Protein AF-A0A957EIU3-F1 (afdb_monomer)

Structure (mmCIF, N/CA/C/O backbone):
data_AF-A0A957EIU3-F1
#
_entry.id   AF-A0A957EIU3-F1
#
loop_
_atom_site.group_PDB
_atom_site.id
_atom_site.type_symbol
_atom_site.label_atom_id
_atom_site.label_alt_id
_atom_site.label_comp_id
_atom_site.label_asym_id
_atom_site.label_entity_id
_atom_site.label_seq_id
_atom_site.pdbx_PDB_ins_code
_atom_site.Cartn_x
_atom_site.Cartn_y
_atom_site.Cartn_z
_atom_site.occupancy
_atom_site.B_iso_or_equiv
_atom_site.auth_seq_id
_atom_site.auth_comp_id
_atom_site.auth_asym_id
_atom_site.auth_atom_id
_atom_site.pdbx_PDB_model_num
ATOM 1 N N . ASP A 1 1 ? -15.541 -17.975 -11.646 1.00 79.38 1 ASP A N 1
ATOM 2 C CA . ASP A 1 1 ? -15.479 -16.585 -12.132 1.00 79.38 1 ASP A CA 1
ATOM 3 C C . ASP A 1 1 ? -15.394 -15.603 -10.959 1.00 79.38 1 ASP A C 1
ATOM 5 O O . ASP A 1 1 ? -16.255 -14.753 -10.748 1.00 79.38 1 ASP A O 1
ATOM 9 N N . ILE A 1 2 ? -14.368 -15.767 -10.124 1.00 90.38 2 ILE A N 1
ATOM 10 C CA . ILE A 1 2 ? -14.040 -14.815 -9.062 1.00 90.38 2 ILE A CA 1
ATOM 11 C C . ILE A 1 2 ? -12.658 -14.316 -9.435 1.00 90.38 2 ILE A C 1
ATOM 13 O O . ILE A 1 2 ? -11.750 -15.129 -9.558 1.00 90.38 2 ILE A O 1
ATOM 17 N N . TRP A 1 3 ? -12.540 -13.023 -9.712 1.00 93.19 3 TRP A N 1
ATOM 18 C CA . TRP A 1 3 ? -11.249 -12.411 -10.003 1.00 93.19 3 TRP A CA 1
ATOM 19 C C . TRP A 1 3 ? -10.505 -12.222 -8.686 1.00 93.19 3 TRP A C 1
ATOM 21 O O . TRP A 1 3 ? -11.141 -12.053 -7.644 1.00 93.19 3 TRP A O 1
ATOM 31 N N . TRP A 1 4 ? -9.181 -12.267 -8.721 1.00 92.69 4 TRP A N 1
ATOM 32 C CA . TRP A 1 4 ? -8.367 -11.971 -7.554 1.00 92.69 4 TRP A CA 1
ATOM 33 C C . TRP A 1 4 ? -7.098 -11.246 -7.968 1.00 92.69 4 TRP A C 1
ATOM 35 O O . TRP A 1 4 ? -6.700 -11.282 -9.132 1.00 92.69 4 TRP A O 1
ATOM 45 N N . ASN A 1 5 ? -6.475 -10.583 -7.005 1.00 90.00 5 ASN A N 1
ATOM 46 C CA . ASN A 1 5 ? -5.127 -10.067 -7.153 1.00 90.00 5 ASN A CA 1
ATOM 47 C C . ASN A 1 5 ? -4.370 -10.179 -5.825 1.00 90.00 5 ASN A C 1
ATOM 49 O O . ASN A 1 5 ? -4.979 -10.333 -4.768 1.00 90.00 5 ASN A O 1
ATOM 53 N N . VAL A 1 6 ? -3.047 -10.083 -5.884 1.00 90.25 6 VAL A N 1
ATOM 54 C CA . VAL A 1 6 ? -2.173 -9.994 -4.711 1.00 90.25 6 VAL A CA 1
ATOM 55 C C . VAL A 1 6 ? -1.719 -8.552 -4.555 1.00 90.25 6 VAL A C 1
ATOM 57 O O . VAL A 1 6 ? -1.472 -7.867 -5.547 1.00 90.25 6 VAL A O 1
ATOM 60 N N . ARG A 1 7 ? -1.573 -8.099 -3.311 1.00 87.00 7 ARG A N 1
ATOM 61 C CA . ARG A 1 7 ? -0.967 -6.801 -2.996 1.00 87.00 7 ARG A CA 1
ATOM 62 C C . ARG A 1 7 ? 0.302 -6.951 -2.165 1.00 87.00 7 ARG A C 1
ATOM 64 O O . ARG A 1 7 ? 0.525 -7.957 -1.493 1.00 87.00 7 ARG A O 1
ATOM 71 N N . GLY A 1 8 ? 1.113 -5.899 -2.185 1.00 87.88 8 GLY A N 1
ATOM 72 C CA . GLY A 1 8 ? 2.369 -5.850 -1.456 1.00 87.88 8 GLY A CA 1
ATOM 73 C C . GLY A 1 8 ? 3.418 -6.776 -2.065 1.00 87.88 8 GLY A C 1
ATOM 74 O O . GLY A 1 8 ? 3.360 -7.162 -3.228 1.00 87.88 8 GLY A O 1
ATOM 75 N N . SER A 1 9 ? 4.400 -7.172 -1.258 1.00 88.25 9 SER A N 1
ATOM 76 C CA . SER A 1 9 ? 5.586 -7.862 -1.771 1.00 88.25 9 SER A CA 1
ATOM 77 C C . SER A 1 9 ? 5.317 -9.233 -2.402 1.00 88.25 9 SER A C 1
ATOM 79 O O . SER A 1 9 ? 6.179 -9.715 -3.127 1.00 88.25 9 SER A O 1
ATOM 81 N N . GLY A 1 10 ? 4.147 -9.851 -2.191 1.00 89.44 10 GLY A N 1
ATOM 82 C CA . GLY A 1 10 ? 3.807 -11.157 -2.771 1.00 89.44 10 GLY A CA 1
ATOM 83 C C . GLY A 1 10 ? 3.917 -11.217 -4.300 1.00 89.44 10 GLY A C 1
ATOM 84 O O . GLY A 1 10 ? 4.273 -12.265 -4.841 1.00 89.44 10 GLY A O 1
ATOM 85 N N . ALA A 1 11 ? 3.713 -10.090 -4.993 1.00 92.19 11 ALA A N 1
ATOM 86 C CA . ALA A 1 11 ? 3.869 -10.005 -6.446 1.00 92.19 11 ALA A CA 1
ATOM 87 C C . ALA A 1 11 ? 5.323 -10.192 -6.925 1.00 92.19 11 ALA A C 1
ATOM 89 O O . ALA A 1 11 ? 5.541 -10.550 -8.076 1.00 92.19 11 ALA A O 1
ATOM 90 N N . GLY A 1 12 ? 6.322 -10.024 -6.049 1.00 92.38 12 GLY A N 1
ATOM 91 C CA . GLY A 1 12 ? 7.737 -10.227 -6.379 1.00 92.38 12 GLY A CA 1
ATOM 92 C C . GLY A 1 12 ? 8.176 -11.692 -6.480 1.00 92.38 12 GLY A C 1
ATOM 93 O O . GLY A 1 12 ? 9.338 -11.963 -6.772 1.00 92.38 12 GLY A O 1
ATOM 94 N N . SER A 1 13 ? 7.285 -12.655 -6.224 1.00 93.62 13 SER A N 1
ATOM 95 C CA . SER A 1 13 ? 7.625 -14.078 -6.225 1.00 93.62 13 SER A CA 1
ATOM 96 C C . SER A 1 13 ? 7.313 -14.761 -7.551 1.00 93.62 13 SER A C 1
ATOM 98 O O . SER A 1 13 ? 6.153 -14.944 -7.915 1.00 93.62 13 SER A O 1
ATOM 100 N N . VAL A 1 14 ? 8.357 -15.254 -8.228 1.00 94.94 14 VAL A N 1
ATOM 101 C CA . VAL A 1 14 ? 8.202 -16.083 -9.437 1.00 94.94 14 VAL A CA 1
ATOM 102 C C . VAL A 1 14 ? 7.436 -17.375 -9.148 1.00 94.94 14 VAL A C 1
ATOM 104 O O . VAL A 1 14 ? 6.685 -17.849 -9.991 1.00 94.94 14 VAL A O 1
ATOM 107 N N . VAL A 1 15 ? 7.564 -17.922 -7.935 1.00 95.12 15 VAL A N 1
ATOM 108 C CA . VAL A 1 15 ? 6.787 -19.093 -7.504 1.00 95.12 15 VAL A CA 1
ATOM 109 C C . VAL A 1 15 ? 5.312 -18.726 -7.350 1.00 95.12 15 VAL A C 1
ATOM 111 O O . VAL A 1 15 ? 4.447 -19.479 -7.781 1.00 95.12 15 VAL A O 1
ATOM 114 N N . ALA A 1 16 ? 5.005 -17.557 -6.782 1.00 94.12 16 ALA A N 1
ATOM 115 C CA . ALA A 1 16 ? 3.622 -17.094 -6.689 1.00 94.12 16 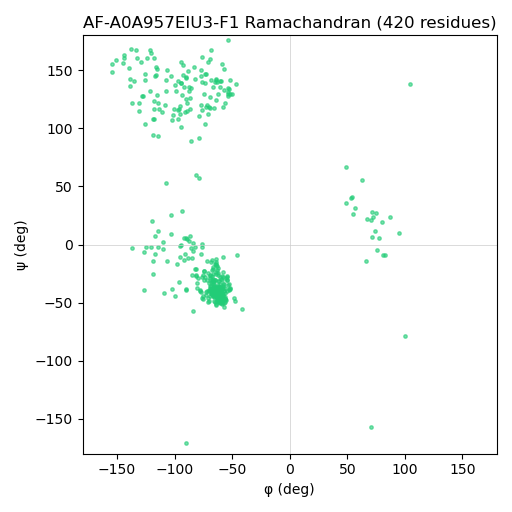ALA A CA 1
ATOM 116 C C . ALA A 1 16 ? 3.019 -16.866 -8.083 1.00 94.12 16 ALA A C 1
ATOM 118 O O . ALA A 1 16 ? 1.868 -17.227 -8.310 1.00 94.12 16 ALA A O 1
ATOM 119 N N . TYR A 1 17 ? 3.799 -16.330 -9.023 1.00 93.44 17 TYR A N 1
ATOM 120 C CA . TYR A 1 17 ? 3.370 -16.136 -10.407 1.00 93.44 17 TYR A CA 1
ATOM 121 C C . TYR A 1 17 ? 3.104 -17.468 -11.124 1.00 93.44 17 TYR A C 1
ATOM 123 O O . TYR A 1 17 ? 2.023 -17.671 -11.671 1.00 93.44 17 TYR A O 1
ATOM 131 N N . THR A 1 18 ? 4.029 -18.433 -11.057 1.00 94.69 18 THR A N 1
ATOM 132 C CA . THR A 1 18 ? 3.856 -19.735 -11.733 1.00 94.69 18 THR A CA 1
ATOM 133 C C . THR A 1 18 ? 2.745 -20.595 -11.135 1.00 94.69 18 THR A C 1
ATOM 135 O O . THR A 1 18 ? 2.141 -21.392 -11.850 1.00 94.69 18 THR A O 1
ATOM 138 N N . LEU A 1 19 ? 2.443 -20.427 -9.845 1.00 94.56 19 LEU A N 1
ATOM 139 C CA . LEU A 1 19 ? 1.311 -21.079 -9.184 1.00 94.56 19 LEU A CA 1
ATOM 140 C C . LEU A 1 19 ? -0.028 -20.356 -9.412 1.00 94.56 19 LEU A C 1
ATOM 142 O O . LEU A 1 19 ? -1.053 -20.827 -8.920 1.00 94.56 19 LEU A O 1
ATOM 146 N N . GLY A 1 20 ? -0.039 -19.226 -10.128 1.00 90.94 20 GLY A N 1
ATOM 147 C CA . GLY A 1 20 ? -1.244 -18.428 -10.370 1.00 90.94 20 GLY A CA 1
ATOM 148 C C . GLY A 1 20 ? -1.763 -17.701 -9.127 1.00 90.94 20 GLY A C 1
ATOM 149 O O . GLY A 1 20 ? -2.937 -17.354 -9.055 1.00 90.94 20 GLY A O 1
ATOM 150 N N . ILE A 1 21 ? -0.915 -17.480 -8.120 1.00 92.31 21 ILE A N 1
ATOM 151 C CA . ILE A 1 21 ? -1.267 -16.676 -6.944 1.00 92.31 21 ILE A CA 1
ATOM 152 C C . ILE A 1 21 ? -1.313 -15.193 -7.342 1.00 92.31 21 ILE A C 1
ATOM 154 O O . ILE A 1 21 ? -2.270 -14.511 -6.994 1.00 92.31 21 ILE A O 1
ATOM 158 N N . THR A 1 22 ? -0.336 -14.720 -8.125 1.00 91.25 22 THR A N 1
ATOM 159 C CA . THR A 1 22 ? -0.315 -13.381 -8.750 1.00 91.25 22 THR A CA 1
ATOM 160 C C . THR A 1 22 ? -0.350 -13.504 -10.274 1.00 91.25 22 THR A C 1
ATOM 162 O O . THR A 1 22 ? 0.244 -14.431 -10.820 1.00 91.25 22 THR A O 1
ATOM 165 N N . SER A 1 23 ? -0.998 -12.556 -10.958 1.00 87.81 23 SER A N 1
ATOM 166 C CA . SER A 1 23 ? -1.007 -12.461 -12.430 1.00 87.81 23 SER A CA 1
ATOM 167 C C . SER A 1 23 ? 0.063 -11.505 -12.983 1.00 87.81 23 SER A C 1
ATOM 169 O O . SER A 1 23 ? 0.177 -11.352 -14.196 1.00 87.81 23 SER A O 1
ATOM 171 N N . ILE A 1 24 ? 0.851 -10.846 -12.124 1.00 88.88 24 ILE A N 1
ATOM 172 C CA . ILE A 1 24 ? 1.941 -9.951 -12.543 1.00 88.88 24 ILE A CA 1
ATOM 173 C C . ILE A 1 24 ? 3.240 -10.742 -12.685 1.00 88.88 24 ILE A C 1
ATOM 175 O O . ILE A 1 24 ? 3.687 -11.363 -11.722 1.00 88.88 24 ILE A O 1
ATOM 179 N N . ASP A 1 25 ? 3.866 -10.666 -13.863 1.00 90.69 25 ASP A N 1
ATOM 180 C CA . ASP A 1 25 ? 5.183 -11.254 -14.118 1.00 90.69 25 ASP A CA 1
ATOM 181 C C . ASP A 1 25 ? 6.276 -10.459 -13.370 1.00 90.69 25 ASP A C 1
ATOM 183 O O . ASP A 1 25 ? 6.541 -9.297 -13.717 1.00 90.69 25 ASP A O 1
ATOM 187 N N . PRO A 1 26 ? 6.937 -11.045 -12.353 1.00 92.12 26 PRO A N 1
ATOM 188 C CA . PRO A 1 26 ? 7.935 -10.330 -11.569 1.00 92.12 26 PRO A CA 1
ATOM 189 C C . PRO A 1 26 ? 9.210 -10.023 -12.360 1.00 92.12 26 PRO A C 1
ATOM 191 O O . PRO A 1 26 ? 9.879 -9.041 -12.053 1.00 92.12 26 PRO A O 1
ATOM 194 N N . LEU A 1 27 ? 9.552 -10.810 -13.383 1.00 91.12 27 LEU A N 1
ATOM 195 C CA . LEU A 1 27 ? 10.776 -10.616 -14.162 1.00 91.12 27 LEU A CA 1
ATOM 196 C C . LEU A 1 27 ? 10.620 -9.447 -15.131 1.00 91.12 27 LEU A C 1
ATOM 198 O O . LEU A 1 27 ? 11.482 -8.570 -15.175 1.00 91.12 27 LEU A O 1
ATOM 202 N N . VAL A 1 28 ? 9.493 -9.390 -15.848 1.00 87.38 28 VAL A N 1
ATOM 203 C CA . VAL A 1 28 ? 9.173 -8.270 -16.753 1.00 87.38 28 VAL A CA 1
ATOM 204 C C . VAL A 1 28 ? 9.127 -6.952 -15.981 1.00 87.38 28 VAL A C 1
ATOM 206 O O . VAL A 1 28 ? 9.659 -5.944 -16.437 1.00 87.38 28 VAL A O 1
ATOM 209 N N . ASN A 1 29 ? 8.560 -6.969 -14.773 1.00 88.12 29 ASN A N 1
ATOM 210 C CA . ASN A 1 29 ? 8.415 -5.775 -13.943 1.00 88.12 29 ASN A CA 1
ATOM 211 C C . ASN A 1 29 ? 9.642 -5.487 -13.052 1.00 88.12 29 ASN A C 1
ATOM 213 O O . ASN A 1 29 ? 9.629 -4.511 -12.295 1.00 88.12 29 ASN A O 1
ATOM 217 N N . SER A 1 30 ? 10.718 -6.279 -13.155 1.00 88.00 30 SER A N 1
ATOM 218 C CA . SER A 1 30 ? 11.941 -6.149 -12.341 1.00 88.00 30 SER A CA 1
ATOM 219 C C . SER A 1 30 ? 11.674 -6.130 -10.825 1.00 88.00 30 SER A C 1
ATOM 221 O O . SER A 1 30 ? 12.271 -5.344 -10.085 1.00 88.00 30 SER A O 1
ATOM 223 N N . LEU A 1 31 ? 10.742 -6.968 -10.370 1.00 91.12 31 LEU A N 1
ATOM 224 C CA . LEU A 1 31 ? 10.421 -7.180 -8.960 1.00 91.12 31 LEU A CA 1
ATOM 225 C C . LEU A 1 31 ? 11.396 -8.188 -8.338 1.00 91.12 31 LEU A C 1
ATOM 227 O O . LEU A 1 31 ? 11.934 -9.057 -9.023 1.00 91.12 31 LEU A O 1
ATOM 231 N N . ILE A 1 32 ? 11.622 -8.078 -7.028 1.00 88.25 32 ILE A N 1
ATOM 232 C CA . ILE A 1 32 ? 12.661 -8.841 -6.322 1.00 88.25 32 ILE A CA 1
ATOM 233 C C . ILE A 1 32 ? 12.020 -9.792 -5.311 1.00 88.25 32 ILE A C 1
ATOM 235 O O . ILE A 1 32 ? 11.237 -9.364 -4.458 1.00 88.25 32 ILE A O 1
ATOM 239 N N . PHE A 1 33 ? 12.389 -11.074 -5.363 1.00 89.50 33 PHE A N 1
ATOM 240 C CA . PHE A 1 33 ? 11.853 -12.105 -4.471 1.00 89.50 33 PHE A CA 1
ATOM 241 C C . PHE A 1 33 ? 12.232 -11.862 -3.008 1.00 89.50 33 PHE A C 1
ATOM 243 O O . PHE A 1 33 ? 11.415 -12.038 -2.107 1.00 89.50 33 PHE A O 1
ATOM 250 N N . GLU A 1 34 ? 13.448 -11.396 -2.751 1.00 85.19 34 GLU A N 1
ATOM 251 C CA . GLU A 1 34 ? 13.986 -11.194 -1.406 1.00 85.19 34 GLU A CA 1
ATOM 252 C C . GLU A 1 34 ? 13.290 -10.057 -0.654 1.00 85.19 34 GLU A C 1
ATOM 254 O O . GLU A 1 34 ? 13.364 -9.979 0.577 1.00 85.19 34 GLU A O 1
ATOM 259 N N . ARG A 1 35 ? 12.533 -9.217 -1.376 1.00 84.88 35 ARG A N 1
ATOM 260 C CA . ARG A 1 35 ? 11.618 -8.245 -0.776 1.00 84.88 35 ARG A CA 1
ATOM 261 C C . ARG A 1 35 ? 10.362 -8.903 -0.196 1.00 84.88 35 ARG A C 1
ATOM 263 O O . ARG A 1 35 ? 9.793 -8.354 0.752 1.00 84.88 35 ARG A O 1
ATOM 270 N N . PHE A 1 36 ? 9.941 -10.042 -0.743 1.00 87.94 36 PHE A N 1
ATOM 271 C CA . PHE A 1 36 ? 8.842 -10.866 -0.241 1.00 87.94 36 PHE A CA 1
ATOM 272 C C . PHE A 1 36 ? 9.299 -11.802 0.871 1.00 87.94 36 PHE A C 1
ATOM 274 O O . PHE A 1 36 ? 8.776 -11.742 1.984 1.00 87.94 36 PHE A O 1
ATOM 281 N N . LEU A 1 37 ? 10.292 -12.641 0.579 1.00 86.12 37 LEU A N 1
ATOM 282 C CA . LEU A 1 37 ? 10.801 -13.634 1.509 1.00 86.12 37 LEU A CA 1
ATOM 283 C C . LEU A 1 37 ? 12.320 -13.545 1.569 1.00 86.12 37 LEU A C 1
ATOM 285 O O . LEU A 1 37 ? 13.022 -13.821 0.604 1.00 86.12 37 LEU A O 1
ATOM 289 N N . ASN A 1 38 ? 12.818 -13.160 2.735 1.00 78.75 38 ASN A N 1
ATOM 290 C CA . ASN A 1 38 ? 14.232 -12.920 2.957 1.00 78.75 38 ASN A CA 1
ATOM 291 C C . ASN A 1 38 ? 14.882 -14.166 3.591 1.00 78.75 38 ASN A C 1
ATOM 293 O O . ASN A 1 38 ? 14.553 -14.475 4.738 1.00 78.75 38 ASN A O 1
ATOM 297 N N . PRO A 1 39 ? 15.827 -14.850 2.916 1.00 71.19 39 PRO A N 1
ATOM 298 C CA . PRO A 1 39 ? 16.482 -16.046 3.457 1.00 71.19 39 PRO A CA 1
ATOM 299 C C . PRO A 1 39 ? 17.238 -15.801 4.770 1.00 71.19 39 PRO A C 1
ATOM 301 O O . PRO A 1 39 ? 17.330 -16.691 5.611 1.00 71.19 39 PRO A O 1
ATOM 304 N N . GLY A 1 40 ? 17.743 -14.581 4.976 1.00 67.75 40 GLY A N 1
ATOM 305 C CA . GLY A 1 40 ? 18.426 -14.166 6.203 1.00 67.75 40 GLY A CA 1
ATOM 306 C C . GLY A 1 40 ? 17.486 -13.896 7.382 1.00 67.75 40 GLY A C 1
ATOM 307 O O . GLY A 1 40 ? 17.949 -13.518 8.459 1.00 67.75 40 GLY A O 1
ATOM 308 N N . ARG A 1 41 ? 16.166 -14.059 7.210 1.00 68.38 41 ARG A N 1
ATOM 309 C CA . ARG A 1 41 ? 15.164 -13.812 8.251 1.00 68.38 41 ARG A CA 1
ATOM 310 C C . ARG A 1 41 ? 14.097 -14.901 8.276 1.00 68.38 41 ARG A C 1
ATOM 312 O O . ARG A 1 41 ? 13.303 -15.042 7.354 1.00 68.38 41 ARG A O 1
ATOM 319 N N . VAL A 1 42 ? 13.961 -15.554 9.426 1.00 70.62 42 VAL A N 1
ATOM 320 C CA . VAL A 1 42 ? 12.813 -16.423 9.705 1.00 70.62 42 VAL A CA 1
ATOM 321 C C . VAL A 1 42 ? 11.615 -15.549 10.083 1.00 70.62 42 VAL A C 1
ATOM 323 O O . VAL A 1 42 ? 11.441 -15.159 11.236 1.00 70.62 42 VAL A O 1
ATOM 326 N N . SER A 1 43 ? 10.811 -15.177 9.091 1.00 77.06 43 SER A N 1
ATOM 327 C CA . SER A 1 43 ? 9.484 -14.590 9.290 1.00 77.06 43 SER A CA 1
ATOM 328 C C . SER A 1 43 ? 8.493 -15.237 8.341 1.00 77.06 43 SER A C 1
ATOM 330 O O . SER A 1 43 ? 8.831 -15.486 7.186 1.00 77.06 43 SER A O 1
ATOM 332 N N . MET A 1 44 ? 7.280 -15.479 8.827 1.00 83.38 44 MET A N 1
ATOM 333 C CA . MET A 1 44 ? 6.201 -15.999 8.000 1.00 83.38 44 MET A CA 1
ATOM 334 C C . MET A 1 44 ? 5.874 -14.993 6.881 1.00 83.38 44 MET A C 1
ATOM 336 O O . MET A 1 44 ? 5.738 -13.803 7.182 1.00 83.38 44 MET A O 1
ATOM 340 N N . PRO A 1 45 ? 5.809 -15.419 5.606 1.00 85.62 45 PRO A N 1
ATOM 341 C CA . PRO A 1 45 ? 5.348 -14.550 4.531 1.00 85.62 45 PRO A CA 1
ATOM 342 C C . PRO A 1 45 ? 3.855 -14.255 4.693 1.00 85.62 45 PRO A C 1
ATOM 344 O O . PRO A 1 45 ? 3.089 -15.155 5.031 1.00 85.62 45 PRO A O 1
ATOM 347 N N . ASP A 1 46 ? 3.458 -13.017 4.403 1.00 85.69 46 ASP A N 1
ATOM 348 C CA . ASP A 1 46 ? 2.055 -12.594 4.365 1.00 85.69 46 ASP A CA 1
ATOM 349 C C . ASP A 1 46 ? 1.631 -12.379 2.906 1.00 85.69 46 ASP A C 1
ATOM 351 O O . ASP A 1 46 ? 2.366 -11.756 2.129 1.00 85.69 46 ASP A O 1
ATOM 355 N N . ILE A 1 47 ? 0.484 -12.939 2.521 1.00 89.94 47 ILE A N 1
ATOM 356 C CA . ILE A 1 47 ? -0.094 -12.798 1.180 1.00 89.94 47 ILE A CA 1
ATOM 357 C C . ILE A 1 47 ? -1.514 -12.273 1.341 1.00 89.94 47 ILE A C 1
ATOM 359 O O . ILE A 1 47 ? -2.447 -13.016 1.651 1.00 89.94 47 ILE A O 1
ATOM 363 N N . ASP A 1 48 ? -1.657 -10.988 1.058 1.00 90.56 48 ASP A N 1
ATOM 364 C CA . ASP A 1 48 ? -2.929 -10.288 1.064 1.00 90.56 48 ASP A CA 1
ATOM 365 C C . ASP A 1 48 ? -3.612 -10.443 -0.298 1.00 90.56 48 ASP A C 1
ATOM 367 O O . ASP A 1 48 ? -3.029 -10.118 -1.341 1.00 90.56 48 ASP A O 1
ATOM 371 N N . LEU A 1 49 ? -4.856 -10.921 -0.289 1.00 92.00 49 LEU A N 1
ATOM 372 C CA . LEU A 1 49 ? -5.603 -11.242 -1.499 1.00 92.00 49 LEU A CA 1
ATOM 373 C C . LEU A 1 49 ? -6.805 -10.314 -1.664 1.00 92.00 49 LEU A C 1
ATOM 375 O O . LEU A 1 49 ? -7.713 -10.278 -0.832 1.00 92.00 49 LEU A O 1
ATOM 379 N N . ASP A 1 50 ? -6.835 -9.603 -2.782 1.00 92.88 50 ASP A N 1
ATOM 380 C CA . ASP A 1 50 ? -7.947 -8.766 -3.206 1.00 92.88 50 ASP A CA 1
ATOM 381 C C . ASP A 1 50 ? -8.967 -9.569 -3.999 1.00 92.88 50 ASP A C 1
ATOM 383 O O . ASP A 1 50 ? -8.616 -10.257 -4.952 1.00 92.88 50 ASP A O 1
ATOM 387 N N . TYR A 1 51 ? -10.240 -9.417 -3.651 1.00 94.06 51 TYR A N 1
ATOM 388 C CA . TYR A 1 51 ? -11.376 -9.997 -4.361 1.00 94.06 51 TYR A CA 1
ATOM 389 C C . TYR A 1 51 ? -12.423 -8.917 -4.655 1.00 94.06 51 TYR A C 1
ATOM 391 O O . TYR A 1 51 ? -12.492 -7.924 -3.926 1.00 94.06 51 TYR A O 1
ATOM 399 N N . PRO A 1 52 ? -13.288 -9.099 -5.671 1.00 94.31 52 PRO A N 1
ATOM 400 C CA . PRO A 1 52 ? -14.474 -8.273 -5.826 1.00 94.31 52 PRO A CA 1
ATOM 401 C C . PRO A 1 52 ? -15.285 -8.281 -4.526 1.00 94.31 52 PRO A C 1
ATOM 403 O O . PRO A 1 52 ? -15.578 -9.341 -3.959 1.00 94.31 52 PRO A O 1
ATOM 406 N N . ASP A 1 53 ? -15.605 -7.090 -4.030 1.00 91.69 53 ASP A N 1
ATOM 407 C CA . ASP A 1 53 ? -16.273 -6.898 -2.741 1.00 91.69 53 ASP A CA 1
ATOM 408 C C . ASP A 1 53 ? -17.621 -7.635 -2.651 1.00 91.69 53 ASP A C 1
ATOM 410 O O . ASP A 1 53 ? -17.947 -8.198 -1.603 1.00 91.69 53 ASP A O 1
ATOM 414 N N . ASP A 1 54 ? -18.343 -7.724 -3.768 1.00 91.44 54 ASP A N 1
ATOM 415 C CA . ASP A 1 54 ? -19.640 -8.384 -3.900 1.00 91.44 54 ASP A CA 1
ATOM 416 C C . ASP A 1 54 ? -19.588 -9.915 -3.743 1.00 91.44 54 ASP A C 1
ATOM 418 O O . ASP A 1 54 ? -20.594 -10.527 -3.384 1.00 91.44 54 ASP A O 1
ATOM 422 N N . VAL A 1 55 ? -18.427 -10.552 -3.943 1.00 91.94 55 VAL A N 1
ATOM 423 C CA . VAL A 1 55 ? -18.259 -12.017 -3.838 1.00 91.94 55 VAL A CA 1
ATOM 424 C C . VAL A 1 55 ?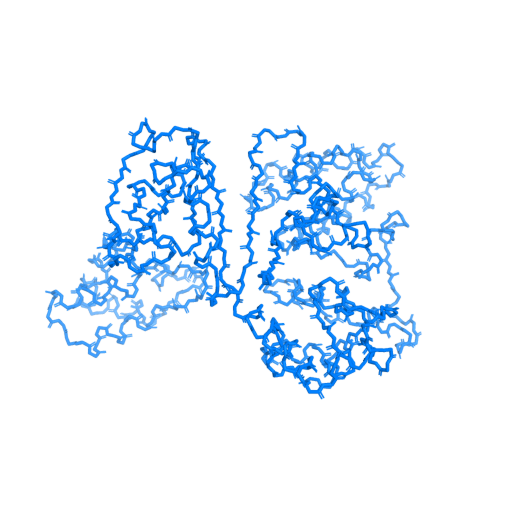 -17.167 -12.467 -2.874 1.00 91.94 55 VAL A C 1
ATOM 426 O O . VAL A 1 55 ? -17.023 -13.666 -2.643 1.00 91.94 55 VAL A O 1
ATOM 429 N N . ARG A 1 56 ? -16.429 -11.548 -2.247 1.00 90.25 56 ARG A N 1
ATOM 430 C CA . ARG A 1 56 ? -15.373 -11.865 -1.269 1.00 90.25 56 ARG A CA 1
ATOM 431 C C . ARG A 1 56 ? -15.836 -12.810 -0.156 1.00 90.25 56 ARG A C 1
ATOM 433 O O . ARG A 1 56 ? -15.100 -13.697 0.268 1.00 90.25 56 ARG A O 1
ATOM 440 N N . HIS A 1 57 ? -17.076 -12.652 0.300 1.00 87.56 57 HIS A N 1
ATOM 441 C CA . HIS A 1 57 ? -17.682 -13.490 1.335 1.00 87.56 57 HIS A CA 1
ATOM 442 C C . HIS A 1 57 ? -17.702 -14.990 0.960 1.00 87.56 57 HIS A C 1
ATOM 444 O O . HIS A 1 57 ? -17.618 -15.844 1.842 1.00 87.56 57 HIS A O 1
ATOM 450 N N . LEU A 1 58 ? -17.739 -15.324 -0.338 1.00 91.62 58 LEU A N 1
ATOM 451 C CA . LEU A 1 58 ? -17.663 -16.704 -0.827 1.00 91.62 58 LEU A CA 1
ATOM 452 C C . LEU A 1 58 ? -16.295 -17.339 -0.562 1.00 91.62 58 LEU A C 1
ATOM 454 O O . LEU A 1 58 ? -16.234 -18.546 -0.323 1.00 91.62 58 LEU A O 1
ATOM 458 N N . MET A 1 59 ? -15.218 -16.547 -0.568 1.00 91.38 59 MET A N 1
ATOM 459 C CA . MET A 1 59 ? -13.865 -17.033 -0.284 1.00 91.38 59 MET A CA 1
ATOM 460 C C . MET A 1 59 ? -13.681 -17.373 1.187 1.00 91.38 59 MET A C 1
ATOM 462 O O . MET A 1 59 ? -13.118 -18.414 1.518 1.00 91.38 59 MET A O 1
ATOM 466 N N . VAL A 1 60 ? -14.244 -16.554 2.073 1.00 89.19 60 VAL A N 1
ATOM 467 C CA . VAL A 1 60 ? -14.280 -16.854 3.506 1.00 89.19 60 VAL A CA 1
ATOM 468 C C . VAL A 1 60 ? -15.097 -18.127 3.764 1.00 89.19 60 VAL A C 1
ATOM 470 O O . VAL A 1 60 ? -14.625 -19.044 4.439 1.00 89.19 60 VAL A O 1
ATOM 473 N N . ALA A 1 61 ? -16.277 -18.243 3.147 1.00 89.94 61 ALA A N 1
ATOM 474 C CA . ALA A 1 61 ? -17.114 -19.435 3.259 1.00 89.94 61 ALA A CA 1
ATOM 475 C C . ALA A 1 61 ? -16.427 -20.694 2.690 1.00 89.94 61 ALA A C 1
ATOM 477 O O . ALA A 1 61 ? -16.572 -21.786 3.242 1.00 89.94 61 ALA A O 1
ATOM 478 N N . TYR A 1 62 ? -15.668 -20.562 1.598 1.00 92.88 62 TYR A N 1
ATOM 479 C CA . TYR A 1 62 ? -14.847 -21.643 1.052 1.00 92.88 62 TYR A CA 1
ATOM 480 C C . TYR A 1 62 ? -13.772 -22.086 2.047 1.00 92.88 62 TYR A C 1
ATOM 482 O O . TYR A 1 62 ? -13.669 -23.280 2.317 1.00 92.88 62 TYR A O 1
ATOM 490 N N . THR A 1 63 ? -13.033 -21.147 2.640 1.00 92.75 63 THR A N 1
ATOM 491 C CA . THR A 1 63 ? -12.007 -21.426 3.656 1.00 92.75 63 THR A CA 1
ATOM 492 C C . THR A 1 63 ? -12.604 -22.175 4.847 1.00 92.75 63 THR A C 1
ATOM 494 O O . THR A 1 63 ? -12.090 -23.227 5.226 1.00 92.75 63 THR A O 1
ATOM 497 N N . LYS A 1 64 ? -13.754 -21.718 5.361 1.00 91.69 64 LYS A N 1
ATOM 498 C CA . LYS A 1 64 ? -14.509 -22.392 6.430 1.00 91.69 64 LYS A CA 1
ATOM 499 C C . LYS A 1 64 ? -14.870 -23.836 6.063 1.00 91.69 64 LYS A C 1
ATOM 501 O O . LYS A 1 64 ? -14.586 -24.752 6.828 1.00 91.69 64 LYS A O 1
ATOM 506 N N . ARG A 1 65 ? -15.432 -24.068 4.869 1.00 92.94 65 ARG A N 1
ATOM 507 C CA . ARG A 1 65 ? -15.765 -25.427 4.394 1.00 92.94 65 ARG A CA 1
ATOM 508 C C . ARG A 1 65 ? -14.533 -26.303 4.166 1.00 92.94 65 ARG A C 1
ATOM 510 O O . ARG A 1 65 ? -14.606 -27.511 4.359 1.00 92.94 65 ARG A O 1
ATOM 517 N N . ARG A 1 66 ? -13.427 -25.717 3.703 1.00 95.44 66 ARG A N 1
ATOM 518 C CA . ARG A 1 66 ? -12.211 -26.443 3.321 1.00 95.44 66 ARG A CA 1
ATOM 519 C C . ARG A 1 66 ? -11.396 -26.891 4.530 1.00 95.44 66 ARG A C 1
ATOM 521 O O . ARG A 1 66 ? -10.866 -27.998 4.495 1.00 95.44 66 ARG A O 1
ATOM 528 N N . TYR A 1 67 ? -11.283 -26.041 5.548 1.00 95.12 67 TYR A N 1
ATOM 529 C CA . TYR A 1 67 ? -10.404 -26.270 6.699 1.00 95.12 67 TYR A CA 1
ATOM 530 C C . TYR A 1 67 ? -11.146 -26.651 7.987 1.00 95.12 67 TYR A C 1
ATOM 532 O O . TYR A 1 67 ? -10.513 -27.179 8.897 1.00 95.12 67 TYR A O 1
ATOM 540 N N . GLY A 1 68 ? -12.466 -26.465 8.048 1.00 93.62 68 GLY A N 1
ATOM 541 C CA . GLY A 1 68 ? -13.286 -26.759 9.224 1.00 93.62 68 GLY A CA 1
ATOM 542 C C . GLY A 1 68 ? -13.697 -25.487 9.964 1.00 93.62 68 GLY A C 1
ATOM 543 O O . GLY A 1 68 ? -12.912 -24.558 10.142 1.00 93.62 68 GLY A O 1
ATOM 544 N N . GLU A 1 69 ? -14.950 -25.439 10.406 1.00 91.50 69 GLU A N 1
ATOM 545 C CA . GLU A 1 69 ? -15.552 -24.286 11.089 1.00 91.50 69 GLU A CA 1
ATOM 546 C C . GLU A 1 69 ? -14.897 -23.992 12.446 1.00 91.50 69 GLU A C 1
ATOM 548 O O . GLU A 1 69 ? -14.796 -22.849 12.882 1.00 91.50 69 GLU A O 1
ATOM 553 N N . GLU A 1 70 ? -14.394 -25.019 13.117 1.00 93.94 70 GLU A N 1
ATOM 554 C CA . GLU A 1 70 ? -13.596 -24.954 14.343 1.00 93.94 70 GLU A CA 1
ATOM 555 C C . GLU A 1 70 ? -12.184 -24.437 14.164 1.00 93.94 70 GLU A C 1
ATOM 557 O O . GLU A 1 70 ? -11.580 -24.035 15.157 1.00 93.94 70 GLU A O 1
ATOM 562 N N . LYS A 1 71 ? -11.691 -24.364 12.930 1.00 95.06 71 LYS A N 1
ATOM 563 C CA . LYS A 1 71 ? -10.319 -23.950 12.622 1.00 95.06 71 LYS A CA 1
ATOM 564 C C . LYS A 1 71 ? -10.230 -22.587 11.949 1.00 95.06 71 LYS A C 1
ATOM 566 O O . LYS A 1 71 ? -9.142 -22.164 11.570 1.00 95.06 71 LYS A O 1
ATOM 571 N N . VAL A 1 72 ? -11.368 -21.917 11.768 1.00 94.00 72 VAL A N 1
ATOM 572 C CA . VAL A 1 72 ? -11.460 -20.641 11.058 1.00 94.00 72 VAL A CA 1
ATOM 573 C C . VAL A 1 72 ? -12.198 -19.618 11.914 1.00 94.00 72 VAL A C 1
ATOM 575 O O . VAL A 1 72 ? -13.304 -19.876 12.383 1.00 94.00 72 VAL A O 1
ATOM 578 N N . ALA A 1 73 ? -11.598 -18.444 12.105 1.00 92.44 73 ALA A N 1
ATOM 579 C CA . ALA A 1 73 ? -12.217 -17.322 12.811 1.00 92.44 73 ALA A CA 1
ATOM 580 C C . ALA A 1 73 ? -11.797 -15.987 12.199 1.00 92.44 73 ALA A C 1
ATOM 582 O O . ALA A 1 73 ? -10.736 -15.874 11.587 1.00 92.44 73 ALA A O 1
ATOM 583 N N . GLN A 1 74 ? -12.614 -14.959 12.395 1.00 91.25 74 GLN A N 1
ATOM 584 C CA . GLN A 1 74 ? -12.197 -13.578 12.161 1.00 91.25 74 GLN A CA 1
ATOM 585 C C . GLN A 1 74 ? -11.310 -13.085 13.302 1.00 91.25 74 GLN A C 1
ATOM 587 O O . GLN A 1 74 ? -11.336 -13.623 14.408 1.00 91.25 74 GLN A O 1
ATOM 592 N N . ILE A 1 75 ? -10.560 -12.020 13.048 1.00 90.19 75 ILE A N 1
ATOM 593 C CA . ILE A 1 75 ? -9.740 -11.364 14.069 1.00 90.19 75 ILE A CA 1
ATOM 594 C C . ILE A 1 75 ? -10.550 -10.248 14.734 1.00 90.19 75 ILE A C 1
ATOM 596 O O . ILE A 1 75 ? -11.205 -9.468 14.041 1.00 90.19 75 ILE A O 1
ATOM 600 N N . ILE A 1 76 ? -10.509 -10.137 16.062 1.00 90.94 76 ILE A N 1
ATOM 601 C CA . ILE A 1 76 ? -11.115 -8.995 16.762 1.00 90.94 76 ILE A CA 1
ATOM 602 C C . ILE A 1 76 ? -10.299 -7.728 16.557 1.00 90.94 76 ILE A C 1
ATOM 604 O O . ILE A 1 76 ? -9.071 -7.727 16.503 1.00 90.94 76 ILE A O 1
ATOM 608 N N . THR A 1 77 ? -11.010 -6.618 16.509 1.00 89.25 77 THR A N 1
ATOM 609 C CA . THR A 1 77 ? -10.455 -5.275 16.559 1.00 89.25 77 THR A CA 1
ATOM 610 C C . THR A 1 77 ? -11.133 -4.510 17.679 1.00 89.25 77 THR A C 1
ATOM 612 O O . THR A 1 77 ? -12.317 -4.705 17.966 1.00 89.25 77 THR A O 1
ATOM 615 N N . PHE A 1 78 ? -10.379 -3.625 18.318 1.00 88.94 78 PHE A N 1
ATOM 616 C CA . PHE A 1 78 ? -10.905 -2.748 19.350 1.00 88.94 78 PHE A CA 1
ATOM 617 C C . PHE A 1 78 ? -10.902 -1.321 18.826 1.00 88.94 78 PHE A C 1
ATOM 619 O O . PHE A 1 78 ? -9.849 -0.741 18.567 1.00 88.94 78 PHE A O 1
ATOM 626 N N . GLY A 1 79 ? -12.094 -0.749 18.658 1.00 87.50 79 GLY A N 1
ATOM 627 C CA . GLY A 1 79 ? -12.220 0.667 18.348 1.00 87.50 79 GLY A CA 1
ATOM 628 C C . GLY A 1 79 ? -11.821 1.478 19.574 1.00 87.50 79 GLY A C 1
ATOM 629 O O . GLY A 1 79 ? -12.465 1.359 20.617 1.00 87.50 79 GLY A O 1
ATOM 630 N N . THR A 1 80 ? -10.774 2.293 19.470 1.00 89.44 80 THR A N 1
ATOM 631 C CA . THR A 1 80 ? -10.326 3.178 20.555 1.00 89.44 80 THR A CA 1
ATOM 632 C C . THR A 1 80 ? -10.927 4.575 20.423 1.00 89.44 80 THR A C 1
ATOM 634 O O . THR A 1 80 ? -11.356 5.004 19.346 1.00 89.44 80 THR A O 1
ATOM 637 N N . LEU A 1 81 ? -10.990 5.310 21.533 1.00 90.69 81 LEU A N 1
ATOM 638 C CA . LEU A 1 81 ? -11.384 6.717 21.519 1.00 90.69 81 LEU A CA 1
ATOM 639 C C . LEU A 1 81 ? -10.256 7.581 20.946 1.00 90.69 81 LEU A C 1
ATOM 641 O O . LEU A 1 81 ? -9.279 7.875 21.627 1.00 90.69 81 LEU A O 1
ATOM 645 N N . GLY A 1 82 ? -10.403 8.027 19.699 1.00 92.00 82 GLY A N 1
ATOM 646 C CA . GLY A 1 82 ? -9.571 9.110 19.167 1.00 92.00 82 GLY A CA 1
ATOM 647 C C . GLY A 1 82 ? -9.893 10.454 19.834 1.00 92.00 82 GLY A C 1
ATOM 648 O O . GLY A 1 82 ? -11.004 10.638 20.336 1.00 92.00 82 GLY A O 1
ATOM 649 N N . ALA A 1 83 ? -8.966 11.414 19.768 1.00 94.38 83 ALA A N 1
ATOM 650 C CA . ALA A 1 83 ? -9.066 12.741 20.391 1.00 94.38 83 ALA A CA 1
ATOM 651 C C . ALA A 1 83 ? -10.457 13.392 20.272 1.00 94.38 83 ALA A C 1
ATOM 653 O O . ALA A 1 83 ? -11.103 13.711 21.267 1.00 94.38 83 ALA A O 1
ATOM 654 N N . ARG A 1 84 ? -10.974 13.525 19.040 1.00 95.06 84 ARG A N 1
ATOM 655 C CA . ARG A 1 84 ? -12.294 14.130 18.785 1.00 95.06 84 ARG A CA 1
ATOM 656 C C . ARG A 1 84 ? -13.445 13.365 19.443 1.00 95.06 84 ARG A C 1
ATOM 658 O O . ARG A 1 84 ? -14.423 13.977 19.857 1.00 95.06 84 ARG A O 1
ATOM 665 N N . ALA A 1 85 ? -13.369 12.035 19.485 1.00 94.38 85 ALA A N 1
ATOM 666 C CA . ALA A 1 85 ? -14.400 11.207 20.104 1.00 94.38 85 ALA A CA 1
ATOM 667 C C . ALA A 1 85 ? -14.343 11.312 21.633 1.00 94.38 85 ALA A C 1
ATOM 669 O O . ALA A 1 85 ? -15.390 11.463 22.254 1.00 94.38 85 ALA A O 1
ATOM 670 N N . ALA A 1 86 ? -13.138 11.318 22.213 1.00 95.69 86 ALA A N 1
ATOM 671 C CA . ALA A 1 86 ? -12.936 11.529 23.643 1.00 95.69 86 ALA A CA 1
ATOM 672 C C . ALA A 1 86 ? -13.500 12.888 24.093 1.00 95.69 86 ALA A C 1
ATOM 674 O O . ALA A 1 86 ? -14.290 12.933 25.031 1.00 95.69 86 ALA A O 1
ATOM 675 N N . ILE A 1 87 ? -13.195 13.975 23.368 1.00 96.81 87 ILE A N 1
ATOM 676 C CA . ILE A 1 87 ? -13.738 15.319 23.648 1.00 96.81 87 ILE A CA 1
ATOM 677 C C . ILE A 1 87 ? -15.272 15.308 23.617 1.00 96.81 87 ILE A C 1
ATOM 679 O O . ILE A 1 87 ? -15.917 15.809 24.534 1.00 96.81 87 ILE A O 1
ATOM 683 N N . ARG A 1 88 ? -15.877 14.703 22.586 1.00 96.62 88 ARG A N 1
ATOM 684 C CA . ARG A 1 88 ? -17.342 14.647 22.458 1.00 96.62 88 ARG A CA 1
ATOM 685 C C . ARG A 1 88 ? -18.026 13.806 23.529 1.00 96.62 88 ARG A C 1
ATOM 687 O O . ARG A 1 88 ? -19.158 14.114 23.898 1.00 96.62 88 ARG A O 1
ATOM 694 N N . ASP A 1 89 ? -17.395 12.730 23.980 1.00 95.56 89 ASP A N 1
ATOM 695 C CA . ASP A 1 89 ? -17.970 11.851 24.997 1.00 95.56 89 ASP A CA 1
ATOM 696 C C . ASP A 1 89 ? -17.840 12.473 26.398 1.00 95.56 89 ASP A C 1
ATOM 698 O O . ASP A 1 89 ? -18.813 12.457 27.149 1.00 95.56 89 ASP A O 1
ATOM 702 N N . VAL A 1 90 ? -16.712 13.123 26.716 1.00 96.69 90 VAL A N 1
ATOM 703 C CA . VAL A 1 90 ? -16.554 13.881 27.974 1.00 96.69 90 VAL A CA 1
ATOM 704 C C . VAL A 1 90 ? -17.475 15.093 28.017 1.00 96.69 90 VAL A C 1
ATOM 706 O O . VAL A 1 90 ? -18.160 15.288 29.014 1.00 96.69 90 VAL A O 1
ATOM 709 N N . GLY A 1 91 ? -17.557 15.875 26.937 1.00 97.00 91 GLY A N 1
ATOM 710 C CA . GLY A 1 91 ? -18.433 17.050 26.893 1.00 97.00 91 GLY A CA 1
ATOM 711 C C . GLY A 1 91 ? -19.902 16.687 27.115 1.00 97.00 91 GLY A C 1
ATOM 712 O O . GLY A 1 91 ? -20.610 17.391 27.825 1.00 97.00 91 GLY A O 1
ATOM 713 N N . ARG A 1 92 ? -20.337 15.529 26.596 1.00 96.19 92 ARG A N 1
ATOM 714 C CA . ARG A 1 92 ? -21.661 14.962 26.893 1.00 96.19 92 ARG A CA 1
ATOM 715 C C . ARG A 1 92 ? -21.832 14.583 28.362 1.00 96.19 92 ARG A C 1
ATOM 717 O O . ARG A 1 92 ? -22.897 14.820 28.915 1.00 96.19 92 ARG A O 1
ATOM 724 N N . ALA A 1 93 ? -20.813 13.999 28.990 1.00 96.12 93 ALA A N 1
ATOM 725 C CA . ALA A 1 93 ? -20.860 13.637 30.406 1.00 96.12 93 ALA A CA 1
ATOM 726 C C . ALA A 1 93 ? -20.866 14.862 31.339 1.00 96.12 93 ALA A C 1
ATOM 728 O O . ALA A 1 93 ? -21.429 14.793 32.427 1.00 96.12 93 ALA A O 1
ATOM 729 N N . PH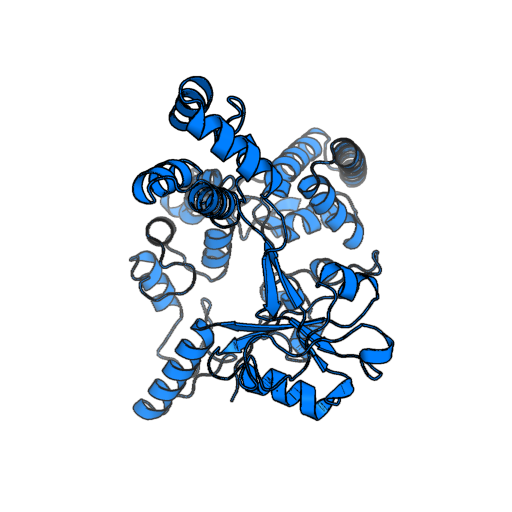E A 1 94 ? -20.263 15.973 30.910 1.00 96.19 94 PHE A N 1
ATOM 730 C CA . PHE A 1 94 ? -20.261 17.254 31.625 1.00 96.19 94 PHE A CA 1
ATOM 731 C C . PHE A 1 94 ? -21.508 18.108 31.358 1.00 96.19 94 PHE A C 1
ATOM 733 O O . PHE A 1 94 ? -21.597 19.212 31.884 1.00 96.19 94 PHE A O 1
ATOM 740 N N . ASP A 1 95 ? -22.456 17.613 30.554 1.00 95.75 95 ASP A N 1
ATOM 741 C CA . ASP A 1 95 ? -23.659 18.347 30.137 1.00 95.75 95 ASP A CA 1
ATOM 742 C C . ASP A 1 95 ? -23.346 19.687 29.437 1.00 95.75 95 ASP A C 1
ATOM 744 O O . ASP A 1 95 ? -24.095 20.659 29.506 1.00 95.75 95 ASP A O 1
ATOM 748 N N . MET A 1 96 ? -22.208 19.747 28.733 1.00 96.06 96 MET A N 1
ATOM 749 C CA . MET A 1 96 ? -21.837 20.913 27.934 1.00 96.06 96 MET A CA 1
ATOM 750 C C . MET A 1 96 ? -22.685 20.983 26.653 1.00 96.06 96 MET A C 1
ATOM 752 O O . MET A 1 96 ? -22.973 19.944 26.041 1.00 96.06 96 MET A O 1
ATOM 756 N N . PRO A 1 97 ? -23.024 22.187 26.155 1.00 96.31 97 PRO A N 1
ATOM 757 C CA . PRO A 1 97 ? -23.756 22.334 24.902 1.00 96.31 97 PRO A CA 1
ATOM 758 C C . PRO A 1 97 ? -23.047 21.641 23.725 1.00 96.31 97 PRO A C 1
ATOM 760 O O . PRO A 1 97 ? -21.920 21.977 23.363 1.00 96.31 97 PRO A O 1
ATOM 763 N N . LEU A 1 98 ? -23.728 20.697 23.062 1.00 94.06 98 LEU A N 1
ATOM 764 C CA . LEU A 1 98 ? -23.155 19.920 21.948 1.00 94.06 98 LEU A CA 1
ATOM 765 C C . LEU A 1 98 ? -22.527 20.765 20.820 1.00 94.06 98 LEU A C 1
ATOM 767 O O . LEU A 1 98 ? -21.485 20.348 20.309 1.00 94.06 98 LEU A O 1
ATOM 771 N N . PRO A 1 99 ? -23.096 21.922 20.412 1.00 96.88 99 PRO A N 1
ATOM 772 C CA . PRO A 1 99 ? -22.469 22.770 19.397 1.00 96.88 99 PRO A CA 1
ATOM 773 C C . PRO A 1 99 ? -21.091 23.288 19.819 1.00 96.88 99 PRO A C 1
ATOM 775 O O . PRO A 1 99 ? -20.184 23.363 18.993 1.00 96.88 99 PRO A O 1
ATOM 778 N N . GLU A 1 100 ? -20.920 23.605 21.101 1.00 95.19 100 GLU A N 1
ATOM 779 C CA . GLU A 1 100 ? -19.647 24.068 21.645 1.00 95.19 100 GLU A CA 1
ATOM 780 C C . GLU A 1 100 ? -18.624 22.931 21.699 1.00 95.19 100 GLU A C 1
ATOM 782 O O . GLU A 1 100 ? -17.495 23.083 21.229 1.00 95.19 100 GLU A O 1
ATOM 787 N N . VAL A 1 101 ? -19.037 21.760 22.187 1.00 96.69 101 VAL A N 1
ATOM 788 C CA . VAL A 1 101 ? -18.184 20.566 22.233 1.00 96.69 101 VAL A CA 1
ATOM 789 C C . VAL A 1 101 ? -17.728 20.160 20.827 1.00 96.69 101 VAL A C 1
ATOM 791 O O . VAL A 1 101 ? -16.564 19.804 20.629 1.00 96.69 101 VAL A O 1
ATOM 794 N N . ASP A 1 102 ? -18.611 20.233 19.826 1.00 95.75 102 ASP A N 1
ATOM 795 C CA . ASP A 1 102 ? -18.245 19.933 18.440 1.00 95.75 102 ASP A CA 1
ATOM 796 C C . ASP A 1 102 ? -17.307 20.991 17.844 1.00 95.75 102 ASP A C 1
ATOM 798 O O . ASP A 1 102 ? -16.388 20.629 17.107 1.00 95.75 102 ASP A O 1
ATOM 802 N N . ALA A 1 103 ? -17.474 22.270 18.196 1.00 95.19 103 ALA A N 1
ATOM 803 C CA . ALA A 1 103 ? -16.545 23.327 17.800 1.00 95.19 103 ALA A CA 1
ATOM 804 C C . ALA A 1 103 ? -15.133 23.063 18.348 1.00 95.19 103 ALA A C 1
ATOM 806 O O . ALA A 1 103 ? -14.173 23.070 17.578 1.00 95.19 103 ALA A O 1
ATOM 807 N N . ILE A 1 104 ? -15.013 22.724 19.637 1.00 95.88 104 ILE A N 1
ATOM 808 C CA . ILE A 1 104 ? -13.741 22.347 20.279 1.00 95.88 104 ILE A CA 1
ATOM 809 C C . ILE A 1 104 ? -13.144 21.105 19.602 1.00 95.88 104 ILE A C 1
ATOM 811 O O . ILE A 1 104 ? -11.974 21.092 19.224 1.00 95.88 104 ILE A O 1
ATOM 815 N N . ALA A 1 105 ? -13.946 20.059 19.377 1.00 96.00 105 ALA A N 1
ATOM 816 C CA . ALA A 1 105 ? -13.474 18.831 18.739 1.00 96.00 105 ALA A CA 1
ATOM 817 C C . ALA A 1 105 ? -12.986 19.064 17.295 1.00 96.00 105 ALA A C 1
ATOM 819 O O . ALA A 1 105 ? -12.033 18.419 16.854 1.00 96.00 105 ALA A O 1
ATOM 820 N N . ARG A 1 106 ? -13.600 19.979 16.535 1.00 94.62 106 ARG A N 1
ATOM 821 C CA . ARG A 1 106 ? -13.173 20.297 15.159 1.00 94.62 106 ARG A CA 1
ATOM 822 C C . ARG A 1 106 ? -11.803 20.971 15.089 1.00 94.62 106 ARG A C 1
ATOM 824 O O . ARG A 1 106 ? -11.136 20.791 14.071 1.00 94.62 106 ARG A O 1
ATOM 831 N N . MET A 1 107 ? -11.369 21.657 16.148 1.00 93.69 107 MET A N 1
ATOM 832 C CA . MET A 1 107 ? -10.040 22.282 16.226 1.00 93.69 107 MET A CA 1
ATOM 833 C C . MET A 1 107 ? -8.900 21.257 16.258 1.00 93.69 107 MET A C 1
ATOM 835 O O . MET A 1 107 ? -7.780 21.578 15.882 1.00 93.69 107 MET A O 1
ATOM 839 N N . VAL A 1 108 ? -9.175 20.006 16.645 1.00 93.94 108 VAL A N 1
ATOM 840 C CA . VAL A 1 108 ? -8.216 18.900 16.514 1.00 93.94 108 VAL A CA 1
ATOM 841 C C . VAL A 1 108 ? -8.184 18.444 15.054 1.00 93.94 108 VAL A C 1
ATOM 843 O O . VAL A 1 108 ? -9.227 18.004 14.575 1.00 93.94 108 VAL A O 1
ATOM 846 N N . PRO A 1 109 ? -7.059 18.480 14.321 1.00 90.38 109 PRO A N 1
ATOM 847 C CA . PRO A 1 109 ? -7.012 18.011 12.935 1.00 90.38 109 PRO A CA 1
ATOM 848 C C . PRO A 1 109 ? -7.404 16.530 12.786 1.00 90.38 109 PRO A C 1
ATOM 850 O O . PRO A 1 109 ? -7.030 15.687 13.597 1.00 90.38 109 PRO A O 1
ATOM 853 N N . ALA A 1 110 ? -8.150 16.197 11.728 1.00 86.12 110 ALA A N 1
ATOM 854 C CA . ALA A 1 110 ? -8.480 14.815 11.368 1.00 86.12 110 ALA A CA 1
ATOM 855 C C . ALA A 1 110 ? -7.827 14.472 10.030 1.00 86.12 110 ALA A C 1
ATOM 857 O O . ALA A 1 110 ? -8.379 14.756 8.968 1.00 86.12 110 ALA A O 1
ATOM 858 N N . ILE A 1 111 ? -6.631 13.893 10.101 1.00 83.25 111 ILE A N 1
ATOM 859 C CA . ILE A 1 111 ? -5.818 13.564 8.932 1.00 83.25 111 ILE A CA 1
ATOM 860 C C . ILE A 1 111 ? -5.820 12.039 8.766 1.00 83.25 111 ILE A C 1
ATOM 862 O O . ILE A 1 111 ? -5.383 11.330 9.678 1.00 83.25 111 ILE A O 1
ATOM 866 N N . PRO A 1 112 ? -6.304 11.502 7.631 1.00 74.31 112 PRO A N 1
ATOM 867 C CA . PRO A 1 112 ? -6.257 10.069 7.363 1.00 74.31 112 PRO A CA 1
ATOM 868 C C . PRO A 1 112 ? -4.841 9.503 7.539 1.00 74.31 112 PRO A C 1
ATOM 870 O O . PRO A 1 112 ? -3.874 10.055 7.019 1.00 74.31 112 PRO A O 1
ATOM 873 N N . GLY A 1 113 ? -4.712 8.416 8.302 1.00 74.75 113 GLY A N 1
ATOM 874 C CA . GLY A 1 113 ? -3.429 7.750 8.558 1.00 74.75 113 GLY A CA 1
ATOM 875 C C . GLY A 1 113 ? -2.496 8.451 9.556 1.00 74.75 113 GLY A C 1
ATOM 876 O O . GLY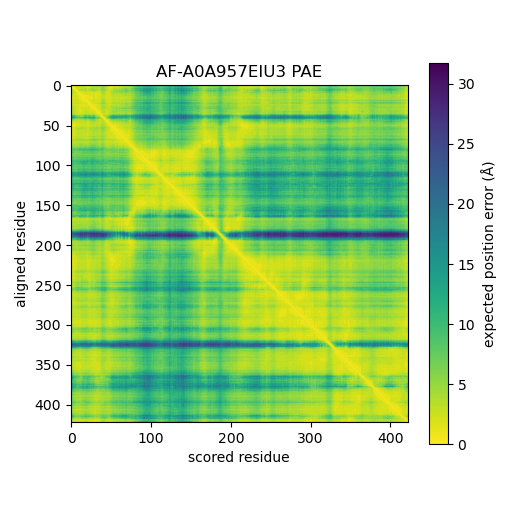 A 1 113 ? -1.473 7.873 9.915 1.00 74.75 113 GLY A O 1
ATOM 877 N N . LYS A 1 114 ? -2.838 9.648 10.052 1.00 81.00 114 LYS A N 1
ATOM 878 C CA . LYS A 1 114 ? -2.086 10.341 11.107 1.00 81.00 114 LYS A CA 1
ATOM 879 C C . LYS A 1 114 ? -2.979 10.551 12.340 1.00 81.00 114 LYS A C 1
ATOM 881 O O . LYS A 1 114 ? -3.724 11.531 12.386 1.00 81.00 114 LYS A O 1
ATOM 886 N N . PRO A 1 115 ? -2.942 9.650 13.339 1.00 83.81 115 PRO A N 1
ATOM 887 C CA . PRO A 1 115 ? -3.713 9.835 14.562 1.00 83.81 115 PRO A CA 1
ATOM 888 C C . PRO A 1 115 ? -3.182 11.050 15.331 1.00 83.81 115 PRO A C 1
ATOM 890 O O . PRO A 1 115 ? -2.029 11.074 15.762 1.00 83.81 115 PRO A O 1
ATOM 893 N N . VAL A 1 116 ? -4.029 12.066 15.494 1.00 90.75 116 VAL A N 1
ATOM 894 C CA . VAL A 1 116 ? -3.709 13.274 16.260 1.00 90.75 116 VAL A CA 1
ATOM 895 C C . VAL A 1 116 ? -4.196 13.096 17.690 1.00 90.75 116 VAL A C 1
ATOM 897 O O . VAL A 1 116 ? -5.360 12.753 17.903 1.00 90.75 116 VAL A O 1
ATOM 900 N N . LYS A 1 117 ? -3.302 13.334 18.653 1.00 93.69 117 LYS A N 1
ATOM 901 C CA . LYS A 1 117 ? -3.624 13.329 20.082 1.00 93.69 117 LYS A CA 1
ATOM 902 C C . LYS A 1 117 ? -3.974 14.721 20.581 1.00 93.69 117 LYS A C 1
ATOM 904 O O . LYS A 1 117 ? -3.454 15.702 20.052 1.00 93.69 117 LYS A O 1
ATOM 909 N N . ILE A 1 118 ? -4.766 14.817 21.646 1.00 94.31 118 ILE A N 1
ATOM 910 C CA . ILE A 1 118 ? -5.097 16.109 22.276 1.00 94.31 118 ILE A CA 1
ATOM 911 C C . ILE A 1 118 ? -3.824 16.858 22.711 1.00 94.31 118 ILE A C 1
ATOM 913 O O . ILE A 1 118 ? -3.724 18.064 22.505 1.00 94.31 118 ILE A O 1
ATOM 917 N N . SER A 1 119 ? -2.822 16.154 23.252 1.00 93.75 119 SER A N 1
ATOM 918 C CA . SER A 1 119 ? -1.531 16.752 23.636 1.00 93.75 119 SER A CA 1
ATOM 919 C C . SER A 1 119 ? -0.814 17.424 22.466 1.00 93.75 119 SER A C 1
ATOM 921 O O . SER A 1 119 ? -0.257 18.500 22.635 1.00 93.75 119 SER A O 1
ATOM 923 N N . ASN A 1 120 ? -0.880 16.827 21.274 1.00 93.12 120 ASN A N 1
ATOM 924 C CA . ASN A 1 120 ? -0.199 17.330 20.080 1.00 93.12 120 ASN A CA 1
ATOM 925 C C . ASN A 1 120 ? -0.784 18.667 19.618 1.00 93.12 120 ASN A C 1
ATOM 927 O O . ASN A 1 120 ? -0.089 19.474 19.022 1.00 93.12 120 ASN A O 1
ATOM 931 N N . VAL A 1 121 ? -2.075 18.894 19.862 1.00 93.50 121 VAL A N 1
ATOM 932 C CA . VAL A 1 121 ? -2.758 20.122 19.437 1.00 93.50 121 VAL A CA 1
ATOM 933 C C . VAL A 1 121 ? -2.497 21.278 20.406 1.00 93.50 121 VAL A C 1
ATOM 935 O O . VAL A 1 121 ? -2.620 22.437 20.023 1.00 93.50 121 VAL A O 1
ATOM 938 N N . LEU A 1 122 ? -2.108 20.975 21.647 1.00 92.69 122 LEU A N 1
ATOM 939 C CA . LEU A 1 122 ? -1.784 21.963 22.680 1.00 92.69 122 LEU A CA 1
ATOM 940 C C . LEU A 1 122 ? -0.281 22.275 22.775 1.00 92.69 122 LEU A C 1
ATOM 942 O O . LEU A 1 122 ? 0.095 23.216 23.469 1.00 92.69 122 LEU A O 1
ATOM 946 N N . ASP A 1 123 ? 0.564 21.491 22.107 1.00 93.50 123 ASP A N 1
ATOM 947 C CA . ASP A 1 123 ? 2.016 21.658 22.086 1.00 93.50 123 ASP A CA 1
ATOM 948 C C . ASP A 1 123 ? 2.439 22.587 20.941 1.00 93.50 123 ASP A C 1
ATOM 950 O O . ASP A 1 123 ? 2.274 22.244 19.772 1.00 93.50 123 ASP A O 1
ATOM 954 N N . ALA A 1 124 ? 2.994 23.753 21.284 1.00 91.25 124 ALA A N 1
ATOM 955 C CA . ALA A 1 124 ? 3.406 24.785 20.333 1.00 91.25 124 ALA A CA 1
ATOM 956 C C . ALA A 1 124 ? 4.508 24.332 19.358 1.00 91.25 124 ALA A C 1
ATOM 958 O O . ALA A 1 124 ? 4.668 24.940 18.300 1.00 91.25 124 ALA A O 1
ATOM 959 N N . GLU A 1 125 ? 5.257 23.279 19.691 1.00 90.69 125 GLU A N 1
ATOM 960 C CA . GLU A 1 125 ? 6.333 22.742 18.852 1.00 90.69 125 GLU A CA 1
ATOM 961 C C . GLU A 1 125 ? 5.846 21.644 17.888 1.00 90.69 125 GLU A C 1
ATOM 963 O O . GLU A 1 125 ? 6.591 21.206 17.006 1.00 90.69 125 GLU A O 1
ATOM 968 N N . HIS A 1 126 ? 4.596 21.189 18.016 1.00 90.81 126 HIS A N 1
ATOM 969 C CA . HIS A 1 126 ? 4.067 20.081 17.226 1.00 90.81 126 HIS A CA 1
ATOM 970 C C . HIS A 1 126 ? 3.415 20.551 15.914 1.00 90.81 126 HIS A C 1
ATOM 972 O O . HIS A 1 126 ? 2.672 21.528 15.873 1.00 90.81 126 HIS A O 1
ATOM 978 N N . GLU A 1 127 ? 3.556 19.765 14.836 1.00 86.38 127 GLU A N 1
ATOM 979 C CA . GLU A 1 127 ? 2.949 20.041 13.513 1.00 86.38 127 GLU A CA 1
ATOM 980 C C . GLU A 1 127 ? 1.406 20.167 13.506 1.00 86.38 127 GLU A C 1
ATOM 982 O O . GLU A 1 127 ? 0.828 20.566 12.499 1.00 86.38 127 GLU A O 1
ATOM 987 N N . PHE A 1 128 ? 0.727 19.810 14.604 1.00 90.56 128 PHE A N 1
ATOM 988 C CA . PHE A 1 128 ? -0.739 19.829 14.722 1.00 90.56 128 PHE A CA 1
ATOM 989 C C . PHE A 1 128 ? -1.234 20.857 15.737 1.00 90.56 128 PHE A C 1
ATOM 991 O O . PHE A 1 128 ? -2.412 20.822 16.098 1.00 90.56 128 PHE A O 1
ATOM 998 N N . TYR A 1 129 ? -0.348 21.742 16.196 1.00 92.00 129 TYR A N 1
ATOM 999 C CA . TYR A 1 129 ? -0.671 22.798 17.137 1.00 92.00 129 TYR A CA 1
ATOM 1000 C C . TYR A 1 129 ? -1.842 23.658 16.650 1.00 92.00 129 TYR A C 1
ATOM 1002 O O . TYR A 1 129 ? -1.880 24.094 15.497 1.00 92.00 129 TYR A O 1
ATOM 1010 N N . SER A 1 130 ? -2.781 23.941 17.550 1.00 92.56 130 SER A N 1
ATOM 1011 C CA . SER A 1 130 ? -3.842 24.922 17.343 1.00 92.56 130 SER A CA 1
ATOM 1012 C C . SER A 1 130 ? -3.704 26.020 18.388 1.00 92.56 130 SER A C 1
ATOM 1014 O O . SER A 1 130 ? -4.015 25.815 19.563 1.00 92.56 130 SER A O 1
ATOM 1016 N N . SER A 1 131 ? -3.271 27.205 17.951 1.00 93.12 131 SER A N 1
ATOM 1017 C CA . SER A 1 131 ? -3.174 28.380 18.823 1.00 93.12 131 SER A CA 1
ATOM 1018 C C . SER A 1 131 ? -4.522 28.747 19.438 1.00 93.12 131 SER A C 1
ATOM 1020 O O . SER A 1 131 ? -4.593 29.080 20.615 1.00 93.12 131 SER A O 1
ATOM 1022 N N . GLU A 1 132 ? -5.602 28.616 18.665 1.00 93.88 132 GLU A N 1
ATOM 1023 C CA . GLU A 1 132 ? -6.965 28.874 19.125 1.00 93.88 132 GLU A CA 1
ATOM 1024 C C . GLU A 1 132 ? -7.363 27.931 20.269 1.00 93.88 132 GLU A C 1
ATOM 1026 O O . GLU A 1 132 ? -7.798 28.389 21.327 1.00 93.88 132 GLU A O 1
ATOM 1031 N N . LEU A 1 133 ? -7.156 26.618 20.104 1.00 94.00 133 LEU A N 1
ATOM 1032 C CA . LEU A 1 133 ? -7.493 25.650 21.149 1.00 94.00 133 LEU A CA 1
ATOM 1033 C C . LEU A 1 133 ? -6.621 25.836 22.399 1.00 94.00 133 LEU A C 1
ATOM 1035 O O . LEU A 1 133 ? -7.121 25.708 23.517 1.00 94.00 133 LEU A O 1
ATOM 1039 N N . ALA A 1 134 ? -5.340 26.165 22.221 1.00 93.75 134 ALA A N 1
ATOM 1040 C CA . ALA A 1 134 ? -4.417 26.429 23.319 1.00 93.75 134 ALA A CA 1
ATOM 1041 C C . ALA A 1 134 ? -4.799 27.687 24.118 1.00 93.75 134 ALA A C 1
ATOM 1043 O O . ALA A 1 134 ? -4.772 27.661 25.349 1.00 93.75 134 ALA A O 1
ATOM 1044 N N . GLU A 1 135 ? -5.218 28.767 23.451 1.00 95.00 135 GLU A N 1
ATOM 1045 C CA . GLU A 1 135 ? -5.726 29.968 24.122 1.00 95.00 135 GLU A CA 1
ATOM 1046 C C . GLU A 1 135 ? -6.995 29.677 24.928 1.00 95.00 135 GLU A C 1
ATOM 1048 O O . GLU A 1 135 ? -7.083 30.070 26.097 1.00 95.00 135 GLU A O 1
ATOM 1053 N N . ARG A 1 136 ? -7.958 28.952 24.342 1.00 95.88 136 ARG A N 1
ATOM 1054 C CA . ARG A 1 136 ? -9.185 28.546 25.046 1.00 95.88 136 ARG A CA 1
ATOM 1055 C C . ARG A 1 136 ? -8.869 27.662 26.247 1.00 95.88 136 ARG A C 1
ATOM 1057 O O . ARG A 1 136 ? -9.375 27.914 27.334 1.00 95.88 136 ARG A O 1
ATOM 1064 N N . TYR A 1 137 ? -7.961 26.699 26.096 1.00 96.19 137 TYR A N 1
ATOM 1065 C CA . TYR A 1 137 ? -7.484 25.852 27.192 1.00 96.19 137 TYR A CA 1
ATOM 1066 C C . TYR A 1 137 ? -6.860 26.657 28.351 1.00 96.19 137 TYR A C 1
ATOM 1068 O O . TYR A 1 137 ? -6.992 26.276 29.512 1.00 96.19 137 TYR A O 1
ATOM 1076 N N . GLN A 1 138 ? -6.191 27.781 28.074 1.00 94.50 138 GLN A N 1
ATOM 1077 C CA . GLN A 1 138 ? -5.606 28.631 29.118 1.00 94.50 138 GLN A CA 1
ATOM 1078 C C . GLN A 1 138 ? -6.630 29.557 29.790 1.00 94.50 138 GLN A C 1
ATOM 1080 O O . GLN A 1 138 ? -6.537 29.796 30.997 1.00 94.50 138 GLN A O 1
ATOM 1085 N N . ARG A 1 139 ? -7.583 30.100 29.022 1.00 95.56 139 ARG A N 1
ATOM 1086 C CA . ARG A 1 139 ? -8.533 31.126 29.488 1.00 95.56 139 ARG A CA 1
ATOM 1087 C C . ARG A 1 139 ? -9.818 30.549 30.076 1.00 95.56 139 ARG A C 1
ATOM 1089 O O . ARG A 1 139 ? -10.337 31.088 31.050 1.00 95.56 139 ARG A O 1
ATOM 1096 N N . GLU A 1 140 ? -10.336 29.473 29.496 1.00 96.31 140 GLU A N 1
ATOM 1097 C CA . GLU A 1 140 ? -11.645 28.910 29.819 1.00 96.31 140 GLU A CA 1
ATOM 1098 C C . GLU A 1 140 ? -11.479 27.683 30.721 1.00 96.31 140 GLU A C 1
ATOM 1100 O O . GLU A 1 140 ? -10.980 26.632 30.309 1.00 96.31 140 GLU A O 1
ATOM 1105 N N . LYS A 1 141 ? -11.908 27.806 31.984 1.00 95.88 141 LYS A N 1
ATOM 1106 C CA . LYS A 1 141 ? -11.785 26.725 32.972 1.00 95.88 141 LYS A CA 1
ATOM 1107 C C . LYS A 1 141 ? -12.510 25.450 32.521 1.00 95.88 141 LYS A C 1
ATOM 1109 O O . LYS A 1 141 ? -11.942 24.372 32.663 1.00 95.88 141 LYS A O 1
ATOM 1114 N N . GLU A 1 142 ? -13.708 25.585 31.959 1.00 94.75 142 GLU A N 1
ATOM 1115 C CA . GLU A 1 142 ? -14.527 24.458 31.494 1.00 94.75 142 GLU A CA 1
ATOM 1116 C C . GLU A 1 142 ? -13.858 23.708 30.332 1.00 94.75 142 GLU A C 1
ATOM 1118 O O . GLU A 1 142 ? -13.791 22.481 30.345 1.00 94.75 142 GLU A O 1
ATOM 1123 N N . VAL A 1 143 ? -13.255 24.427 29.376 1.00 95.88 143 VAL A N 1
ATOM 1124 C CA . VAL A 1 143 ? -12.501 23.817 28.265 1.00 95.88 143 VAL A CA 1
ATOM 1125 C C . VAL A 1 143 ? -11.261 23.085 28.768 1.00 95.88 143 VAL A C 1
ATOM 1127 O O . VAL A 1 143 ? -10.949 21.996 28.285 1.00 95.88 143 VAL A O 1
ATOM 1130 N N . ARG A 1 144 ? -10.555 23.643 29.754 1.00 97.25 144 ARG A N 1
ATOM 1131 C CA . ARG A 1 144 ? -9.411 22.968 30.376 1.00 97.25 144 ARG A CA 1
ATOM 1132 C C . ARG A 1 144 ? -9.817 21.658 31.043 1.00 97.25 144 ARG A C 1
ATOM 1134 O O . ARG A 1 144 ? -9.203 20.632 30.768 1.00 97.25 144 ARG A O 1
ATOM 1141 N N . GLU A 1 145 ? -10.864 21.679 31.864 1.00 97.06 145 GLU A N 1
ATOM 1142 C CA . GLU A 1 145 ? -11.380 20.481 32.541 1.00 97.06 145 GLU A CA 1
ATOM 1143 C C . GLU A 1 145 ? -11.861 19.423 31.536 1.00 97.06 145 GLU A C 1
ATOM 1145 O O . GLU A 1 145 ? -11.545 18.238 31.689 1.00 97.06 145 GLU A O 1
ATOM 1150 N N . LEU A 1 146 ? -12.551 19.848 30.472 1.00 97.56 146 LEU A N 1
ATOM 1151 C CA . LEU A 1 146 ? -12.959 18.996 29.354 1.00 97.56 146 LEU A CA 1
ATOM 1152 C C . LEU A 1 146 ? -11.753 18.313 28.697 1.00 97.56 146 LEU A C 1
ATOM 1154 O O . LEU A 1 146 ? -11.743 17.091 28.543 1.00 97.56 146 LEU A O 1
ATOM 1158 N N . LEU A 1 147 ? -10.741 19.088 28.297 1.00 97.19 147 LEU A N 1
ATOM 1159 C CA . LEU A 1 147 ? -9.585 18.572 27.565 1.00 97.19 147 LEU A CA 1
ATOM 1160 C C . LEU A 1 147 ? -8.688 17.697 28.440 1.00 97.19 147 LEU A C 1
ATOM 1162 O O . LEU A 1 147 ? -8.224 16.665 27.963 1.00 97.19 147 LEU A O 1
ATOM 1166 N N . ASP A 1 148 ? -8.470 18.048 29.706 1.00 97.25 148 ASP A N 1
ATOM 1167 C CA . ASP A 1 148 ? -7.668 17.232 30.623 1.00 97.25 148 ASP A CA 1
ATOM 1168 C C . ASP A 1 148 ? -8.349 15.905 30.956 1.00 97.25 148 ASP A C 1
ATOM 1170 O O . ASP A 1 148 ? -7.700 14.857 30.974 1.00 97.25 148 ASP A O 1
ATOM 1174 N N . THR A 1 149 ? -9.672 15.911 31.115 1.00 96.88 149 THR A N 1
ATOM 1175 C CA . THR A 1 149 ? -10.439 14.673 31.291 1.00 96.88 149 THR A CA 1
ATOM 1176 C C . THR A 1 149 ? -10.436 13.836 30.010 1.00 96.88 149 THR A C 1
ATOM 1178 O O . THR A 1 149 ? -10.213 12.626 30.060 1.00 96.88 149 THR A O 1
ATOM 1181 N N . ALA A 1 150 ? -10.609 14.465 28.843 1.00 96.44 150 ALA A N 1
ATOM 1182 C CA . ALA A 1 150 ? -10.578 13.779 27.554 1.00 96.44 150 ALA A CA 1
ATOM 1183 C C . ALA A 1 150 ? -9.203 13.169 27.240 1.00 96.44 150 ALA A C 1
ATOM 1185 O O . ALA A 1 150 ? -9.157 12.062 26.707 1.00 96.44 150 ALA A O 1
ATOM 1186 N N . LYS A 1 151 ? -8.091 13.820 27.619 1.00 95.69 151 LYS A N 1
ATOM 1187 C CA . LYS A 1 151 ? -6.728 13.260 27.499 1.00 95.69 151 LYS A CA 1
ATOM 1188 C C . LYS A 1 151 ? -6.589 11.923 28.226 1.00 95.69 151 LYS A C 1
ATOM 1190 O O . LYS A 1 151 ? -5.926 11.030 27.713 1.00 95.69 151 LYS A O 1
ATOM 1195 N N . ASN A 1 152 ? -7.231 11.770 29.385 1.00 94.06 152 ASN A N 1
ATOM 1196 C CA . ASN A 1 152 ? -7.176 10.529 30.164 1.00 94.06 152 ASN A CA 1
ATOM 1197 C C . ASN A 1 152 ? -8.016 9.392 29.555 1.00 94.06 152 ASN A C 1
ATOM 1199 O O . ASN A 1 152 ? -7.760 8.226 29.845 1.00 94.06 152 ASN A O 1
ATOM 1203 N N . LEU A 1 153 ? -9.020 9.717 28.732 1.00 93.06 153 LEU A N 1
ATOM 1204 C CA . LEU A 1 153 ? -9.883 8.737 28.058 1.00 93.06 153 LEU A CA 1
ATOM 1205 C C . LEU A 1 153 ? -9.463 8.448 26.610 1.00 93.06 153 LEU A C 1
ATOM 1207 O O . LEU A 1 153 ? -9.894 7.453 26.026 1.00 93.06 153 LEU A O 1
ATOM 1211 N N . GLU A 1 154 ? -8.634 9.304 26.017 1.00 92.75 154 GLU A N 1
ATOM 1212 C CA . GLU A 1 154 ? -8.046 9.079 24.702 1.00 92.75 154 GLU A CA 1
ATOM 1213 C C . GLU A 1 154 ? -7.264 7.755 24.674 1.00 92.75 154 GLU A C 1
ATOM 1215 O O . GLU A 1 154 ? -6.470 7.446 25.559 1.00 92.75 154 GLU A O 1
ATOM 1220 N N . GLY A 1 155 ? -7.491 6.951 23.637 1.00 89.00 155 GLY A N 1
ATOM 1221 C CA . GLY A 1 155 ? -6.840 5.653 23.454 1.00 89.00 155 GLY A CA 1
ATOM 1222 C C . GLY A 1 155 ? -7.486 4.494 24.217 1.00 89.00 155 GLY A C 1
ATOM 1223 O O . GLY A 1 155 ? -7.164 3.341 23.928 1.00 89.00 155 GLY A O 1
ATOM 1224 N N . VAL A 1 156 ? -8.439 4.751 25.118 1.00 92.19 156 VAL A N 1
ATOM 1225 C CA . VAL A 1 156 ? -9.200 3.685 25.786 1.00 92.19 156 VAL A CA 1
ATOM 1226 C C . VAL A 1 156 ? -10.046 2.924 24.759 1.00 92.19 156 VAL A C 1
ATOM 1228 O O . VAL A 1 156 ? -10.629 3.510 23.841 1.00 92.19 156 VAL A O 1
ATOM 1231 N N . SER A 1 157 ? -10.107 1.598 24.907 1.00 88.75 157 SER A N 1
ATOM 1232 C CA . SER A 1 157 ? -10.939 0.730 24.067 1.00 88.75 157 SER A CA 1
ATOM 1233 C C . SER A 1 157 ? -12.423 0.960 24.356 1.00 88.75 157 SER A C 1
ATOM 1235 O O . SER A 1 157 ? -12.855 0.886 25.502 1.00 88.75 157 SER A O 1
ATOM 1237 N N . ARG A 1 158 ? -13.208 1.232 23.310 1.00 84.25 158 ARG A N 1
ATOM 1238 C CA . ARG A 1 158 ? -14.634 1.578 23.402 1.00 84.25 158 ARG A CA 1
ATOM 1239 C C . ARG A 1 158 ? -15.553 0.399 23.109 1.00 84.25 158 ARG A C 1
ATOM 1241 O O . ARG A 1 158 ? -16.569 0.235 23.773 1.00 84.25 158 ARG A O 1
ATOM 1248 N N . HIS A 1 159 ? -15.254 -0.367 22.067 1.00 84.12 159 HIS A N 1
ATOM 1249 C CA . HIS A 1 159 ? -16.086 -1.487 21.629 1.00 84.12 159 HIS A CA 1
ATOM 1250 C C . HIS A 1 159 ? -15.253 -2.525 20.878 1.00 84.12 159 HIS A C 1
ATOM 1252 O O . HIS A 1 159 ? -14.211 -2.205 20.302 1.00 84.12 159 HIS A O 1
ATOM 1258 N N . ALA A 1 160 ? -15.747 -3.761 20.882 1.00 86.44 160 ALA A N 1
ATOM 1259 C CA . ALA A 1 160 ? -15.238 -4.847 20.061 1.00 86.44 160 ALA A CA 1
ATOM 1260 C C . ALA A 1 160 ? -15.920 -4.844 18.685 1.00 86.44 160 ALA A C 1
ATOM 1262 O O . ALA A 1 160 ? -17.143 -4.713 18.583 1.00 86.44 160 ALA A O 1
ATOM 1263 N N . SER A 1 161 ? -15.128 -5.027 17.637 1.00 83.38 161 SER A N 1
ATOM 1264 C CA . SER A 1 161 ? -15.570 -5.196 16.253 1.00 83.38 161 SER A CA 1
ATOM 1265 C C . SER A 1 161 ? -14.755 -6.304 15.583 1.00 83.38 161 SER A C 1
ATOM 1267 O O . SER A 1 161 ? -13.734 -6.736 16.114 1.00 83.38 161 SER A O 1
ATOM 1269 N N . SER A 1 162 ? -15.166 -6.758 14.405 1.00 81.69 162 SER A N 1
ATOM 1270 C CA . SER A 1 162 ? -14.376 -7.686 13.589 1.00 81.69 162 SER A CA 1
ATOM 1271 C C . SER A 1 162 ? -13.446 -6.937 12.634 1.00 81.69 162 SER A C 1
ATOM 1273 O O . SER A 1 162 ? -13.819 -5.902 12.077 1.00 81.69 162 SER A O 1
ATOM 1275 N N . HIS A 1 163 ? -12.245 -7.475 12.411 1.00 77.69 163 HIS A N 1
ATOM 1276 C CA . HIS A 1 163 ? -11.341 -7.013 11.360 1.00 77.69 163 HIS A CA 1
ATOM 1277 C C . HIS A 1 163 ? -12.015 -7.186 9.995 1.00 77.69 163 HIS A C 1
ATOM 1279 O O . HIS A 1 163 ? -12.608 -8.225 9.709 1.00 77.69 163 HIS A O 1
ATOM 1285 N N . ALA A 1 164 ? -11.913 -6.176 9.131 1.00 69.50 164 ALA A N 1
ATOM 1286 C CA . ALA A 1 164 ? -12.634 -6.172 7.858 1.00 69.50 164 ALA A CA 1
ATOM 1287 C C . ALA A 1 164 ? -12.149 -7.261 6.877 1.00 69.50 164 ALA A C 1
ATOM 1289 O O . ALA A 1 164 ? -12.935 -7.754 6.065 1.00 69.50 164 ALA A O 1
ATOM 1290 N N . ALA A 1 165 ? -10.868 -7.639 6.958 1.00 74.31 165 ALA A N 1
ATOM 1291 C CA . ALA A 1 165 ? -10.225 -8.534 5.993 1.00 74.31 165 ALA A CA 1
ATOM 1292 C C . ALA A 1 165 ? -9.689 -9.847 6.588 1.00 74.31 165 ALA A C 1
ATOM 1294 O O . ALA A 1 165 ? -9.590 -10.841 5.873 1.00 74.31 165 ALA A O 1
ATOM 1295 N N . GLY A 1 166 ? -9.374 -9.853 7.884 1.00 84.06 166 GLY A N 1
ATOM 1296 C CA . GLY A 1 166 ? -8.461 -10.831 8.472 1.00 84.06 166 GLY A CA 1
ATOM 1297 C C . GLY A 1 166 ? -9.167 -12.084 8.942 1.00 84.06 166 GLY A C 1
ATOM 1298 O O . GLY A 1 166 ? -10.055 -12.020 9.797 1.00 84.06 166 GLY A O 1
ATOM 1299 N N . VAL A 1 167 ? -8.741 -13.216 8.393 1.00 89.94 167 VAL A N 1
ATOM 1300 C CA . VAL A 1 167 ? -9.218 -14.549 8.746 1.00 89.94 167 VAL A CA 1
ATOM 1301 C C . VAL A 1 167 ? -8.037 -15.379 9.226 1.00 89.94 167 VAL A C 1
ATOM 1303 O O . VAL A 1 167 ? -6.990 -15.427 8.587 1.00 89.94 167 VAL A O 1
ATOM 1306 N N . ILE A 1 168 ? -8.217 -16.047 10.357 1.00 93.25 168 ILE A N 1
ATOM 1307 C CA . ILE A 1 168 ? -7.257 -17.000 10.898 1.00 93.25 168 ILE A CA 1
ATOM 1308 C C . ILE A 1 168 ? -7.632 -18.396 10.438 1.00 93.25 168 ILE A C 1
ATOM 1310 O O . ILE A 1 168 ? -8.811 -18.753 10.449 1.00 93.25 168 ILE A O 1
ATOM 1314 N N . VAL A 1 169 ? -6.624 -19.180 10.069 1.00 94.12 169 VAL A N 1
ATOM 1315 C CA . VAL A 1 169 ? -6.759 -20.597 9.734 1.00 94.12 169 VAL A CA 1
ATOM 1316 C C . VAL A 1 169 ? -5.760 -21.391 10.570 1.00 94.12 169 VAL A C 1
ATOM 1318 O O . VAL A 1 169 ? -4.574 -21.078 10.582 1.00 94.12 169 VAL A O 1
ATOM 1321 N N . SER A 1 170 ? -6.219 -22.424 11.269 1.00 94.94 170 SER A N 1
ATOM 1322 C CA . SER A 1 170 ? -5.370 -23.273 12.113 1.00 94.94 170 SER A CA 1
ATOM 1323 C C . SER A 1 170 ? -5.391 -24.744 11.688 1.00 94.94 170 SER A C 1
ATOM 1325 O O . SER A 1 170 ? -6.247 -25.203 10.932 1.00 94.94 170 SER A O 1
ATOM 1327 N N . ASP A 1 171 ? -4.427 -25.515 12.186 1.00 94.94 171 ASP A N 1
ATOM 1328 C CA . ASP A 1 171 ? -4.340 -26.968 11.998 1.00 94.94 171 ASP A CA 1
ATOM 1329 C C . ASP A 1 171 ? -5.281 -27.745 12.945 1.00 94.94 171 ASP A C 1
ATOM 1331 O O . ASP A 1 171 ? -5.801 -28.813 12.591 1.00 94.94 171 ASP A O 1
ATOM 1335 N N . ARG A 1 172 ? -5.564 -27.171 14.121 1.00 95.81 172 ARG A N 1
ATOM 1336 C CA . ARG A 1 172 ? -6.445 -27.687 15.187 1.00 95.81 172 ARG A CA 1
ATOM 1337 C C . ARG A 1 172 ? -7.595 -26.729 15.505 1.00 95.81 172 ARG A C 1
ATOM 1339 O O . ARG A 1 172 ? -7.544 -25.582 15.063 1.00 95.81 172 ARG A O 1
ATOM 1346 N N . PRO A 1 173 ? -8.625 -27.157 16.258 1.00 96.31 173 PRO A N 1
ATOM 1347 C CA . PRO A 1 173 ? -9.659 -26.253 16.747 1.00 96.31 173 PRO A CA 1
ATOM 1348 C C . PRO A 1 173 ? -9.077 -25.011 17.441 1.00 96.31 173 PRO A C 1
ATOM 1350 O O . PRO A 1 173 ? -8.253 -25.118 18.344 1.00 96.31 173 PRO A O 1
ATOM 1353 N N . LEU A 1 174 ? -9.529 -23.818 17.047 1.00 95.50 174 LEU A N 1
ATOM 1354 C CA . LEU A 1 174 ? -8.947 -22.544 17.485 1.00 95.50 174 LEU A CA 1
ATOM 1355 C C . LEU A 1 174 ? -9.008 -22.319 18.995 1.00 95.50 174 LEU A C 1
ATOM 1357 O O . LEU A 1 174 ? -8.136 -21.648 19.533 1.00 95.50 174 LEU A O 1
ATOM 1361 N N . HIS A 1 175 ? -9.994 -22.899 19.682 1.00 94.62 175 HIS A N 1
ATOM 1362 C CA . HIS A 1 175 ? -10.119 -22.790 21.137 1.00 94.62 175 HIS A CA 1
ATOM 1363 C C . HIS A 1 175 ? -8.956 -23.449 21.901 1.00 94.62 175 HIS A C 1
ATOM 1365 O O . HIS A 1 175 ? -8.777 -23.158 23.080 1.00 94.62 175 HIS A O 1
ATOM 1371 N N . GLU A 1 176 ? -8.164 -24.311 21.250 1.00 96.12 176 GLU A N 1
ATOM 1372 C CA . GLU A 1 176 ? -6.925 -24.854 21.820 1.00 96.12 176 GLU A CA 1
ATOM 1373 C C . GLU A 1 176 ? -5.785 -23.820 21.840 1.00 96.12 176 GLU A C 1
ATOM 1375 O O . GLU A 1 176 ? -4.861 -23.947 22.640 1.00 96.12 176 GLU A O 1
ATOM 1380 N N . TYR A 1 177 ? -5.847 -22.792 20.983 1.00 95.38 177 TYR A N 1
ATOM 1381 C CA . TYR A 1 177 ? -4.803 -21.770 20.841 1.00 95.38 177 TYR A CA 1
ATOM 1382 C C . TYR A 1 177 ? -5.217 -20.400 21.379 1.00 95.38 177 TYR A C 1
ATOM 1384 O O . TYR A 1 177 ? -4.406 -19.710 21.997 1.00 95.38 177 TYR A O 1
ATOM 1392 N N . VAL A 1 178 ? -6.458 -19.979 21.115 1.00 95.44 178 VAL A N 1
ATOM 1393 C CA . VAL A 1 178 ? -6.945 -18.626 21.405 1.00 95.44 178 VAL A CA 1
ATOM 1394 C C . VAL A 1 178 ? -8.371 -18.640 21.960 1.00 95.44 178 VAL A C 1
ATOM 1396 O O . VAL A 1 178 ? -9.217 -19.403 21.487 1.00 95.44 178 VAL A O 1
ATOM 1399 N N . PRO A 1 179 ? -8.693 -17.762 22.925 1.00 95.50 179 PRO A N 1
ATOM 1400 C CA . PRO A 1 179 ? -10.073 -17.550 23.337 1.00 95.50 179 PRO A CA 1
ATOM 1401 C C . PRO A 1 179 ? -10.898 -16.962 22.184 1.00 95.50 179 PRO A C 1
ATOM 1403 O O . PRO A 1 179 ? -10.416 -16.118 21.425 1.00 95.50 179 PRO A O 1
ATOM 1406 N N . LEU A 1 180 ? -12.156 -17.396 22.069 1.00 93.38 180 LEU A N 1
ATOM 1407 C CA . LEU A 1 180 ? -13.079 -16.996 21.005 1.00 93.38 180 LEU A CA 1
ATOM 1408 C C . LEU A 1 180 ? -14.271 -16.211 21.562 1.00 93.38 180 LEU A C 1
AT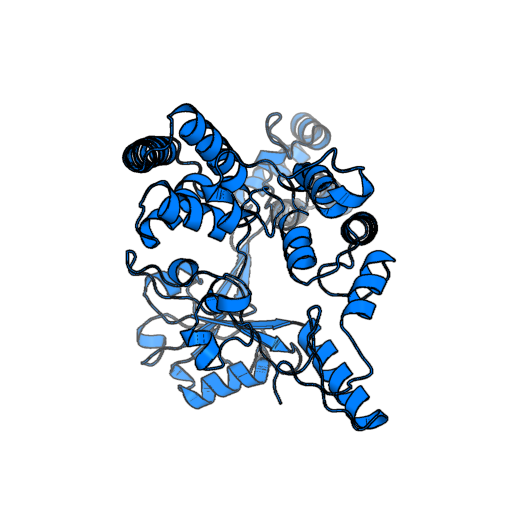OM 1410 O O . LEU A 1 180 ? -14.694 -16.403 22.703 1.00 93.38 180 LEU A O 1
ATOM 1414 N N . ASN A 1 181 ? -14.821 -15.328 20.742 1.00 89.62 181 ASN A N 1
ATOM 1415 C CA . ASN A 1 181 ? -16.052 -14.590 20.971 1.00 89.62 181 ASN A CA 1
ATOM 1416 C C . ASN A 1 181 ? -17.022 -14.830 19.807 1.00 89.62 181 ASN A C 1
ATOM 1418 O O . ASN A 1 181 ? -16.609 -15.202 18.705 1.00 89.62 181 ASN A O 1
ATOM 1422 N N . ARG A 1 182 ? -18.311 -14.577 20.036 1.00 86.31 182 ARG A N 1
ATOM 1423 C CA . ARG A 1 182 ? -19.271 -14.456 18.936 1.00 86.31 182 ARG A CA 1
ATOM 1424 C C . ARG A 1 182 ? -19.111 -13.083 18.264 1.00 86.31 182 ARG A C 1
ATOM 1426 O O . ARG A 1 182 ? -18.821 -12.111 18.967 1.00 86.31 182 ARG A O 1
ATOM 1433 N N . PRO A 1 183 ? -19.297 -12.985 16.938 1.00 79.00 183 PRO A N 1
ATOM 1434 C CA . PRO A 1 183 ? -19.342 -11.714 16.229 1.00 79.00 183 PRO A CA 1
ATOM 1435 C C . PRO A 1 183 ? -20.335 -10.732 16.863 1.00 79.00 183 PRO A C 1
ATOM 1437 O O . PRO A 1 183 ? -21.407 -11.124 17.323 1.00 79.00 183 PRO A O 1
ATOM 1440 N N . THR A 1 184 ? -19.971 -9.448 16.898 1.00 71.25 184 THR A N 1
ATOM 1441 C CA . THR A 1 184 ? -20.826 -8.378 17.444 1.00 71.25 184 THR A CA 1
ATOM 1442 C C . THR A 1 184 ? -21.876 -7.887 16.446 1.00 71.25 184 THR A C 1
ATOM 1444 O O . THR A 1 184 ? -22.951 -7.450 16.852 1.00 71.25 184 THR A O 1
ATOM 1447 N N . SER A 1 185 ? -21.606 -7.992 15.145 1.00 63.69 185 SER A N 1
ATOM 1448 C CA . SER A 1 185 ? -22.611 -7.940 14.079 1.00 63.69 185 SER A CA 1
ATOM 1449 C C . SER A 1 185 ? -23.188 -9.344 13.878 1.00 63.69 185 SER A C 1
ATOM 1451 O O . SER A 1 185 ? -22.409 -10.290 13.844 1.00 63.69 185 SER A O 1
ATOM 1453 N N . GLY A 1 186 ? -24.515 -9.487 13.765 1.00 55.44 186 GLY A N 1
ATOM 1454 C CA . GLY A 1 186 ? -25.205 -10.786 13.650 1.00 55.44 186 GLY A CA 1
ATOM 1455 C C . GLY A 1 186 ? -24.704 -11.701 12.516 1.00 55.44 186 GLY A C 1
ATOM 1456 O O . GLY A 1 186 ? -23.863 -11.294 11.716 1.00 55.44 186 GLY A O 1
ATOM 1457 N N . ASP A 1 187 ? -25.259 -12.920 12.443 1.00 49.19 187 ASP A N 1
ATOM 1458 C CA . ASP A 1 187 ? -24.853 -14.082 11.609 1.00 49.19 187 ASP A CA 1
ATOM 1459 C C . ASP A 1 187 ? -24.529 -13.824 10.113 1.00 49.19 187 ASP A C 1
ATOM 1461 O O . ASP A 1 187 ? -23.990 -14.695 9.432 1.00 49.19 187 ASP A O 1
ATOM 1465 N N . GLU A 1 188 ? -24.799 -12.633 9.578 1.00 50.84 188 GLU A N 1
ATOM 1466 C CA . GLU A 1 188 ? -24.555 -12.251 8.180 1.00 50.84 188 GLU A CA 1
ATOM 1467 C C . GLU A 1 188 ? -23.204 -11.531 7.938 1.00 50.84 188 GLU A C 1
ATOM 1469 O O . GLU A 1 188 ? -22.859 -11.193 6.803 1.00 50.84 188 GLU A O 1
ATOM 1474 N N . GLY A 1 189 ? -22.392 -11.300 8.975 1.00 48.25 189 GLY A N 1
ATOM 1475 C CA . GLY A 1 189 ? -21.146 -10.530 8.876 1.00 48.25 189 GLY A CA 1
ATOM 1476 C C . GLY A 1 189 ? -19.941 -11.287 8.293 1.00 48.25 189 GLY A C 1
ATOM 1477 O O . GLY A 1 189 ? -19.340 -12.127 8.956 1.00 48.25 189 GLY A O 1
ATOM 1478 N N . LEU A 1 190 ? -19.515 -10.900 7.080 1.00 55.47 190 LEU A N 1
ATOM 1479 C CA . LEU A 1 190 ? -18.237 -11.266 6.429 1.00 55.47 190 LEU A CA 1
ATOM 1480 C C . LEU A 1 190 ? -18.070 -12.782 6.149 1.00 55.47 190 LEU A C 1
ATOM 1482 O O . LEU A 1 190 ? -17.075 -13.398 6.527 1.00 55.47 190 LEU A O 1
ATOM 1486 N N . GLY A 1 191 ? -19.023 -13.383 5.429 1.00 59.53 191 GLY A N 1
ATOM 1487 C CA . GLY A 1 191 ? -18.862 -14.737 4.869 1.00 59.53 191 GLY A CA 1
ATOM 1488 C C . GLY A 1 191 ? -19.241 -15.895 5.789 1.00 59.53 191 GLY A C 1
ATOM 1489 O O . GLY A 1 191 ? -18.772 -17.011 5.572 1.00 59.53 191 GLY A O 1
ATOM 1490 N N . GLY A 1 192 ? -20.104 -15.642 6.780 1.00 67.12 192 GLY A N 1
ATOM 1491 C CA . GLY A 1 192 ? -20.720 -16.686 7.609 1.00 67.12 192 GLY A CA 1
ATOM 1492 C C . GLY A 1 192 ? -19.781 -17.295 8.650 1.00 67.12 192 GLY A C 1
ATOM 1493 O O . GLY A 1 192 ? -19.930 -18.467 9.008 1.00 67.12 192 GLY A O 1
ATOM 1494 N N . VAL A 1 193 ? -18.780 -16.532 9.100 1.00 73.81 193 VAL A N 1
ATOM 1495 C CA . VAL A 1 193 ? -17.919 -16.928 10.220 1.00 73.81 193 VAL A CA 1
ATOM 1496 C C . VAL A 1 193 ? -18.584 -16.482 11.517 1.00 73.81 193 VAL A C 1
ATOM 1498 O O . VAL A 1 193 ? -18.745 -15.295 11.772 1.00 73.81 193 VAL A O 1
ATOM 1501 N N . ASP A 1 194 ? -18.942 -17.456 12.341 1.00 81.81 194 ASP A N 1
ATOM 1502 C CA . ASP A 1 194 ? -19.657 -17.338 13.616 1.00 81.81 194 ASP A CA 1
ATOM 1503 C C . ASP A 1 194 ? -18.715 -17.092 14.809 1.00 81.81 194 ASP A C 1
ATOM 1505 O O . ASP A 1 194 ? -19.130 -17.146 15.969 1.00 81.81 194 ASP A O 1
ATOM 1509 N N . ARG A 1 195 ? -17.423 -16.865 14.539 1.00 87.31 195 ARG A N 1
ATOM 1510 C CA . ARG A 1 195 ? -16.343 -16.823 15.534 1.00 87.31 195 ARG A CA 1
ATOM 1511 C C . ARG A 1 195 ? -15.374 -15.693 15.251 1.00 87.31 195 ARG A C 1
ATOM 1513 O O . ARG A 1 195 ? -14.914 -15.505 14.126 1.00 87.31 195 ARG A O 1
ATOM 1520 N N . VAL A 1 196 ? -15.007 -14.995 16.312 1.00 91.19 196 VAL A N 1
ATOM 1521 C CA . VAL A 1 196 ? -13.969 -13.969 16.313 1.00 91.19 196 VAL A CA 1
ATOM 1522 C C . VAL A 1 196 ? -12.964 -14.325 17.405 1.00 91.19 196 VAL A C 1
ATOM 1524 O O . VAL A 1 196 ? -13.362 -14.806 18.464 1.00 91.19 196 VAL A O 1
ATOM 1527 N N . THR A 1 197 ? -11.667 -14.124 17.187 1.00 93.88 197 THR A N 1
ATOM 1528 C CA . THR A 1 197 ? -10.672 -14.226 18.267 1.00 93.88 197 THR A CA 1
ATOM 1529 C C . THR A 1 197 ? -10.996 -13.224 19.383 1.00 93.88 197 THR A C 1
ATOM 1531 O O . THR A 1 197 ? -11.653 -12.225 19.143 1.00 93.88 197 THR A O 1
ATOM 1534 N N . GLN A 1 198 ? -10.570 -13.445 20.625 1.00 93.44 198 GLN A N 1
ATOM 1535 C CA . GLN A 1 198 ? -10.614 -12.392 21.660 1.00 93.44 198 GLN A CA 1
ATOM 1536 C C . GLN A 1 198 ? -9.317 -11.582 21.724 1.00 93.44 198 GLN A C 1
ATOM 1538 O O . GLN A 1 198 ? -9.277 -10.519 22.342 1.00 93.44 198 GLN A O 1
ATOM 1543 N N . TRP A 1 199 ? -8.262 -12.068 21.074 1.00 94.12 199 TRP A N 1
ATOM 1544 C CA . TRP A 1 199 ? -6.986 -11.377 20.981 1.00 94.12 199 TRP A CA 1
ATOM 1545 C C . TRP A 1 199 ? -6.840 -10.650 19.644 1.00 94.12 199 TRP A C 1
ATOM 1547 O O . TRP A 1 199 ? -7.194 -11.227 18.609 1.00 94.12 199 TRP A O 1
ATOM 1557 N N . PRO A 1 200 ? -6.323 -9.406 19.660 1.00 91.31 200 PRO A N 1
ATOM 1558 C CA . PRO A 1 200 ? -6.089 -8.635 18.451 1.00 91.31 200 PRO A CA 1
ATOM 1559 C C . PRO A 1 200 ? -4.962 -9.250 17.615 1.00 91.31 200 PRO A C 1
ATOM 1561 O O . PRO A 1 200 ? -4.213 -10.120 18.074 1.00 91.31 200 PRO A O 1
ATOM 1564 N N . MET A 1 201 ? -4.858 -8.766 16.380 1.00 88.31 201 MET A N 1
ATOM 1565 C CA . MET A 1 201 ? -3.961 -9.266 15.339 1.00 88.31 201 MET A CA 1
ATOM 1566 C C . MET A 1 201 ? -2.522 -9.462 15.821 1.00 88.31 201 MET A C 1
ATOM 1568 O O . MET A 1 201 ? -1.956 -10.529 15.609 1.00 88.31 201 MET A O 1
ATOM 1572 N N . GLU A 1 202 ? -1.956 -8.492 16.537 1.00 88.31 202 GLU A N 1
ATOM 1573 C CA . GLU A 1 202 ? -0.555 -8.522 16.966 1.00 88.31 202 GLU A CA 1
ATOM 1574 C C . GLU A 1 202 ? -0.258 -9.705 17.895 1.00 88.31 202 GLU A C 1
ATOM 1576 O O . GLU A 1 202 ? 0.813 -10.308 17.827 1.00 88.31 202 GLU A O 1
ATOM 1581 N N . ILE A 1 203 ? -1.214 -10.064 18.757 1.00 92.31 203 ILE A N 1
ATOM 1582 C CA . ILE A 1 203 ? -1.067 -11.199 19.673 1.00 92.31 203 ILE A CA 1
ATOM 1583 C C . ILE A 1 203 ? -1.228 -12.510 18.902 1.00 92.31 203 ILE A C 1
ATOM 1585 O O . ILE A 1 203 ? -0.428 -13.426 19.084 1.00 92.31 203 ILE A O 1
ATOM 1589 N N . VAL A 1 204 ? -2.223 -12.590 18.017 1.00 91.56 204 VAL A N 1
ATOM 1590 C CA . VAL A 1 204 ? -2.499 -13.782 17.202 1.00 91.56 204 VAL A CA 1
ATOM 1591 C C . VAL A 1 204 ? -1.325 -14.120 16.275 1.00 91.56 204 VAL A C 1
ATOM 1593 O O . VAL A 1 204 ? -0.933 -15.282 16.177 1.00 91.56 204 VAL A O 1
ATOM 1596 N N . GLU A 1 205 ? -0.709 -13.117 15.652 1.00 87.31 205 GLU A N 1
ATOM 1597 C CA . GLU A 1 205 ? 0.500 -13.305 14.843 1.00 87.31 205 GLU A CA 1
ATOM 1598 C C . GLU A 1 205 ? 1.703 -13.726 15.695 1.00 87.31 205 GLU A C 1
ATOM 1600 O O . GLU A 1 205 ? 2.491 -14.576 15.278 1.00 87.31 205 GLU A O 1
ATOM 1605 N N . SER A 1 206 ? 1.844 -13.180 16.910 1.00 89.94 206 SER A N 1
ATOM 1606 C CA . SER A 1 206 ? 2.979 -13.493 17.792 1.00 89.94 206 SER A CA 1
ATOM 1607 C C . SER A 1 206 ? 3.027 -14.955 18.246 1.00 89.94 206 SER A C 1
ATOM 1609 O O . SER A 1 206 ? 4.108 -15.469 18.534 1.00 89.94 206 SER A O 1
ATOM 1611 N N . ILE A 1 207 ? 1.877 -15.635 18.271 1.00 91.50 207 ILE A N 1
ATOM 1612 C CA . ILE A 1 207 ? 1.770 -17.065 18.592 1.00 91.50 207 ILE A CA 1
ATOM 1613 C C . ILE A 1 207 ? 1.838 -17.964 17.346 1.00 91.50 207 ILE A C 1
ATOM 1615 O O . ILE A 1 207 ? 1.685 -19.177 17.458 1.00 91.50 207 ILE A O 1
ATOM 1619 N N . GLY A 1 208 ? 2.089 -17.385 16.165 1.00 89.50 208 GLY A N 1
ATOM 1620 C CA . GLY A 1 208 ? 2.366 -18.121 14.931 1.00 89.50 208 GLY A CA 1
ATOM 1621 C C . GLY A 1 208 ? 1.137 -18.675 14.210 1.00 89.50 208 GLY A C 1
ATOM 1622 O O . GLY A 1 208 ? 1.280 -19.597 13.408 1.00 89.50 208 GLY A O 1
ATOM 1623 N N . LEU A 1 209 ? -0.064 -18.150 14.478 1.00 92.25 209 LEU A N 1
ATOM 1624 C CA . LEU A 1 209 ? -1.255 -18.547 13.727 1.00 92.25 209 LEU A CA 1
ATOM 1625 C C . LEU A 1 209 ? -1.241 -17.946 12.317 1.00 92.25 209 LEU A C 1
ATOM 1627 O O . LEU A 1 209 ? -0.899 -16.779 12.129 1.00 92.25 209 LEU A O 1
ATOM 1631 N N . LEU A 1 210 ? -1.644 -18.749 11.325 1.00 92.00 210 LEU A N 1
ATOM 1632 C CA . LEU A 1 210 ? -1.741 -18.307 9.937 1.00 92.00 210 LEU A CA 1
ATOM 1633 C C . LEU A 1 210 ? -2.884 -17.301 9.801 1.00 92.00 210 LEU A C 1
ATOM 1635 O O . LEU A 1 210 ? -4.058 -17.634 9.988 1.00 92.00 210 LEU A O 1
ATOM 1639 N N . LYS A 1 211 ? -2.514 -16.087 9.410 1.00 90.12 211 LYS A N 1
ATOM 1640 C CA . LYS A 1 211 ? -3.419 -15.041 8.957 1.00 90.12 211 LYS A CA 1
ATOM 1641 C C . LYS A 1 211 ? -3.530 -15.080 7.435 1.00 90.12 211 LYS A C 1
ATOM 1643 O O . LYS A 1 211 ? -2.536 -15.249 6.738 1.00 90.12 211 LYS A O 1
ATOM 1648 N N . VAL A 1 212 ? -4.747 -14.893 6.938 1.00 89.81 212 VAL A N 1
ATOM 1649 C CA . VAL A 1 212 ? -5.036 -14.636 5.527 1.00 89.81 212 VAL A CA 1
ATOM 1650 C C . VAL A 1 212 ? -5.968 -13.434 5.446 1.00 89.81 212 VAL A C 1
ATOM 1652 O O . VAL A 1 212 ? -7.067 -13.462 6.008 1.00 89.81 212 VAL A O 1
ATOM 1655 N N . ASP A 1 213 ? -5.551 -12.387 4.736 1.00 89.31 213 ASP A N 1
ATOM 1656 C CA . ASP A 1 213 ? -6.416 -11.244 4.461 1.00 89.31 213 ASP A CA 1
ATOM 1657 C C . ASP A 1 213 ? -7.176 -11.454 3.149 1.00 89.31 213 ASP A C 1
ATOM 1659 O O . ASP A 1 213 ? -6.611 -11.461 2.055 1.00 89.31 213 ASP A O 1
ATOM 1663 N N . PHE A 1 214 ? -8.496 -11.591 3.270 1.00 90.06 214 PHE A N 1
ATOM 1664 C CA . PHE A 1 214 ? -9.423 -11.501 2.149 1.00 90.06 214 PHE A CA 1
ATOM 1665 C C . PHE A 1 214 ? -9.928 -10.063 2.083 1.00 90.06 214 PHE A C 1
ATOM 1667 O O . PHE A 1 214 ? -10.814 -9.685 2.853 1.00 90.06 214 PHE A O 1
ATOM 1674 N N . LEU A 1 215 ? -9.397 -9.253 1.176 1.00 90.25 215 LEU A N 1
ATOM 1675 C CA . LEU A 1 215 ? -9.798 -7.862 0.993 1.00 90.25 215 LEU A CA 1
ATOM 1676 C C . LEU A 1 215 ? -10.892 -7.729 -0.068 1.00 90.25 215 LEU A C 1
ATOM 1678 O O . LEU A 1 215 ? -10.965 -8.496 -1.025 1.00 90.25 215 LEU A O 1
ATOM 1682 N N . GLY A 1 216 ? -11.794 -6.771 0.146 1.00 91.19 216 GLY A N 1
ATOM 1683 C CA . GLY A 1 216 ? -12.841 -6.420 -0.810 1.00 91.19 216 GLY A CA 1
ATOM 1684 C C . GLY A 1 216 ? -12.430 -5.178 -1.576 1.00 91.19 216 GLY A C 1
ATOM 1685 O O . GLY A 1 216 ? -12.283 -4.117 -0.970 1.00 91.19 216 GLY A O 1
ATOM 1686 N N . LEU A 1 217 ? -12.253 -5.307 -2.887 1.00 93.12 217 LEU A N 1
ATOM 1687 C CA . LEU A 1 217 ? -11.854 -4.216 -3.762 1.00 93.12 217 LEU A CA 1
ATOM 1688 C C . LEU A 1 217 ? -12.949 -3.952 -4.796 1.00 93.12 217 LEU A C 1
ATOM 1690 O O . LEU A 1 217 ? -13.136 -4.718 -5.742 1.00 93.12 217 LEU A O 1
ATOM 1694 N N . SER A 1 218 ? -13.651 -2.831 -4.634 1.00 93.81 218 SER A N 1
ATOM 1695 C CA . SER A 1 218 ? -14.751 -2.420 -5.517 1.00 93.81 218 SER A CA 1
ATOM 1696 C C . SER A 1 218 ? -14.317 -2.265 -6.977 1.00 93.81 218 SER A C 1
ATOM 1698 O O . SER A 1 218 ? -15.092 -2.556 -7.887 1.00 93.81 218 SER A O 1
ATOM 1700 N N . THR A 1 219 ? -13.058 -1.888 -7.226 1.00 94.94 219 THR A N 1
ATOM 1701 C CA . THR A 1 219 ? -12.476 -1.826 -8.574 1.00 94.94 219 THR A CA 1
ATOM 1702 C C . THR A 1 219 ? -12.588 -3.168 -9.300 1.00 94.94 219 THR A C 1
ATOM 1704 O O . THR A 1 219 ? -12.985 -3.191 -10.463 1.00 94.94 219 THR A O 1
ATOM 1707 N N . LEU A 1 220 ? -12.334 -4.296 -8.622 1.00 94.94 220 LEU A N 1
ATOM 1708 C CA . LEU A 1 220 ? -12.465 -5.627 -9.228 1.00 94.94 220 LEU A CA 1
ATOM 1709 C C . LEU A 1 220 ? -13.924 -5.948 -9.570 1.00 94.94 220 LEU A C 1
ATOM 1711 O O . LEU A 1 220 ? -14.199 -6.524 -10.622 1.00 94.94 220 LEU A O 1
ATOM 1715 N N . THR A 1 221 ? -14.869 -5.525 -8.730 1.00 95.44 221 THR A N 1
ATOM 1716 C CA . THR A 1 221 ? -16.310 -5.662 -8.991 1.00 95.44 221 THR A CA 1
ATOM 1717 C C . THR A 1 221 ? -16.726 -4.890 -10.238 1.00 95.44 221 THR A C 1
ATOM 1719 O O . THR A 1 221 ? -17.410 -5.432 -11.114 1.00 95.44 221 THR A O 1
ATOM 1722 N N . VAL A 1 222 ? -16.278 -3.637 -10.354 1.00 95.75 222 VAL A N 1
ATOM 1723 C CA . VAL A 1 222 ? -16.547 -2.783 -11.518 1.00 95.75 222 VAL A CA 1
ATOM 1724 C C . VAL A 1 222 ? -15.930 -3.382 -12.780 1.00 95.75 222 VAL A C 1
ATOM 1726 O O . VAL A 1 222 ? -16.626 -3.502 -13.789 1.00 95.75 222 VAL A O 1
ATOM 1729 N N . MET A 1 223 ? -14.667 -3.815 -12.728 1.00 95.44 223 MET A N 1
ATOM 1730 C CA . MET A 1 223 ? -13.986 -4.416 -13.877 1.00 95.44 223 MET A CA 1
ATOM 1731 C C . MET A 1 223 ? -14.650 -5.722 -14.325 1.00 95.44 223 MET A C 1
ATOM 1733 O O . MET A 1 223 ? -14.917 -5.884 -15.517 1.00 95.44 223 MET A O 1
ATOM 1737 N N . ARG A 1 224 ? -15.006 -6.618 -13.392 1.00 95.12 224 ARG A N 1
ATOM 1738 C CA . ARG A 1 224 ? -15.721 -7.864 -13.712 1.00 95.12 224 ARG A CA 1
ATOM 1739 C C . ARG A 1 224 ? -17.057 -7.577 -14.390 1.00 95.12 224 ARG A C 1
ATOM 1741 O O . ARG A 1 224 ? -17.405 -8.204 -15.390 1.00 95.12 224 ARG A O 1
ATOM 1748 N N . ARG A 1 225 ? -17.813 -6.605 -13.870 1.00 96.12 225 ARG A N 1
ATOM 1749 C CA . ARG A 1 225 ? -19.088 -6.189 -14.469 1.00 96.12 225 ARG A CA 1
ATOM 1750 C C . ARG A 1 225 ? -18.888 -5.592 -15.862 1.00 96.12 225 ARG A C 1
ATOM 1752 O O . ARG A 1 225 ? -19.667 -5.907 -16.757 1.00 96.12 225 ARG A O 1
ATOM 1759 N N . ALA A 1 226 ? -17.863 -4.763 -16.053 1.00 96.19 226 ALA A N 1
ATOM 1760 C CA . ALA A 1 226 ? -17.535 -4.188 -17.353 1.00 96.19 226 ALA A CA 1
ATOM 1761 C C . ALA A 1 226 ? -17.189 -5.278 -18.379 1.00 96.19 226 ALA A C 1
ATOM 1763 O O . ALA A 1 226 ? -17.759 -5.277 -19.468 1.00 96.19 226 ALA A O 1
ATOM 1764 N N . ALA A 1 227 ? -16.342 -6.245 -18.015 1.00 96.31 227 ALA A N 1
ATOM 1765 C CA . ALA A 1 227 ? -15.986 -7.369 -18.878 1.00 96.31 227 ALA A CA 1
ATOM 1766 C C . ALA A 1 227 ? -17.213 -8.193 -19.296 1.00 96.31 227 ALA A C 1
ATOM 1768 O O . ALA A 1 227 ? -17.378 -8.474 -20.482 1.00 96.31 227 ALA A O 1
ATOM 1769 N N . ARG A 1 228 ? -18.123 -8.491 -18.356 1.00 96.56 228 ARG A N 1
ATOM 1770 C CA . ARG A 1 228 ? -19.372 -9.209 -18.659 1.00 96.56 228 ARG A CA 1
ATOM 1771 C C . ARG A 1 228 ? -20.253 -8.451 -19.654 1.00 96.56 228 ARG A C 1
ATOM 1773 O O . ARG A 1 228 ? -20.740 -9.033 -20.613 1.00 96.56 228 ARG A O 1
ATOM 1780 N N . LEU A 1 229 ? -20.431 -7.144 -19.457 1.00 97.94 229 LEU A N 1
ATOM 1781 C CA . LEU A 1 229 ? -21.234 -6.309 -20.359 1.00 97.94 229 LEU A CA 1
ATOM 1782 C C . LEU A 1 229 ? -20.605 -6.184 -21.757 1.00 97.94 229 LEU A C 1
ATOM 1784 O O . LEU A 1 229 ? -21.324 -6.088 -22.752 1.00 97.94 229 LEU A O 1
ATOM 1788 N N . ILE A 1 230 ? -19.271 -6.175 -21.842 1.00 96.69 230 ILE A N 1
ATOM 1789 C CA . ILE A 1 230 ? -18.545 -6.184 -23.118 1.00 96.69 230 ILE A CA 1
ATOM 1790 C C . ILE A 1 230 ? -18.763 -7.516 -23.841 1.00 96.69 230 ILE A C 1
ATOM 1792 O O . ILE A 1 230 ? -19.064 -7.502 -25.034 1.00 96.69 230 ILE A O 1
ATOM 1796 N N . GLU A 1 231 ? -18.678 -8.642 -23.132 1.00 97.12 231 GLU A N 1
ATOM 1797 C CA . GLU A 1 231 ? -18.935 -9.972 -23.691 1.00 97.12 231 GLU A CA 1
ATOM 1798 C C . GLU A 1 231 ? -20.385 -10.105 -24.182 1.00 97.12 231 GLU A C 1
ATOM 1800 O O . GLU A 1 231 ? -20.606 -10.490 -25.328 1.00 97.12 231 GLU A O 1
ATOM 1805 N N . GLU A 1 232 ? -21.368 -9.687 -23.377 1.00 97.94 232 GLU A N 1
ATOM 1806 C CA . GLU A 1 232 ? -22.796 -9.698 -23.737 1.00 97.94 232 GLU A CA 1
ATOM 1807 C C . GLU A 1 232 ? -23.094 -8.872 -25.004 1.00 97.94 232 GLU A C 1
ATOM 1809 O O . GLU A 1 232 ? -23.946 -9.246 -25.810 1.00 97.94 232 GLU A O 1
ATOM 1814 N N . ARG A 1 233 ? -22.408 -7.736 -25.188 1.00 97.44 233 ARG A N 1
ATOM 1815 C CA . ARG A 1 233 ? -22.678 -6.797 -26.289 1.00 97.44 233 ARG A CA 1
ATOM 1816 C C . ARG A 1 233 ? -21.873 -7.074 -27.555 1.00 97.44 233 ARG A C 1
ATOM 1818 O O . ARG A 1 233 ? -22.388 -6.860 -28.650 1.00 97.44 233 ARG A O 1
ATOM 1825 N N . TYR A 1 234 ? -20.608 -7.455 -27.412 1.00 95.81 234 TYR A N 1
ATOM 1826 C CA . TYR A 1 234 ? -19.652 -7.539 -28.518 1.00 95.81 234 TYR A CA 1
ATOM 1827 C C . TYR A 1 234 ? -19.138 -8.961 -28.767 1.00 95.81 234 TYR A C 1
ATOM 1829 O O . TYR A 1 234 ? -18.439 -9.176 -29.752 1.00 95.81 234 TYR A O 1
ATOM 1837 N N . GLY A 1 235 ? -19.456 -9.928 -27.899 1.00 96.38 235 GLY A N 1
ATOM 1838 C CA . GLY A 1 235 ? -18.937 -11.297 -27.986 1.00 96.38 235 GLY A CA 1
ATOM 1839 C C . GLY A 1 235 ? -17.452 -11.429 -27.629 1.00 96.38 235 GLY A C 1
ATOM 1840 O O . GLY A 1 235 ? -16.882 -12.506 -27.775 1.00 96.38 235 GLY A O 1
ATOM 1841 N N . THR A 1 236 ? -16.816 -10.351 -27.162 1.00 96.38 236 THR A N 1
ATOM 1842 C CA . THR A 1 236 ? -15.398 -10.331 -26.784 1.00 96.38 236 THR A CA 1
ATOM 1843 C C . THR A 1 236 ? -15.249 -10.565 -25.288 1.00 96.38 236 THR A C 1
ATOM 1845 O O . THR A 1 236 ? -15.713 -9.762 -24.478 1.00 96.38 236 THR A O 1
ATOM 1848 N N . ARG A 1 237 ? -14.553 -11.638 -24.912 1.00 95.88 237 ARG A N 1
ATOM 1849 C CA . ARG A 1 237 ? -14.373 -12.029 -23.512 1.00 95.88 237 ARG A CA 1
ATOM 1850 C C . ARG A 1 237 ? -13.061 -11.506 -22.929 1.00 95.88 237 ARG A C 1
ATOM 1852 O O . ARG A 1 237 ? -11.984 -11.996 -23.272 1.00 95.88 237 ARG A O 1
ATOM 1859 N N . TYR A 1 238 ? -13.169 -10.575 -21.987 1.00 95.25 238 TYR A N 1
ATOM 1860 C CA . TYR A 1 238 ? -12.041 -10.101 -21.185 1.00 95.25 238 TYR A CA 1
ATOM 1861 C C . TYR A 1 238 ? -11.977 -10.806 -19.823 1.00 95.25 238 TYR A C 1
ATOM 1863 O O . TYR A 1 238 ? -13.000 -11.042 -19.181 1.00 95.25 238 TYR A O 1
ATOM 1871 N N . THR A 1 239 ? -10.768 -11.122 -19.376 1.00 92.88 239 THR A N 1
ATOM 1872 C CA . THR A 1 239 ? -10.437 -11.700 -18.067 1.00 92.88 239 THR A CA 1
ATOM 1873 C C . THR A 1 239 ? -9.264 -10.937 -17.456 1.00 92.88 239 THR A C 1
ATOM 1875 O O . THR A 1 239 ? -8.585 -10.186 -18.152 1.00 92.88 239 THR A O 1
ATOM 1878 N N . MET A 1 240 ? -8.995 -11.149 -16.165 1.00 89.44 240 MET A N 1
ATOM 1879 C CA . MET A 1 240 ? -7.844 -10.538 -15.484 1.00 89.44 240 MET A CA 1
ATOM 1880 C C . MET A 1 240 ? -6.522 -10.770 -16.240 1.00 89.44 240 MET A C 1
ATOM 1882 O O . MET A 1 240 ? -5.709 -9.860 -16.341 1.00 89.44 240 MET A O 1
ATOM 1886 N N . ASP A 1 241 ? -6.350 -11.959 -16.822 1.00 88.62 241 ASP A N 1
ATOM 1887 C CA . ASP A 1 241 ? -5.092 -12.386 -17.446 1.00 88.62 241 ASP A CA 1
ATOM 1888 C C . ASP A 1 241 ? -4.922 -11.932 -18.903 1.00 88.62 241 ASP A C 1
ATOM 1890 O O . ASP A 1 241 ? -3.846 -12.091 -19.472 1.00 88.62 241 ASP A O 1
ATOM 1894 N N . ASN A 1 242 ? -5.977 -11.418 -19.546 1.00 91.94 242 ASN A N 1
ATOM 1895 C CA . ASN A 1 242 ? -5.937 -11.075 -20.973 1.00 91.94 242 ASN A CA 1
ATOM 1896 C C . ASN A 1 242 ? -6.225 -9.596 -21.275 1.00 91.94 242 ASN A C 1
ATOM 1898 O O . ASN A 1 242 ? -6.190 -9.193 -22.440 1.00 91.94 242 ASN A O 1
ATOM 1902 N N . ILE A 1 243 ? -6.517 -8.784 -20.255 1.00 92.69 243 ILE A N 1
ATOM 1903 C CA . ILE A 1 243 ? -6.666 -7.338 -20.420 1.00 92.69 243 ILE A CA 1
ATOM 1904 C C . ILE A 1 243 ? -5.270 -6.738 -20.647 1.00 92.69 243 ILE A C 1
ATOM 1906 O O . ILE A 1 243 ? -4.424 -6.828 -19.758 1.00 92.69 243 ILE A O 1
ATOM 1910 N N . PRO A 1 244 ? -5.011 -6.105 -21.807 1.00 92.12 244 PRO A N 1
ATOM 1911 C CA . PRO A 1 244 ? -3.717 -5.498 -22.074 1.00 92.12 244 PRO A CA 1
ATOM 1912 C C . PRO A 1 244 ? -3.591 -4.206 -21.257 1.00 92.12 244 PRO A C 1
ATOM 1914 O O . PRO A 1 244 ? -4.483 -3.353 -21.297 1.00 92.12 244 PRO A O 1
ATOM 1917 N N . TYR A 1 245 ? -2.492 -4.059 -20.521 1.00 90.44 245 TYR A N 1
ATOM 1918 C CA . TYR A 1 245 ? -2.265 -2.932 -19.609 1.00 90.44 245 TYR A CA 1
ATOM 1919 C C . TYR A 1 245 ? -1.037 -2.087 -19.969 1.00 90.44 245 TYR A C 1
ATOM 1921 O O . TYR A 1 245 ? -0.902 -0.975 -19.458 1.00 90.44 245 TYR A O 1
ATOM 1929 N N . ASP A 1 246 ? -0.160 -2.581 -20.847 1.00 92.12 246 ASP A N 1
ATOM 1930 C CA . ASP A 1 246 ? 1.070 -1.883 -21.230 1.00 92.12 246 ASP A CA 1
ATOM 1931 C C . ASP A 1 246 ? 1.304 -1.839 -22.745 1.00 92.12 246 ASP A C 1
ATOM 1933 O O . ASP A 1 246 ? 0.735 -2.617 -23.515 1.00 92.12 246 ASP A O 1
ATOM 1937 N N . ALA A 1 247 ? 2.151 -0.909 -23.178 1.00 86.25 247 ALA A N 1
ATOM 1938 C CA . ALA A 1 247 ? 2.485 -0.694 -24.577 1.00 86.25 247 ALA A CA 1
ATOM 1939 C C . ALA A 1 247 ? 2.951 -1.997 -25.254 1.00 86.25 247 ALA A C 1
ATOM 1941 O O . ALA A 1 247 ? 3.755 -2.758 -24.719 1.00 86.25 247 ALA A O 1
ATOM 1942 N N . GLY A 1 248 ? 2.428 -2.262 -26.452 1.00 86.56 248 GLY A N 1
ATOM 1943 C CA . GLY A 1 248 ? 2.740 -3.468 -27.225 1.00 86.56 248 GLY A CA 1
ATOM 1944 C C . GLY A 1 248 ? 1.981 -4.736 -26.812 1.00 86.56 248 GLY A C 1
ATOM 1945 O O . GLY A 1 248 ? 2.031 -5.719 -27.551 1.00 86.56 248 GLY A O 1
ATOM 1946 N N . GLN A 1 249 ? 1.239 -4.735 -25.700 1.00 89.69 249 GLN A N 1
ATOM 1947 C CA . GLN A 1 249 ? 0.359 -5.852 -25.353 1.00 89.69 249 GLN A CA 1
ATOM 1948 C C . GLN A 1 249 ? -0.914 -5.838 -26.208 1.00 89.69 249 GLN A C 1
ATOM 1950 O O . GLN A 1 249 ? -1.512 -4.788 -26.456 1.00 89.69 249 GLN A O 1
ATOM 1955 N N . ILE A 1 250 ? -1.352 -7.025 -26.629 1.00 90.12 250 ILE A N 1
ATOM 1956 C CA . ILE A 1 250 ? -2.553 -7.219 -27.446 1.00 90.12 250 ILE A CA 1
ATOM 1957 C C . ILE A 1 250 ? -3.539 -8.069 -26.650 1.00 90.12 250 ILE A C 1
ATOM 1959 O O . ILE A 1 250 ? -3.213 -9.172 -26.217 1.00 90.12 250 ILE A O 1
ATOM 1963 N N . GLY A 1 251 ? -4.743 -7.536 -26.456 1.00 92.44 251 GLY A N 1
ATOM 1964 C CA . GLY A 1 251 ? -5.840 -8.251 -25.811 1.00 92.44 251 GLY A CA 1
ATOM 1965 C C . GLY A 1 251 ? -6.711 -9.036 -26.798 1.00 92.44 251 GLY A C 1
ATOM 1966 O O . GLY A 1 251 ? -6.415 -9.101 -27.990 1.00 92.44 251 GLY A O 1
ATOM 1967 N N . PRO A 1 252 ? -7.849 -9.571 -26.325 1.00 94.31 252 PRO A N 1
ATOM 1968 C CA . PRO A 1 252 ? -8.840 -10.260 -27.154 1.00 94.31 252 PRO A CA 1
ATOM 1969 C C . PRO A 1 252 ? -9.373 -9.470 -28.362 1.00 94.31 252 PRO A C 1
ATOM 1971 O O . PRO A 1 252 ? -9.728 -10.078 -29.368 1.00 94.31 252 PRO A O 1
ATOM 1974 N N . ASP A 1 253 ? -9.443 -8.134 -28.280 1.00 92.31 253 ASP A N 1
ATOM 1975 C CA . ASP A 1 253 ? -9.776 -7.266 -29.420 1.00 92.31 253 ASP A CA 1
ATOM 1976 C C . ASP A 1 253 ? -8.496 -6.617 -29.975 1.00 92.31 253 ASP A C 1
ATOM 1978 O O . ASP A 1 253 ? -7.971 -5.688 -29.352 1.00 92.31 253 ASP A O 1
ATOM 1982 N N . PRO A 1 254 ? -8.001 -7.041 -31.153 1.00 87.38 254 PRO A N 1
ATOM 1983 C CA . PRO A 1 254 ? -6.772 -6.504 -31.735 1.00 87.38 254 PRO A CA 1
ATOM 1984 C C . PRO A 1 254 ? -6.896 -5.037 -32.179 1.00 87.38 254 PRO A C 1
ATOM 1986 O O . PRO A 1 254 ? -5.886 -4.387 -32.436 1.00 87.38 254 PRO A O 1
ATOM 1989 N N . ASN A 1 255 ? -8.111 -4.480 -32.256 1.00 88.44 255 ASN A N 1
ATOM 1990 C CA . ASN A 1 255 ? -8.336 -3.073 -32.614 1.00 88.44 255 ASN A CA 1
ATOM 1991 C C . ASN A 1 255 ? -8.247 -2.124 -31.404 1.00 88.44 255 ASN A C 1
ATOM 1993 O O . ASN A 1 255 ? -8.395 -0.897 -31.538 1.00 88.44 255 ASN A O 1
ATOM 1997 N N . ARG A 1 256 ? -8.054 -2.677 -30.202 1.00 86.56 256 ARG A N 1
ATOM 1998 C CA 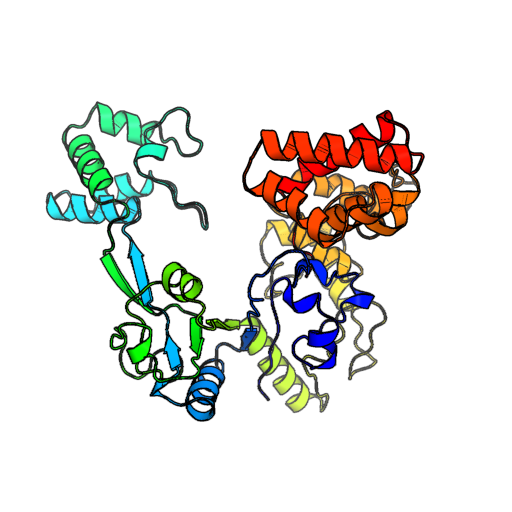. ARG A 1 256 ? -7.940 -1.943 -28.941 1.00 86.56 256 ARG A CA 1
ATOM 1999 C C . ARG A 1 256 ? -6.526 -2.109 -28.404 1.00 86.56 256 ARG A C 1
ATOM 2001 O O . ARG A 1 256 ? -6.109 -3.210 -28.072 1.00 86.56 256 ARG A O 1
ATOM 2008 N N . ASN A 1 257 ? -5.809 -0.994 -28.308 1.00 85.00 257 ASN A N 1
ATOM 2009 C CA . ASN A 1 257 ? -4.448 -0.944 -27.794 1.00 85.00 257 ASN A CA 1
ATOM 2010 C C . ASN A 1 257 ? -4.366 -0.106 -26.502 1.00 85.00 257 ASN A C 1
ATOM 2012 O O . ASN A 1 257 ? -5.164 0.823 -26.317 1.00 85.00 257 ASN A O 1
ATOM 2016 N N . PRO A 1 258 ? -3.386 -0.392 -25.628 1.00 90.81 258 PRO A N 1
ATOM 2017 C CA . PRO A 1 258 ? -3.112 0.423 -24.442 1.00 90.81 258 PRO A CA 1
ATOM 2018 C C . PRO A 1 258 ? -2.669 1.864 -24.744 1.00 90.81 258 PRO A C 1
ATOM 2020 O O . PRO A 1 258 ? -2.830 2.736 -23.897 1.00 90.81 258 PRO A O 1
ATOM 2023 N N . ASP A 1 259 ? -2.210 2.179 -25.958 1.00 91.12 259 ASP A N 1
ATOM 2024 C CA . ASP A 1 259 ? -1.829 3.557 -26.324 1.00 91.12 259 ASP A CA 1
ATOM 2025 C C . ASP A 1 259 ? -2.982 4.553 -26.125 1.00 91.12 259 ASP A C 1
ATOM 2027 O O . ASP A 1 259 ? -2.795 5.645 -25.589 1.00 91.12 259 ASP A O 1
ATOM 2031 N N . LYS A 1 260 ? -4.215 4.147 -26.462 1.00 91.31 260 LYS A N 1
ATOM 2032 C CA . LYS A 1 260 ? -5.413 4.974 -26.241 1.00 91.31 260 LYS A CA 1
ATOM 2033 C C . LYS A 1 260 ? -5.696 5.224 -24.757 1.00 91.31 260 LYS A C 1
ATOM 2035 O O . LYS A 1 260 ? -6.246 6.275 -24.428 1.00 91.31 260 LYS A O 1
ATOM 2040 N N . LEU A 1 261 ? -5.338 4.282 -23.877 1.00 92.69 261 LEU A N 1
ATOM 2041 C CA . LEU A 1 261 ? -5.412 4.461 -22.424 1.00 92.69 261 LEU A CA 1
ATOM 2042 C C . LEU A 1 261 ? -4.413 5.538 -21.985 1.00 92.69 261 LEU A C 1
ATOM 2044 O O . LEU A 1 261 ? -4.795 6.476 -21.291 1.00 92.69 261 LEU A O 1
ATOM 2048 N N . PHE A 1 262 ? -3.163 5.453 -22.430 1.00 95.38 262 PHE A N 1
ATOM 2049 C CA . PHE A 1 262 ? -2.133 6.441 -22.106 1.00 95.38 262 PHE A CA 1
ATOM 2050 C C . PHE A 1 262 ? -2.481 7.849 -22.612 1.00 95.38 262 PHE A C 1
ATOM 2052 O O . PHE A 1 262 ? -2.374 8.821 -21.861 1.00 95.38 262 PHE A O 1
ATOM 2059 N N . ASP A 1 263 ? -3.009 7.961 -23.833 1.00 95.19 263 ASP A N 1
ATOM 2060 C CA . ASP A 1 263 ? -3.493 9.232 -24.379 1.00 95.19 263 ASP A CA 1
ATOM 2061 C C . ASP A 1 263 ? -4.657 9.809 -23.555 1.00 95.19 263 ASP A C 1
ATOM 2063 O O . ASP A 1 263 ? -4.715 11.016 -23.315 1.00 95.19 263 ASP A O 1
ATOM 2067 N N . MET A 1 264 ? -5.590 8.959 -23.109 1.00 96.00 264 MET A N 1
ATOM 2068 C CA . MET A 1 264 ? -6.700 9.345 -22.227 1.00 96.00 264 MET A CA 1
ATOM 2069 C C . MET A 1 264 ? -6.188 9.898 -20.889 1.00 96.00 264 MET A C 1
ATOM 2071 O O . MET A 1 264 ? -6.623 10.971 -20.457 1.00 96.00 264 MET A O 1
ATOM 2075 N N . LEU A 1 265 ? -5.210 9.227 -20.271 1.00 96.81 265 LEU A N 1
ATOM 2076 C CA . LEU A 1 265 ? -4.556 9.705 -19.049 1.00 96.81 265 LEU A CA 1
ATOM 2077 C C . LEU A 1 265 ? -3.864 11.057 -19.278 1.00 96.81 265 LEU A C 1
ATOM 2079 O O . LEU A 1 265 ? -4.055 11.983 -18.490 1.00 96.81 265 LEU A O 1
ATOM 2083 N N . GLY A 1 266 ? -3.138 11.214 -20.389 1.00 96.62 266 GLY A N 1
ATOM 2084 C CA . GLY A 1 266 ? -2.466 12.464 -20.762 1.00 96.62 266 GL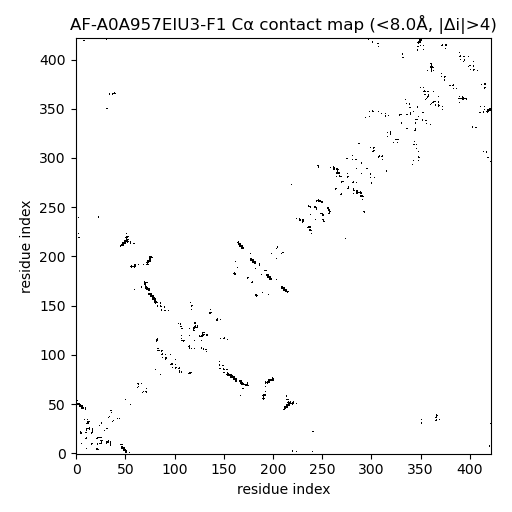Y A CA 1
ATOM 2085 C C . GLY A 1 266 ? -3.413 13.641 -21.039 1.00 96.62 266 GLY A C 1
ATOM 2086 O O . GLY A 1 266 ? -3.017 14.796 -20.893 1.00 96.62 266 GLY A O 1
ATOM 2087 N N . ARG A 1 267 ? -4.680 13.382 -21.390 1.00 97.50 267 ARG A N 1
ATOM 2088 C CA . ARG A 1 267 ? -5.742 14.409 -21.475 1.00 97.50 267 ARG A CA 1
ATOM 2089 C C . ARG A 1 267 ? -6.410 14.701 -20.126 1.00 97.50 267 ARG A C 1
ATOM 2091 O O . ARG A 1 267 ? -7.232 15.612 -20.026 1.00 97.50 267 ARG A O 1
ATOM 2098 N N . GLY A 1 268 ? -6.069 13.947 -19.082 1.00 96.56 268 GLY A N 1
ATOM 2099 C CA . GLY A 1 268 ? -6.672 14.062 -17.759 1.00 96.56 268 GLY A CA 1
ATOM 2100 C C . GLY A 1 268 ? -8.101 13.522 -17.701 1.00 96.56 268 GLY A C 1
ATOM 2101 O O . GLY A 1 268 ? -8.874 13.950 -16.844 1.00 96.56 268 GLY A O 1
ATOM 2102 N N . GLU A 1 269 ? -8.480 12.612 -18.597 1.00 97.19 269 GLU A N 1
ATOM 2103 C CA . GLU A 1 269 ? -9.785 11.936 -18.619 1.00 97.19 269 GLU A CA 1
ATOM 2104 C C . GLU A 1 269 ? -9.794 10.768 -17.611 1.00 97.19 269 GLU A C 1
ATOM 2106 O O . GLU A 1 269 ? -9.950 9.607 -17.966 1.00 97.19 269 GLU A O 1
ATOM 2111 N N . VAL A 1 270 ? -9.571 11.081 -16.330 1.00 95.62 270 VAL A N 1
ATOM 2112 C CA . VAL A 1 270 ? -9.300 10.097 -15.257 1.00 95.62 270 VAL A CA 1
ATOM 2113 C C . VAL A 1 270 ? -10.492 9.816 -14.336 1.00 95.62 270 VAL A C 1
ATOM 2115 O O . VAL A 1 270 ? -10.333 9.180 -13.300 1.00 95.62 270 VAL A O 1
ATOM 2118 N N . ALA A 1 271 ? -11.688 10.311 -14.659 1.00 94.88 271 ALA A N 1
ATOM 2119 C CA . ALA A 1 271 ? -12.872 10.067 -13.835 1.00 94.88 271 ALA A CA 1
ATOM 2120 C C . ALA A 1 271 ? -13.214 8.566 -13.817 1.00 94.88 271 ALA A C 1
ATOM 2122 O O . ALA A 1 271 ? -13.390 7.969 -14.879 1.00 94.88 271 ALA A O 1
ATOM 2123 N N . GLY A 1 272 ? -13.309 7.962 -12.628 1.00 92.44 272 GLY A N 1
ATOM 2124 C CA . GLY A 1 272 ? -13.526 6.519 -12.474 1.00 92.44 272 GLY A CA 1
ATOM 2125 C C . GLY A 1 272 ? -12.302 5.643 -12.776 1.00 92.44 272 GLY A C 1
ATOM 2126 O O . GLY A 1 272 ? -12.453 4.428 -12.908 1.00 92.44 272 GLY A O 1
ATOM 2127 N N . VAL A 1 273 ? -11.103 6.225 -12.915 1.00 94.94 273 VAL A N 1
ATOM 2128 C CA . VAL A 1 273 ? -9.851 5.477 -13.102 1.00 94.94 273 VAL A CA 1
ATOM 2129 C C . VAL A 1 273 ? -9.136 5.332 -11.762 1.00 94.94 273 VAL A C 1
ATOM 2131 O O . VAL A 1 273 ? -8.561 6.286 -11.233 1.00 94.94 273 VAL A O 1
ATOM 2134 N N . PHE A 1 274 ? -9.153 4.110 -11.228 1.00 94.81 274 PHE A N 1
ATOM 2135 C CA . PHE A 1 274 ? -8.604 3.773 -9.916 1.00 94.81 274 PHE A CA 1
ATOM 2136 C C . PHE A 1 274 ? -7.196 4.356 -9.678 1.00 94.81 274 PHE A C 1
ATOM 2138 O O . PHE A 1 274 ? -6.346 4.345 -10.563 1.00 94.81 274 PHE A O 1
ATOM 2145 N N . GLN A 1 275 ? -6.968 4.871 -8.463 1.00 93.56 275 GLN A N 1
ATOM 2146 C CA . GLN A 1 275 ? -5.740 5.537 -7.984 1.00 93.56 275 GLN A CA 1
ATOM 2147 C C . GLN A 1 275 ? -5.360 6.878 -8.634 1.00 93.56 275 GLN A C 1
ATOM 2149 O O . GLN A 1 275 ? -4.569 7.607 -8.033 1.00 93.56 275 GLN A O 1
ATOM 2154 N N . VAL A 1 276 ? -5.945 7.265 -9.774 1.00 94.12 276 VAL A N 1
ATOM 2155 C CA . VAL A 1 276 ? -5.573 8.509 -10.480 1.00 94.12 276 VAL A CA 1
ATOM 2156 C C . VAL A 1 276 ? -6.676 9.564 -10.599 1.00 94.12 276 VAL A C 1
ATOM 2158 O O . VAL A 1 276 ? -6.463 10.608 -11.210 1.00 94.12 276 VAL A O 1
ATOM 2161 N N . GLU A 1 277 ? -7.820 9.363 -9.942 1.00 93.00 277 GLU A N 1
ATOM 2162 C CA . GLU A 1 277 ? -8.975 10.278 -10.015 1.00 93.00 277 GLU A CA 1
ATOM 2163 C C . GLU A 1 277 ? -8.758 11.638 -9.330 1.00 93.00 277 GLU A C 1
ATOM 2165 O O . GLU A 1 277 ? -9.394 12.635 -9.680 1.00 93.00 277 GLU A O 1
ATOM 2170 N N . GLY A 1 278 ? -7.887 11.688 -8.317 1.00 92.69 278 GLY A N 1
ATOM 2171 C CA . GLY A 1 278 ? -7.692 12.876 -7.485 1.00 92.69 278 GLY A CA 1
ATOM 2172 C C . GLY A 1 278 ? -7.221 14.084 -8.297 1.00 92.69 278 GLY A C 1
ATOM 2173 O O . GLY A 1 278 ? -6.365 13.957 -9.165 1.00 92.69 278 GLY A O 1
ATOM 2174 N N . ALA A 1 279 ? -7.722 15.285 -7.982 1.00 93.88 279 ALA A N 1
ATOM 2175 C CA . ALA A 1 279 ? -7.480 16.492 -8.784 1.00 93.88 279 ALA A CA 1
ATOM 2176 C C . ALA A 1 279 ? -5.994 16.785 -9.061 1.00 93.88 279 ALA A C 1
ATOM 2178 O O . ALA A 1 279 ? -5.648 17.227 -10.154 1.00 93.88 279 ALA A O 1
ATOM 2179 N N . GLY A 1 280 ? -5.112 16.544 -8.090 1.00 93.88 280 GLY A N 1
ATOM 2180 C CA . GLY A 1 280 ? -3.681 16.744 -8.295 1.00 93.88 280 GLY A CA 1
ATOM 2181 C C . GLY A 1 280 ? -2.993 15.593 -9.039 1.00 93.88 280 GLY A C 1
ATOM 2182 O O . GLY A 1 280 ? -2.140 15.857 -9.879 1.00 93.88 280 GLY A O 1
ATOM 2183 N N . MET A 1 281 ? -3.441 14.346 -8.855 1.00 95.19 281 MET A N 1
ATOM 2184 C CA . MET A 1 281 ? -2.971 13.215 -9.664 1.00 95.19 281 MET A CA 1
ATOM 2185 C C . MET A 1 281 ? -3.409 13.356 -11.130 1.00 95.19 281 MET A C 1
ATOM 2187 O O . MET A 1 281 ? -2.627 13.110 -12.040 1.00 95.19 281 MET A O 1
ATOM 2191 N N . ARG A 1 282 ? -4.620 13.868 -11.377 1.00 96.50 282 ARG A N 1
ATOM 2192 C CA . ARG A 1 282 ? -5.092 14.252 -12.713 1.00 96.50 282 ARG A CA 1
ATOM 2193 C C . ARG A 1 282 ? -4.152 15.252 -13.388 1.00 96.50 282 ARG A C 1
ATOM 2195 O O . ARG A 1 282 ? -3.806 15.064 -14.549 1.00 96.50 282 ARG A O 1
ATOM 2202 N N . ARG A 1 283 ? -3.745 16.311 -12.675 1.00 96.44 283 ARG A N 1
ATOM 2203 C CA . ARG A 1 283 ? -2.776 17.296 -13.192 1.00 96.44 283 ARG A CA 1
ATOM 2204 C C . ARG A 1 283 ? -1.435 16.636 -13.492 1.00 96.44 283 ARG A C 1
ATOM 2206 O O . ARG A 1 283 ? -0.911 16.832 -14.581 1.00 96.44 283 ARG A O 1
ATOM 2213 N N . LEU A 1 284 ? -0.956 15.781 -12.586 1.00 96.62 284 LEU A N 1
ATOM 2214 C CA . LEU A 1 284 ? 0.261 15.006 -12.806 1.00 96.62 284 LEU A CA 1
ATOM 2215 C C . LEU A 1 284 ? 0.175 14.153 -14.079 1.00 96.62 284 LEU A C 1
ATOM 2217 O O . LEU A 1 284 ? 1.100 14.184 -14.878 1.00 96.62 284 LEU A O 1
ATOM 2221 N N . MET A 1 285 ? -0.927 13.438 -14.321 1.00 97.31 285 MET A N 1
ATOM 2222 C CA . MET A 1 285 ? -1.096 12.652 -15.552 1.00 97.31 285 MET A CA 1
ATOM 2223 C C . MET A 1 285 ? -1.027 13.526 -16.814 1.00 97.31 285 MET A C 1
ATOM 2225 O O . MET A 1 285 ? -0.405 13.129 -17.800 1.00 97.31 285 MET A O 1
ATOM 2229 N N . MET A 1 286 ? -1.611 14.729 -16.775 1.00 96.94 286 MET A N 1
ATOM 2230 C CA . MET A 1 286 ? -1.586 15.679 -17.895 1.00 96.94 286 MET A CA 1
ATOM 2231 C C . MET A 1 286 ? -0.193 16.261 -18.167 1.00 96.94 286 MET A C 1
ATOM 2233 O O . MET A 1 286 ? 0.172 16.462 -19.326 1.00 96.94 286 MET A O 1
ATOM 2237 N N . GLU A 1 287 ? 0.574 16.540 -17.115 1.00 95.06 287 GLU A N 1
ATOM 2238 C CA . GLU A 1 287 ? 1.945 17.051 -17.213 1.00 95.06 287 GLU A CA 1
ATOM 2239 C C . GLU A 1 287 ? 2.923 15.944 -17.628 1.00 95.06 287 GLU A C 1
ATOM 2241 O O . GLU A 1 287 ? 3.712 16.123 -18.553 1.00 95.06 287 GLU A O 1
ATOM 2246 N N . MET A 1 288 ? 2.831 14.776 -16.988 1.00 95.69 288 MET A N 1
ATOM 2247 C CA . MET A 1 288 ? 3.702 13.628 -17.234 1.00 95.69 288 MET A CA 1
ATOM 2248 C C . MET A 1 288 ? 3.459 13.002 -18.609 1.00 95.69 288 MET A C 1
ATOM 2250 O O . MET A 1 288 ? 4.423 12.580 -19.241 1.00 95.69 288 MET A O 1
ATOM 2254 N N . LYS A 1 289 ? 2.207 12.936 -19.087 1.00 96.06 289 LYS A N 1
ATOM 2255 C CA . LYS A 1 289 ? 1.816 12.244 -20.332 1.00 96.06 289 LYS A CA 1
ATOM 2256 C C . LYS A 1 289 ? 2.394 10.817 -20.394 1.00 96.06 289 LYS A C 1
ATOM 2258 O O . LYS A 1 289 ? 3.285 10.552 -21.209 1.00 96.06 289 LYS A O 1
ATOM 2263 N N . PRO A 1 290 ? 1.942 9.907 -19.506 1.00 95.50 290 PRO A N 1
ATOM 2264 C CA . PRO A 1 290 ? 2.478 8.548 -19.427 1.00 95.50 290 PRO A CA 1
ATOM 2265 C C . PRO A 1 290 ? 2.343 7.821 -20.774 1.00 95.50 290 PRO A C 1
ATOM 2267 O O . PRO A 1 290 ? 1.434 8.124 -21.536 1.00 95.50 290 PRO A O 1
ATOM 2270 N N . ARG A 1 291 ? 3.247 6.876 -21.071 1.00 93.62 291 ARG A N 1
ATOM 2271 C CA . ARG A 1 291 ? 3.265 6.089 -22.328 1.00 93.62 291 ARG A CA 1
ATOM 2272 C C . ARG A 1 291 ? 3.545 4.594 -22.131 1.00 93.62 291 ARG A C 1
ATOM 2274 O O . ARG A 1 291 ? 3.582 3.847 -23.098 1.00 93.62 291 ARG A O 1
ATOM 2281 N N . ARG A 1 292 ? 3.792 4.192 -20.888 1.00 93.06 292 ARG A N 1
ATOM 2282 C CA . ARG A 1 292 ? 4.022 2.817 -20.443 1.00 93.06 292 ARG A CA 1
ATOM 2283 C C . ARG A 1 292 ? 3.554 2.687 -19.003 1.00 93.06 292 ARG A C 1
ATOM 2285 O O . ARG A 1 292 ? 3.465 3.695 -18.291 1.00 93.06 292 ARG A O 1
ATOM 2292 N N . PHE A 1 293 ? 3.277 1.467 -18.575 1.00 92.75 293 PHE A N 1
ATOM 2293 C CA . PHE A 1 293 ? 2.739 1.168 -17.254 1.00 92.75 293 PHE A CA 1
ATOM 2294 C C . PHE A 1 293 ? 3.673 1.632 -16.127 1.00 92.75 293 PHE A C 1
ATOM 2296 O O . PHE A 1 293 ? 3.206 2.231 -15.157 1.00 92.75 293 PHE A O 1
ATOM 2303 N N . ASP A 1 294 ? 4.993 1.506 -16.308 1.00 93.00 294 ASP A N 1
ATOM 2304 C CA . ASP A 1 294 ? 6.001 1.997 -15.355 1.00 93.00 294 ASP A CA 1
ATOM 2305 C C . ASP A 1 294 ? 5.846 3.489 -15.005 1.00 93.00 294 ASP A C 1
ATOM 2307 O O . ASP A 1 294 ? 6.146 3.889 -13.880 1.00 93.00 294 ASP A O 1
ATOM 2311 N N . HIS A 1 295 ? 5.342 4.328 -15.921 1.00 95.25 295 HIS A N 1
ATOM 2312 C CA . HIS A 1 295 ? 5.103 5.748 -15.625 1.00 95.25 295 HIS A CA 1
ATOM 2313 C C . HIS A 1 295 ? 3.958 5.933 -14.623 1.00 95.25 295 HIS A C 1
ATOM 2315 O O . HIS A 1 295 ? 4.017 6.818 -13.773 1.00 95.25 295 HIS A O 1
ATOM 2321 N N . ILE A 1 296 ? 2.927 5.085 -14.693 1.00 95.31 296 ILE A N 1
ATOM 2322 C CA . ILE A 1 296 ? 1.807 5.103 -13.746 1.00 95.31 296 ILE A CA 1
ATOM 2323 C C . ILE A 1 296 ? 2.300 4.639 -12.369 1.00 95.31 296 ILE A C 1
ATOM 2325 O O . ILE A 1 296 ? 2.014 5.300 -11.368 1.00 95.31 296 ILE A O 1
ATOM 2329 N N . ILE A 1 297 ? 3.108 3.571 -12.322 1.00 94.44 297 ILE A N 1
ATOM 2330 C CA . ILE A 1 297 ? 3.745 3.086 -11.085 1.00 94.44 297 ILE A CA 1
ATOM 2331 C C . ILE A 1 297 ? 4.589 4.203 -10.451 1.00 94.44 297 ILE A C 1
ATOM 2333 O O . ILE A 1 297 ? 4.446 4.494 -9.259 1.00 94.44 297 ILE A O 1
ATOM 2337 N N . ALA A 1 298 ? 5.427 4.878 -11.244 1.00 95.38 298 ALA A N 1
ATOM 2338 C CA . ALA A 1 298 ? 6.272 5.972 -10.775 1.00 95.38 298 ALA A CA 1
ATOM 2339 C C . ALA A 1 298 ? 5.445 7.163 -10.273 1.00 95.38 298 ALA A C 1
ATOM 2341 O O . ALA A 1 298 ? 5.741 7.703 -9.209 1.00 95.38 298 ALA A O 1
ATOM 2342 N N . ALA A 1 299 ? 4.380 7.546 -10.981 1.00 95.88 299 ALA A N 1
ATOM 2343 C CA . ALA A 1 299 ? 3.497 8.630 -10.565 1.00 95.88 299 ALA A CA 1
ATOM 2344 C C . ALA A 1 299 ? 2.832 8.347 -9.213 1.00 95.88 299 ALA A C 1
ATOM 2346 O O . ALA A 1 299 ? 2.888 9.189 -8.317 1.00 95.88 299 ALA A O 1
ATOM 2347 N N . ILE A 1 300 ? 2.267 7.151 -9.026 1.00 95.06 300 ILE A N 1
ATOM 2348 C CA . ILE A 1 300 ? 1.668 6.732 -7.747 1.00 95.06 300 ILE A CA 1
ATOM 2349 C C . ILE A 1 300 ? 2.723 6.730 -6.632 1.00 95.06 300 ILE A C 1
ATOM 2351 O O . ILE A 1 300 ? 2.464 7.180 -5.514 1.00 95.06 300 ILE A O 1
ATOM 2355 N N . SER A 1 301 ? 3.935 6.279 -6.948 1.00 94.00 301 SER A N 1
ATOM 2356 C CA . SER A 1 301 ? 5.044 6.208 -5.996 1.00 94.00 301 SER A CA 1
ATOM 2357 C C . SER A 1 301 ? 5.554 7.590 -5.580 1.00 94.00 301 SER A C 1
ATOM 2359 O O . SER A 1 301 ? 5.853 7.802 -4.402 1.00 94.00 301 SER A O 1
ATOM 2361 N N . LEU A 1 302 ? 5.639 8.537 -6.514 1.00 93.62 302 LEU A N 1
ATOM 2362 C CA . LEU A 1 302 ? 6.167 9.883 -6.289 1.00 93.62 302 LEU A CA 1
ATOM 2363 C C . LEU A 1 302 ? 5.125 10.860 -5.735 1.00 93.62 302 LEU A C 1
ATOM 2365 O O . LEU A 1 302 ? 5.495 11.811 -5.050 1.00 93.62 302 LEU A O 1
ATOM 2369 N N . TYR A 1 303 ? 3.832 10.651 -5.986 1.00 93.50 303 TYR A N 1
ATOM 2370 C CA . TYR A 1 303 ? 2.763 11.565 -5.567 1.00 93.50 303 TYR A CA 1
ATOM 2371 C C . TYR A 1 303 ? 2.394 11.405 -4.079 1.00 93.50 303 TYR A C 1
ATOM 2373 O O . TYR A 1 303 ? 1.260 11.099 -3.706 1.00 93.50 303 TYR A O 1
ATOM 2381 N N . ARG A 1 304 ? 3.391 11.575 -3.207 1.00 88.94 304 ARG A N 1
ATOM 2382 C CA . ARG A 1 304 ? 3.297 11.516 -1.744 1.00 88.94 304 ARG A CA 1
ATOM 2383 C C . ARG A 1 304 ? 4.154 12.627 -1.111 1.00 88.94 304 ARG A C 1
ATOM 2385 O O . ARG A 1 304 ? 5.158 13.020 -1.707 1.00 88.94 304 ARG A O 1
ATOM 2392 N N . PRO A 1 305 ? 3.811 13.127 0.093 1.00 82.12 305 PRO A N 1
ATOM 2393 C CA . PRO A 1 305 ? 4.624 14.133 0.782 1.00 82.12 305 PRO A CA 1
ATOM 2394 C C . PRO A 1 305 ? 6.092 13.693 0.922 1.00 82.12 305 PRO A C 1
ATOM 2396 O O . PRO A 1 305 ? 6.348 12.579 1.380 1.00 82.12 305 PRO A O 1
ATOM 2399 N N . GLY A 1 306 ? 7.035 14.556 0.528 1.00 84.81 306 GLY A N 1
ATOM 2400 C CA . GLY A 1 306 ? 8.462 14.237 0.389 1.00 84.81 306 GLY A CA 1
ATOM 2401 C C . GLY A 1 306 ? 8.846 13.973 -1.075 1.00 84.81 306 GLY A C 1
ATOM 2402 O O . GLY A 1 306 ? 9.347 14.882 -1.730 1.00 84.81 306 GLY A O 1
ATOM 2403 N N . PRO A 1 307 ? 8.565 12.784 -1.648 1.00 87.44 307 PRO A N 1
ATOM 2404 C CA . PRO A 1 307 ? 8.916 12.460 -3.035 1.00 87.44 307 PRO A CA 1
ATOM 2405 C C . PRO A 1 307 ? 8.336 13.382 -4.101 1.00 87.44 307 PRO A C 1
ATOM 2407 O O . PRO A 1 307 ? 8.925 13.476 -5.176 1.00 87.44 307 PRO A O 1
ATOM 2410 N N . MET A 1 308 ? 7.222 14.069 -3.817 1.00 90.88 308 MET A N 1
ATOM 2411 C CA . MET A 1 308 ? 6.592 15.002 -4.758 1.00 90.88 308 MET A CA 1
ATOM 2412 C C . MET A 1 308 ? 7.549 16.078 -5.280 1.00 90.88 308 MET A C 1
ATOM 2414 O O . MET A 1 308 ? 7.381 16.535 -6.407 1.00 90.88 308 MET A O 1
ATOM 2418 N N . GLU A 1 309 ? 8.571 16.446 -4.505 1.00 88.88 309 GLU A N 1
ATOM 2419 C CA . GLU A 1 309 ? 9.600 17.415 -4.905 1.00 88.88 309 GLU A CA 1
ATOM 2420 C C . GLU A 1 309 ? 10.417 16.949 -6.124 1.00 88.88 309 GLU A C 1
ATOM 2422 O O . GLU A 1 309 ? 10.919 17.776 -6.882 1.00 88.88 309 GLU A O 1
ATOM 2427 N N . ASN A 1 310 ? 10.491 15.636 -6.370 1.00 90.69 310 ASN A N 1
ATOM 2428 C CA . ASN A 1 310 ? 11.220 15.051 -7.499 1.00 90.69 310 ASN A CA 1
ATOM 2429 C C . ASN A 1 310 ? 10.378 14.930 -8.774 1.00 90.69 310 ASN A C 1
ATOM 2431 O O . ASN A 1 310 ? 10.927 14.660 -9.840 1.00 90.69 310 ASN A O 1
ATOM 2435 N N . ILE A 1 311 ? 9.058 15.127 -8.698 1.00 94.25 311 ILE A N 1
ATOM 2436 C CA . ILE A 1 311 ? 8.161 15.002 -9.856 1.00 94.25 311 ILE A CA 1
ATOM 2437 C C . ILE A 1 311 ? 8.579 15.927 -11.012 1.00 94.25 311 ILE A C 1
ATOM 2439 O O . ILE A 1 311 ? 8.662 15.434 -12.139 1.00 94.25 311 ILE A O 1
ATOM 2443 N N . PRO A 1 312 ? 8.887 17.224 -10.793 1.00 93.00 312 PRO A N 1
ATOM 2444 C CA . PRO A 1 312 ? 9.298 18.100 -11.886 1.00 93.00 312 PRO A CA 1
ATOM 2445 C C . PRO A 1 312 ? 10.573 17.620 -12.588 1.00 93.00 312 PRO A C 1
ATOM 2447 O O . PRO A 1 312 ? 10.654 17.685 -13.810 1.00 93.00 312 PRO A O 1
ATOM 2450 N N . GLU A 1 313 ? 11.549 17.115 -11.828 1.00 91.81 313 GLU A N 1
ATOM 2451 C CA . GLU A 1 313 ? 12.788 16.558 -12.384 1.00 91.81 313 GLU A CA 1
ATOM 2452 C C . GLU A 1 313 ? 12.522 15.262 -13.158 1.00 91.81 313 GLU A C 1
ATOM 2454 O O . GLU A 1 313 ? 13.014 15.104 -14.273 1.00 91.81 313 GLU A O 1
ATOM 2459 N N . TYR A 1 314 ? 11.682 14.371 -12.621 1.00 93.88 314 TYR A N 1
ATOM 2460 C CA . TYR A 1 314 ? 11.274 13.144 -13.306 1.00 93.88 314 TYR A CA 1
ATOM 2461 C C . TYR A 1 314 ? 10.646 13.452 -14.671 1.00 93.88 314 TYR A C 1
ATOM 2463 O O . TYR A 1 314 ? 11.016 12.845 -15.673 1.00 93.88 314 TYR A O 1
ATOM 2471 N N . ILE A 1 315 ? 9.720 14.418 -14.725 1.00 93.81 315 ILE A N 1
ATOM 2472 C CA . ILE A 1 315 ? 9.035 14.819 -15.963 1.00 93.81 315 ILE A CA 1
ATOM 2473 C C . ILE A 1 315 ? 10.019 15.446 -16.958 1.00 93.81 315 ILE A C 1
ATOM 2475 O O . ILE A 1 315 ? 9.967 15.111 -18.140 1.00 93.81 315 ILE A O 1
ATOM 2479 N N . ARG A 1 316 ? 10.934 16.317 -16.505 1.00 91.62 316 ARG A N 1
ATOM 2480 C CA . ARG A 1 316 ? 11.962 16.911 -17.379 1.00 91.62 316 ARG A CA 1
ATOM 2481 C C . ARG A 1 316 ? 12.841 15.848 -18.027 1.00 91.62 316 ARG A C 1
ATOM 2483 O O . ARG A 1 316 ? 12.957 15.829 -19.249 1.00 91.62 316 ARG A O 1
ATOM 2490 N N . ARG A 1 317 ? 13.382 14.921 -17.230 1.00 92.50 317 ARG A N 1
ATOM 2491 C CA . ARG A 1 317 ? 14.231 13.829 -17.731 1.00 92.50 317 ARG A CA 1
ATOM 2492 C C . ARG A 1 317 ? 13.469 12.858 -18.632 1.00 92.50 317 ARG A C 1
ATOM 2494 O O . ARG A 1 317 ? 14.009 12.405 -19.635 1.00 92.50 317 ARG A O 1
ATOM 2501 N N . MET A 1 318 ? 12.207 12.567 -18.310 1.00 91.81 318 MET A N 1
ATOM 2502 C CA . MET A 1 318 ? 11.328 11.751 -19.153 1.00 91.81 318 MET A CA 1
ATOM 2503 C C . MET A 1 318 ? 11.124 12.366 -20.545 1.00 91.81 318 MET A C 1
ATOM 2505 O O . MET A 1 318 ? 11.050 11.638 -21.532 1.00 91.81 318 MET A O 1
ATOM 2509 N N . HIS A 1 319 ? 11.028 13.693 -20.626 1.00 91.12 319 HIS A N 1
ATOM 2510 C CA . HIS A 1 319 ? 10.808 14.434 -21.870 1.00 91.12 319 HIS A CA 1
ATOM 2511 C C . HIS A 1 319 ? 12.088 15.101 -22.396 1.00 91.12 319 HIS A C 1
ATOM 2513 O O . HIS A 1 319 ? 11.996 16.093 -23.116 1.00 91.12 319 HIS A O 1
ATOM 2519 N N . ALA A 1 320 ? 13.276 14.580 -22.067 1.00 86.88 320 ALA A N 1
ATOM 2520 C CA . ALA A 1 320 ? 14.558 15.207 -22.410 1.00 86.88 320 ALA A CA 1
ATOM 2521 C C . ALA A 1 320 ? 14.706 15.525 -23.914 1.00 86.88 320 ALA A C 1
ATOM 2523 O O . ALA A 1 320 ? 15.243 16.577 -24.267 1.00 86.88 320 ALA A O 1
ATOM 2524 N N . ASP A 1 321 ? 14.155 14.682 -24.794 1.00 81.25 321 ASP A N 1
ATOM 2525 C CA . ASP A 1 321 ? 14.139 14.901 -26.250 1.00 81.25 321 ASP A CA 1
ATOM 2526 C C . ASP A 1 321 ? 13.360 16.163 -26.662 1.00 81.25 321 ASP A C 1
ATOM 2528 O O . ASP A 1 321 ? 13.704 16.829 -27.637 1.00 81.25 321 ASP A O 1
ATOM 2532 N N . ILE A 1 322 ? 12.318 16.525 -25.906 1.00 80.44 322 ILE A N 1
ATOM 2533 C CA . ILE A 1 322 ? 11.525 17.748 -26.110 1.00 80.44 322 ILE A CA 1
ATOM 2534 C C . ILE A 1 322 ? 12.299 18.979 -25.609 1.00 80.44 322 ILE A C 1
ATOM 2536 O O . ILE A 1 322 ? 12.131 20.075 -26.142 1.00 80.44 322 ILE A O 1
ATOM 2540 N N . TYR A 1 323 ? 13.180 18.802 -24.622 1.00 68.81 323 TYR A N 1
ATOM 2541 C CA . TYR A 1 323 ? 13.998 19.856 -24.011 1.00 68.81 323 TYR A CA 1
ATOM 2542 C C . TYR A 1 323 ? 15.394 20.000 -24.647 1.00 68.81 323 TYR A C 1
ATOM 2544 O O . TYR A 1 323 ? 16.343 20.413 -23.978 1.00 68.81 323 TYR A O 1
ATOM 2552 N N . GLU A 1 324 ? 15.537 19.676 -25.938 1.00 73.38 324 GLU A N 1
ATOM 2553 C CA . GLU A 1 324 ? 16.801 19.771 -26.695 1.00 73.38 324 GLU A CA 1
ATOM 2554 C C . GLU A 1 324 ? 17.968 18.995 -26.047 1.00 73.38 324 GLU A C 1
ATOM 2556 O O . GLU A 1 324 ? 19.132 19.363 -26.207 1.00 73.38 324 GLU A O 1
ATOM 2561 N N . GLY A 1 325 ? 17.672 17.947 -25.268 1.00 64.50 325 GLY A N 1
ATOM 2562 C CA . GLY A 1 325 ? 18.682 17.171 -24.551 1.00 64.50 325 GLY A CA 1
ATOM 2563 C C . GLY A 1 325 ? 19.398 17.944 -23.439 1.00 64.50 325 GLY A C 1
ATOM 2564 O O . GLY A 1 325 ? 20.509 17.576 -23.078 1.00 64.50 325 GLY A O 1
ATOM 2565 N N . LYS A 1 326 ? 18.816 19.023 -22.896 1.00 61.53 326 LYS A N 1
ATOM 2566 C CA . LYS A 1 326 ? 19.423 19.779 -21.779 1.00 61.53 326 LYS A CA 1
ATOM 2567 C C . LYS A 1 326 ? 19.300 19.068 -20.429 1.00 61.53 326 LYS A C 1
ATOM 2569 O O . LYS A 1 326 ? 20.166 19.245 -19.580 1.00 61.53 326 LYS A O 1
ATOM 2574 N N . ASP A 1 327 ? 18.284 18.223 -20.268 1.00 68.44 327 ASP A N 1
ATOM 2575 C CA . ASP A 1 327 ? 18.004 17.461 -19.044 1.00 68.44 327 ASP A CA 1
ATOM 2576 C C . ASP A 1 327 ? 18.343 15.969 -19.226 1.00 68.44 327 ASP A C 1
ATOM 2578 O O . ASP A 1 327 ? 17.508 15.085 -19.021 1.00 68.44 327 ASP A O 1
ATOM 2582 N N . VAL A 1 328 ? 19.573 15.675 -19.672 1.00 78.19 328 VAL A N 1
ATOM 2583 C CA . VAL A 1 328 ? 20.047 14.287 -19.827 1.00 78.19 328 VAL A CA 1
ATOM 2584 C C . VAL A 1 328 ? 20.166 13.630 -18.457 1.00 78.19 328 VAL A C 1
ATOM 2586 O O . VAL A 1 328 ? 20.724 14.204 -17.522 1.00 78.19 328 VAL A O 1
ATOM 2589 N N . VAL A 1 329 ? 19.684 12.392 -18.352 1.00 85.75 329 VAL A N 1
ATOM 2590 C CA . VAL A 1 329 ? 19.881 11.567 -17.159 1.00 85.75 329 VAL A CA 1
ATOM 2591 C C . VAL A 1 329 ? 21.379 11.400 -16.900 1.00 85.75 329 VAL A C 1
ATOM 2593 O O . VAL A 1 329 ? 22.099 10.825 -17.715 1.00 85.75 329 VAL A O 1
ATOM 2596 N N . THR A 1 330 ? 21.841 11.882 -15.749 1.00 86.06 330 THR A N 1
ATOM 2597 C CA . THR A 1 330 ? 23.196 11.643 -15.253 1.00 86.06 330 THR A CA 1
ATOM 2598 C C . THR A 1 330 ? 23.151 10.669 -14.086 1.00 86.06 330 THR A C 1
ATOM 2600 O O . THR A 1 330 ? 22.244 10.696 -13.253 1.00 86.06 330 THR A O 1
ATOM 2603 N N . TYR A 1 331 ? 24.140 9.783 -14.041 1.00 92.81 331 TYR A N 1
ATOM 2604 C CA . TYR A 1 331 ? 24.315 8.818 -12.966 1.00 92.81 331 TYR A CA 1
ATOM 2605 C C . TYR A 1 331 ? 25.636 9.103 -12.259 1.00 92.81 331 TYR A C 1
ATOM 2607 O O . TYR A 1 331 ? 26.623 9.431 -12.918 1.00 92.81 331 TYR A O 1
ATOM 2615 N N . HIS A 1 332 ? 25.692 8.898 -10.939 1.00 92.94 332 HIS A N 1
ATOM 2616 C CA . HIS A 1 332 ? 26.957 8.980 -10.187 1.00 92.94 332 HIS A CA 1
ATOM 2617 C C . HIS A 1 332 ? 28.005 7.985 -10.705 1.00 92.94 332 HIS A C 1
ATOM 2619 O O . HIS A 1 332 ? 29.204 8.214 -10.588 1.00 92.94 332 HIS A O 1
ATOM 2625 N N . THR A 1 333 ? 27.549 6.872 -11.286 1.00 94.44 333 THR A N 1
ATOM 2626 C CA . THR A 1 333 ? 28.379 5.869 -11.957 1.00 94.44 333 THR A CA 1
ATOM 2627 C C . THR A 1 333 ? 27.557 5.112 -13.009 1.00 94.44 333 THR A C 1
ATOM 2629 O O . THR A 1 333 ? 26.361 4.895 -12.783 1.00 94.44 333 THR A O 1
ATOM 2632 N N . PRO A 1 334 ? 28.159 4.644 -14.123 1.00 94.62 334 PRO A N 1
ATOM 2633 C CA . PRO A 1 334 ? 27.467 3.822 -15.123 1.00 94.62 334 PRO A CA 1
ATOM 2634 C C . PRO A 1 334 ? 26.794 2.567 -14.547 1.00 94.62 334 PRO A C 1
ATOM 2636 O O . PRO A 1 334 ? 25.783 2.110 -15.068 1.00 94.62 334 PRO A O 1
ATOM 2639 N N . ALA A 1 335 ? 27.299 2.029 -13.430 1.00 94.81 335 ALA A N 1
ATOM 2640 C CA . ALA A 1 335 ? 26.714 0.858 -12.773 1.00 94.81 335 ALA A CA 1
ATOM 2641 C C . ALA A 1 335 ? 25.287 1.090 -12.228 1.00 94.81 335 ALA A C 1
ATOM 2643 O O . ALA A 1 335 ? 24.577 0.124 -11.962 1.00 94.81 335 ALA A O 1
ATOM 2644 N N . LEU A 1 336 ? 24.847 2.346 -12.072 1.00 95.69 336 LEU A N 1
ATOM 2645 C CA . LEU A 1 336 ? 23.485 2.675 -11.630 1.00 95.69 336 LEU A CA 1
ATOM 2646 C C . LEU A 1 336 ? 22.454 2.651 -12.762 1.00 95.69 336 LEU A C 1
ATOM 2648 O O . LEU A 1 336 ? 21.261 2.506 -12.490 1.00 95.69 336 LEU A O 1
ATOM 2652 N N . GLU A 1 337 ? 22.882 2.780 -14.018 1.00 95.12 337 GLU A N 1
ATOM 2653 C CA . GLU A 1 337 ? 21.974 2.848 -15.165 1.00 95.12 337 GLU A CA 1
ATOM 2654 C C . GLU A 1 337 ? 21.035 1.627 -15.247 1.00 95.12 337 GLU A C 1
ATOM 2656 O O . GLU A 1 337 ? 19.820 1.825 -15.316 1.00 95.12 337 GLU A O 1
ATOM 2661 N N . PRO A 1 338 ? 21.500 0.366 -15.111 1.00 93.81 338 PRO A N 1
ATOM 2662 C CA . PRO A 1 338 ? 20.616 -0.804 -15.150 1.00 93.81 338 PRO A CA 1
ATOM 2663 C C . PRO A 1 338 ? 19.585 -0.879 -14.010 1.00 93.81 338 PRO A C 1
ATOM 2665 O O . PRO A 1 338 ? 18.687 -1.726 -14.057 1.00 93.81 338 PRO A O 1
ATOM 2668 N N . ILE A 1 339 ? 19.730 -0.055 -12.968 1.00 93.38 339 ILE A N 1
ATOM 2669 C CA . ILE A 1 339 ? 18.860 -0.024 -11.784 1.00 93.38 339 ILE A CA 1
ATOM 2670 C C . ILE A 1 339 ? 17.876 1.154 -11.858 1.00 93.38 339 ILE A C 1
ATOM 2672 O O . ILE A 1 339 ? 16.714 1.022 -11.464 1.00 93.38 339 ILE A O 1
ATOM 2676 N N . LEU A 1 340 ? 18.332 2.305 -12.359 1.00 94.50 340 LEU A N 1
ATOM 2677 C CA . LEU A 1 340 ? 17.597 3.572 -12.308 1.00 94.50 340 LEU A CA 1
ATOM 2678 C C . LEU A 1 340 ? 17.081 4.057 -13.672 1.00 94.50 340 LEU A C 1
ATOM 2680 O O . LEU A 1 340 ? 16.379 5.067 -13.717 1.00 94.50 340 LEU A O 1
ATOM 2684 N N . LYS A 1 341 ? 17.385 3.367 -14.781 1.00 92.81 341 LYS A N 1
ATOM 2685 C CA . LYS A 1 341 ? 16.944 3.773 -16.132 1.00 92.81 341 LYS A CA 1
ATOM 2686 C C . LYS A 1 341 ? 15.428 3.965 -16.250 1.00 92.81 341 LYS A C 1
ATOM 2688 O O . LYS A 1 341 ? 14.979 4.938 -16.848 1.00 92.81 341 LYS A O 1
ATOM 2693 N N . ASP A 1 342 ? 14.635 3.092 -15.627 1.00 91.06 342 ASP A N 1
ATOM 2694 C CA . ASP A 1 342 ? 13.166 3.128 -15.726 1.00 91.06 342 ASP A CA 1
ATOM 2695 C C . ASP A 1 342 ? 12.542 4.234 -14.862 1.00 91.06 342 ASP A C 1
ATOM 2697 O O . ASP A 1 342 ? 11.356 4.543 -14.973 1.00 91.06 342 ASP A O 1
ATOM 2701 N N . THR A 1 343 ? 13.360 4.877 -14.029 1.00 93.94 343 THR A N 1
ATOM 2702 C CA . THR A 1 343 ? 12.999 6.046 -13.225 1.00 93.94 343 THR A CA 1
ATOM 2703 C C . THR A 1 343 ? 13.858 7.263 -13.553 1.00 93.94 343 THR A C 1
ATOM 2705 O O . THR A 1 343 ? 13.943 8.194 -12.753 1.00 93.94 343 THR A O 1
ATOM 2708 N N . TYR A 1 344 ? 14.494 7.269 -14.728 1.00 93.75 344 TYR A N 1
ATOM 2709 C CA . TYR A 1 344 ? 15.282 8.392 -15.232 1.00 93.75 344 TYR A CA 1
ATOM 2710 C C . TYR A 1 344 ? 16.375 8.856 -14.251 1.00 93.75 344 TYR A C 1
ATOM 2712 O O . TYR A 1 344 ? 16.588 10.050 -14.037 1.00 93.75 344 TYR A O 1
ATOM 2720 N N . GLY A 1 345 ? 17.059 7.911 -13.602 1.00 92.94 345 GLY A N 1
ATOM 2721 C CA . GLY A 1 345 ? 18.136 8.205 -12.651 1.00 92.94 345 GLY A CA 1
ATOM 2722 C C . GLY A 1 345 ? 17.665 8.677 -11.273 1.00 92.94 345 GLY A C 1
ATOM 2723 O O . GLY A 1 345 ? 18.498 9.050 -10.456 1.00 92.94 345 GLY A O 1
ATOM 2724 N N . ILE A 1 346 ? 16.358 8.683 -11.002 1.00 92.31 346 ILE A N 1
ATOM 2725 C CA . ILE A 1 346 ? 15.796 9.077 -9.704 1.00 92.31 346 ILE A CA 1
ATOM 2726 C C . ILE A 1 346 ? 15.494 7.817 -8.894 1.00 92.31 346 ILE A C 1
ATOM 2728 O O . ILE A 1 346 ? 14.869 6.885 -9.396 1.00 92.31 346 ILE A O 1
ATOM 2732 N N . LEU A 1 347 ? 15.910 7.783 -7.632 1.00 92.62 347 LEU A N 1
ATOM 2733 C CA . LEU A 1 347 ? 15.550 6.717 -6.699 1.00 92.62 347 LEU A CA 1
ATOM 2734 C C . LEU A 1 347 ? 14.076 6.846 -6.293 1.00 92.62 347 LEU A C 1
ATOM 2736 O O . LEU A 1 347 ? 13.659 7.853 -5.731 1.00 92.62 347 LEU A O 1
ATOM 2740 N N . VAL A 1 348 ? 13.271 5.823 -6.576 1.00 92.81 348 VAL A N 1
ATOM 2741 C CA . VAL A 1 348 ? 11.823 5.819 -6.286 1.00 92.81 348 VAL A CA 1
ATOM 2742 C C . VAL A 1 348 ? 11.425 4.594 -5.466 1.00 92.81 348 VAL A C 1
ATOM 2744 O O . VAL A 1 348 ? 10.606 4.696 -4.545 1.00 92.81 348 VAL A O 1
ATOM 2747 N N . TYR A 1 349 ? 12.013 3.438 -5.773 1.00 92.69 349 TYR A N 1
ATOM 2748 C CA . TYR A 1 349 ? 11.583 2.146 -5.244 1.00 92.69 349 TYR A CA 1
ATOM 2749 C C . TYR A 1 349 ? 12.544 1.582 -4.192 1.00 92.69 349 TYR A C 1
ATOM 2751 O O . TYR A 1 349 ? 13.757 1.784 -4.243 1.00 92.69 349 TYR A O 1
ATOM 2759 N N . GLN A 1 350 ? 12.007 0.810 -3.249 1.00 89.06 350 GLN A N 1
ATOM 2760 C CA . GLN A 1 350 ? 12.782 0.075 -2.245 1.00 89.06 350 GLN A CA 1
ATOM 2761 C C . GLN A 1 350 ? 13.680 -0.975 -2.908 1.00 89.06 350 GLN A C 1
ATOM 2763 O O . GLN A 1 350 ? 14.821 -1.171 -2.498 1.00 89.06 350 GLN A O 1
ATOM 2768 N N . GLU A 1 351 ? 13.187 -1.604 -3.968 1.00 89.44 351 GLU A N 1
ATOM 2769 C CA . GLU A 1 351 ? 13.888 -2.584 -4.788 1.00 89.44 351 GLU A CA 1
ATOM 2770 C C . GLU A 1 351 ? 15.145 -1.990 -5.439 1.00 89.44 351 GLU A C 1
ATOM 2772 O O . GLU A 1 351 ? 16.159 -2.674 -5.549 1.00 89.44 351 GLU A O 1
ATOM 2777 N N . GLN A 1 352 ? 15.128 -0.701 -5.800 1.00 92.56 352 GLN A N 1
ATOM 2778 C CA . GLN A 1 352 ? 16.312 -0.018 -6.332 1.00 92.56 352 GLN A CA 1
ATOM 2779 C C . GLN A 1 352 ? 17.398 0.130 -5.265 1.00 92.56 352 GLN A C 1
ATOM 2781 O O . GLN A 1 352 ? 18.560 -0.131 -5.549 1.00 92.56 352 GLN A O 1
ATOM 2786 N N . ILE A 1 353 ? 17.028 0.473 -4.027 1.00 90.88 353 ILE A N 1
ATOM 2787 C CA . ILE A 1 353 ? 17.976 0.548 -2.902 1.00 90.88 353 ILE A CA 1
ATOM 2788 C C . ILE A 1 353 ? 18.593 -0.829 -2.637 1.00 90.88 353 ILE A C 1
ATOM 2790 O O . ILE A 1 353 ? 19.804 -0.934 -2.444 1.00 90.88 353 ILE A O 1
ATOM 2794 N N . ILE A 1 354 ? 17.768 -1.883 -2.668 1.00 89.06 354 ILE A N 1
ATOM 2795 C CA . ILE A 1 354 ? 18.227 -3.264 -2.487 1.00 89.06 354 ILE A CA 1
ATOM 2796 C C . ILE A 1 354 ? 19.255 -3.631 -3.563 1.00 89.06 354 ILE A C 1
ATOM 2798 O O . ILE A 1 354 ? 20.346 -4.082 -3.216 1.00 89.06 354 ILE A O 1
ATOM 2802 N N . ARG A 1 355 ? 18.950 -3.359 -4.839 1.00 90.94 355 ARG A N 1
ATOM 2803 C CA . ARG A 1 355 ? 19.865 -3.619 -5.962 1.00 90.94 355 ARG A CA 1
ATOM 2804 C C . ARG A 1 355 ? 21.144 -2.804 -5.888 1.00 90.94 355 ARG A C 1
ATOM 2806 O O . ARG A 1 355 ? 22.211 -3.329 -6.161 1.00 90.94 355 ARG A O 1
ATOM 2813 N N . ILE A 1 356 ? 21.074 -1.534 -5.493 1.00 93.50 356 ILE A N 1
ATOM 2814 C CA . ILE A 1 356 ? 22.280 -0.712 -5.338 1.00 93.50 356 ILE A CA 1
ATOM 2815 C C . ILE A 1 356 ? 23.190 -1.315 -4.262 1.00 93.50 356 ILE A C 1
ATOM 2817 O O . ILE A 1 356 ? 24.389 -1.466 -4.486 1.00 93.50 356 ILE A O 1
ATOM 2821 N N . ALA A 1 357 ? 22.638 -1.715 -3.116 1.00 92.12 357 ALA A N 1
ATOM 2822 C CA . ALA A 1 357 ? 23.425 -2.328 -2.050 1.00 92.12 357 ALA A CA 1
ATOM 2823 C C . ALA A 1 357 ? 24.040 -3.679 -2.466 1.00 92.12 357 ALA A C 1
ATOM 2825 O O . ALA A 1 357 ? 25.213 -3.929 -2.171 1.00 92.12 357 ALA A O 1
ATOM 2826 N N . SER A 1 358 ? 23.296 -4.542 -3.167 1.00 90.75 358 SER A N 1
ATOM 2827 C CA . SER A 1 358 ? 23.814 -5.837 -3.633 1.00 90.75 358 SER A CA 1
ATOM 2828 C C . SER A 1 358 ? 24.838 -5.686 -4.759 1.00 90.75 358 SER A C 1
ATOM 2830 O O . SER A 1 358 ? 25.945 -6.231 -4.688 1.00 90.75 358 SER A O 1
ATOM 2832 N N . ASP A 1 359 ? 24.502 -4.909 -5.785 1.00 91.62 359 ASP A N 1
ATOM 2833 C CA . ASP A 1 359 ? 25.250 -4.854 -7.039 1.00 91.62 359 ASP A CA 1
ATOM 2834 C C . ASP A 1 359 ? 26.521 -4.009 -6.865 1.00 91.62 359 ASP A C 1
ATOM 2836 O O . ASP A 1 359 ? 27.590 -4.392 -7.348 1.00 91.62 359 ASP A O 1
ATOM 2840 N N . LEU A 1 360 ? 26.451 -2.900 -6.115 1.00 93.62 360 LEU A N 1
ATOM 2841 C CA . LEU A 1 360 ? 27.585 -1.985 -5.950 1.00 93.62 360 LEU A CA 1
ATOM 2842 C C . LEU A 1 360 ? 28.397 -2.248 -4.682 1.00 93.62 360 LEU A C 1
ATOM 2844 O O . LEU A 1 360 ? 29.604 -2.048 -4.731 1.00 93.62 360 LEU A O 1
ATOM 2848 N N . ALA A 1 361 ? 27.792 -2.713 -3.583 1.00 93.31 361 ALA A N 1
ATOM 2849 C CA . ALA A 1 361 ? 28.493 -2.910 -2.306 1.00 93.31 361 ALA A CA 1
ATOM 2850 C C . ALA A 1 361 ? 28.599 -4.376 -1.852 1.00 93.31 361 ALA A C 1
ATOM 2852 O O . ALA A 1 361 ? 29.229 -4.658 -0.836 1.00 93.31 361 ALA A O 1
ATOM 2853 N N . GLY A 1 362 ? 28.026 -5.324 -2.601 1.00 90.81 362 GLY A N 1
ATOM 2854 C CA . GLY A 1 362 ? 28.147 -6.752 -2.305 1.00 90.81 362 GLY A CA 1
ATOM 2855 C C . GLY A 1 362 ? 27.372 -7.223 -1.088 1.00 90.81 362 GLY A C 1
ATOM 2856 O O . GLY A 1 362 ? 27.770 -8.199 -0.460 1.00 90.81 362 GLY A O 1
ATOM 2857 N N . TYR A 1 363 ? 26.278 -6.540 -0.759 1.00 89.88 363 TYR A N 1
ATOM 2858 C CA . TYR A 1 363 ? 25.330 -7.045 0.222 1.00 89.88 363 TYR A CA 1
ATOM 2859 C C . TYR A 1 363 ? 24.687 -8.338 -0.274 1.00 89.88 363 TYR A C 1
ATOM 2861 O O . TYR A 1 363 ? 24.290 -8.437 -1.437 1.00 89.88 363 TYR A O 1
ATOM 2869 N N . GLU A 1 364 ? 24.474 -9.279 0.641 1.00 83.81 364 GLU A N 1
ATOM 2870 C CA . GLU A 1 364 ? 23.486 -10.322 0.391 1.00 83.81 364 GLU A CA 1
ATOM 2871 C C . GLU A 1 364 ? 22.099 -9.662 0.267 1.00 83.81 364 GLU A C 1
ATOM 2873 O O . GLU A 1 364 ? 21.784 -8.758 1.055 1.00 83.81 364 GLU A O 1
ATOM 2878 N N . PRO A 1 365 ? 21.227 -10.089 -0.667 1.00 69.44 365 PRO A N 1
ATOM 2879 C CA . PRO A 1 365 ? 19.924 -9.448 -0.880 1.00 69.44 365 PRO A CA 1
ATOM 2880 C C . PRO A 1 365 ? 19.087 -9.311 0.403 1.00 69.44 365 PRO A C 1
ATOM 2882 O O . PRO A 1 365 ? 18.393 -8.316 0.619 1.00 69.44 365 PRO A O 1
ATOM 2885 N N . GLY A 1 366 ? 19.210 -10.285 1.310 1.00 71.88 366 GLY A N 1
ATOM 2886 C CA . GLY A 1 366 ? 18.557 -10.258 2.611 1.00 71.88 366 GLY A CA 1
ATOM 2887 C C . GLY A 1 366 ? 19.091 -9.196 3.582 1.00 71.88 366 GLY A C 1
ATOM 2888 O O . GLY A 1 366 ? 18.332 -8.644 4.383 1.00 71.88 366 GLY A O 1
ATOM 2889 N N . GLU A 1 367 ? 20.378 -8.868 3.507 1.00 80.56 367 GLU A N 1
ATOM 2890 C CA . GLU A 1 367 ? 20.986 -7.798 4.301 1.00 80.56 367 GLU A CA 1
ATOM 2891 C C . GLU A 1 367 ? 20.591 -6.417 3.773 1.00 80.56 367 GLU A C 1
ATOM 2893 O O . GLU A 1 367 ? 20.465 -5.470 4.547 1.00 80.56 367 GLU A O 1
ATOM 2898 N N 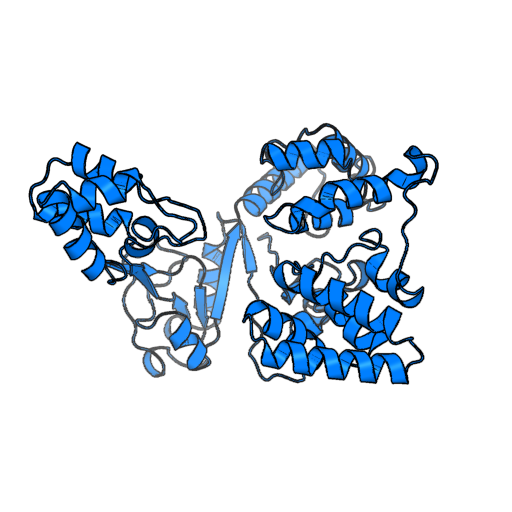. ALA A 1 368 ? 20.355 -6.290 2.468 1.00 77.94 368 ALA A N 1
ATOM 2899 C CA . ALA A 1 368 ? 19.997 -5.021 1.848 1.00 77.94 368 ALA A CA 1
ATOM 2900 C C . ALA A 1 368 ? 18.612 -4.497 2.300 1.00 77.94 368 ALA A C 1
ATOM 2902 O O . ALA A 1 368 ? 18.448 -3.291 2.491 1.00 77.94 368 ALA A O 1
ATOM 2903 N N . ASP A 1 369 ? 17.635 -5.371 2.606 1.00 76.19 369 ASP A N 1
ATOM 2904 C CA . ASP A 1 369 ? 16.355 -4.959 3.234 1.00 76.19 369 ASP A CA 1
ATOM 2905 C C . ASP A 1 369 ? 16.557 -4.345 4.638 1.00 76.19 369 ASP A C 1
ATOM 2907 O O . ASP A 1 369 ? 15.720 -3.569 5.118 1.00 76.19 369 ASP A O 1
ATOM 2911 N N . MET A 1 370 ? 17.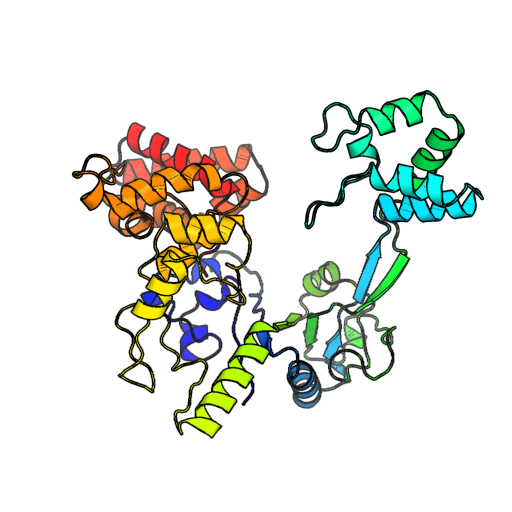676 -4.633 5.315 1.00 77.62 370 MET A N 1
ATOM 2912 C CA . MET A 1 370 ? 17.961 -4.048 6.629 1.00 77.62 370 MET A CA 1
ATOM 2913 C C . MET A 1 370 ? 18.243 -2.547 6.550 1.00 77.62 370 MET A C 1
ATOM 2915 O O . MET A 1 370 ? 17.828 -1.828 7.464 1.00 77.62 370 MET A O 1
ATOM 2919 N N . ILE A 1 371 ? 18.810 -2.060 5.438 1.00 79.69 371 ILE A N 1
ATOM 2920 C CA . ILE A 1 371 ? 19.011 -0.623 5.182 1.00 79.69 371 ILE A CA 1
ATOM 2921 C C . ILE A 1 371 ? 17.660 0.098 5.259 1.00 79.69 371 ILE A C 1
ATOM 2923 O O . ILE A 1 371 ? 17.481 1.040 6.031 1.00 79.69 371 ILE A O 1
ATOM 2927 N N . ARG A 1 372 ? 16.645 -0.415 4.557 1.00 74.94 372 ARG A N 1
ATOM 2928 C CA . ARG A 1 372 ? 15.284 0.141 4.582 1.00 74.94 372 ARG A CA 1
ATOM 2929 C C . ARG A 1 372 ? 14.697 0.170 5.998 1.00 74.94 372 ARG A C 1
ATOM 2931 O O . ARG A 1 372 ? 14.081 1.160 6.395 1.00 74.94 372 ARG A O 1
ATOM 2938 N N . LYS A 1 373 ? 14.865 -0.898 6.787 1.00 72.75 373 LYS A N 1
ATOM 2939 C CA . LYS A 1 373 ? 14.359 -0.951 8.174 1.00 72.75 373 LYS A CA 1
ATOM 2940 C C . LYS A 1 373 ? 15.076 0.029 9.097 1.00 72.75 373 LYS A C 1
ATOM 2942 O O . LYS A 1 373 ? 14.422 0.606 9.970 1.00 72.75 373 LYS A O 1
ATOM 2947 N N . ALA A 1 374 ? 16.386 0.201 8.931 1.00 76.81 374 ALA A N 1
ATOM 2948 C CA . ALA A 1 374 ? 17.172 1.168 9.689 1.00 76.81 374 ALA A CA 1
ATOM 2949 C C . ALA A 1 374 ? 16.622 2.586 9.496 1.00 76.81 374 ALA A C 1
ATOM 2951 O O . ALA A 1 374 ? 16.398 3.304 10.479 1.00 76.81 374 ALA A O 1
ATOM 2952 N N . VAL A 1 375 ? 16.282 2.918 8.249 1.00 71.31 375 VAL A N 1
ATOM 2953 C CA . VAL A 1 375 ? 15.703 4.208 7.869 1.00 71.31 375 VAL A CA 1
ATOM 2954 C C . VAL A 1 375 ? 14.278 4.362 8.389 1.00 71.31 375 VAL A C 1
ATOM 2956 O O . VAL A 1 375 ? 13.975 5.347 9.063 1.00 71.31 375 VAL A O 1
ATOM 2959 N N . ALA A 1 376 ? 13.418 3.361 8.176 1.00 68.56 376 ALA A N 1
ATOM 2960 C CA . ALA A 1 376 ? 12.031 3.385 8.644 1.00 68.56 376 ALA A CA 1
ATOM 2961 C C . ALA A 1 376 ? 11.922 3.553 10.172 1.00 68.56 376 ALA A C 1
ATOM 2963 O O . ALA A 1 376 ? 11.021 4.231 10.662 1.00 68.56 376 ALA A O 1
ATOM 2964 N N . LYS A 1 377 ? 12.855 2.969 10.939 1.00 71.06 377 LYS A N 1
ATOM 2965 C CA . LYS A 1 377 ? 12.895 3.067 12.409 1.00 71.06 377 LYS A CA 1
ATOM 2966 C C . LYS A 1 377 ? 13.700 4.264 12.934 1.00 71.06 377 LYS A C 1
ATOM 2968 O O . LYS A 1 377 ? 13.875 4.362 14.147 1.00 71.06 377 LYS A O 1
ATOM 2973 N N . LYS A 1 378 ? 14.203 5.144 12.056 1.00 69.00 378 LYS A N 1
ATOM 2974 C CA . LYS A 1 378 ? 15.038 6.314 12.395 1.00 69.00 378 LYS A CA 1
ATOM 2975 C C . LYS A 1 378 ? 16.206 5.974 13.339 1.00 69.00 378 LYS A C 1
ATOM 2977 O O . LYS A 1 378 ? 16.561 6.755 14.222 1.00 69.00 378 LYS A O 1
ATOM 2982 N N . LYS A 1 379 ? 16.806 4.789 13.186 1.00 78.50 379 LYS A N 1
ATOM 2983 C CA . LYS A 1 379 ? 17.890 4.324 14.064 1.00 78.50 379 LYS A CA 1
ATOM 2984 C C . LYS A 1 379 ? 19.230 4.853 13.566 1.00 78.50 379 LYS A C 1
ATOM 2986 O O . LYS A 1 379 ? 19.908 4.166 12.810 1.00 78.50 379 LYS A O 1
ATOM 2991 N N . LYS A 1 380 ? 19.622 6.044 14.032 1.00 81.00 380 LYS A N 1
ATOM 2992 C CA . LYS A 1 380 ? 20.863 6.725 13.617 1.00 81.00 380 LYS A CA 1
ATOM 2993 C C . LYS A 1 380 ? 22.096 5.809 13.645 1.00 81.00 380 LYS A C 1
ATOM 2995 O O . LYS A 1 380 ? 22.781 5.686 12.644 1.00 81.00 380 LYS A O 1
ATOM 3000 N N . LYS A 1 381 ? 22.295 5.074 14.744 1.00 85.75 381 LYS A N 1
ATOM 3001 C CA . LYS A 1 381 ? 23.422 4.139 14.890 1.00 85.75 381 LYS A CA 1
ATOM 3002 C C . LYS A 1 381 ? 23.453 3.050 13.805 1.00 85.75 381 LYS A C 1
ATOM 3004 O O . LYS A 1 381 ? 24.503 2.752 13.261 1.00 85.75 381 LYS A O 1
ATOM 3009 N N . LEU A 1 382 ? 22.294 2.480 13.469 1.00 84.81 382 LEU A N 1
ATOM 3010 C CA . LEU A 1 382 ? 22.204 1.417 12.462 1.00 84.81 382 LEU A CA 1
ATOM 3011 C C . LEU A 1 382 ? 22.439 1.968 11.044 1.00 84.81 382 LEU A C 1
ATOM 3013 O O . LEU A 1 382 ? 22.972 1.269 10.191 1.00 84.81 382 LEU A O 1
ATOM 3017 N N . MET A 1 383 ? 22.066 3.229 10.800 1.00 84.25 383 MET A N 1
ATOM 3018 C CA . MET A 1 383 ? 22.374 3.922 9.547 1.00 84.25 383 MET A CA 1
ATOM 3019 C C . MET A 1 383 ? 23.869 4.155 9.367 1.00 84.25 383 MET A C 1
ATOM 3021 O O . MET A 1 383 ? 24.389 3.881 8.293 1.00 84.25 383 MET A O 1
ATOM 3025 N N . GLU A 1 384 ? 24.555 4.604 10.418 1.00 87.75 384 GLU A N 1
ATOM 3026 C CA . GLU A 1 384 ? 26.010 4.794 10.410 1.00 87.75 384 GLU A CA 1
ATOM 3027 C C . GLU A 1 384 ? 26.743 3.461 10.166 1.00 87.75 384 GLU A C 1
ATOM 3029 O O . GLU A 1 384 ? 27.653 3.396 9.343 1.00 87.75 384 GLU A O 1
ATOM 3034 N N . GLU A 1 385 ? 26.299 2.372 10.806 1.00 89.94 385 GLU A N 1
ATOM 3035 C CA . GLU A 1 385 ? 26.843 1.023 10.582 1.00 89.94 385 GLU A CA 1
ATOM 3036 C C . GLU A 1 385 ? 26.688 0.574 9.116 1.00 89.94 385 GLU A C 1
ATOM 3038 O O . GLU A 1 385 ? 27.640 0.078 8.508 1.00 89.94 385 GLU A O 1
ATOM 3043 N N . HIS A 1 386 ? 25.510 0.782 8.518 1.00 90.81 386 HIS A N 1
ATOM 3044 C CA . HIS A 1 386 ? 25.286 0.431 7.115 1.00 90.81 386 HIS A CA 1
ATOM 3045 C C . HIS A 1 386 ? 26.034 1.340 6.136 1.00 90.81 386 HIS A C 1
ATOM 3047 O O . HIS A 1 386 ? 26.469 0.841 5.098 1.00 90.81 386 HIS A O 1
ATOM 3053 N N . GLN A 1 387 ? 26.219 2.622 6.465 1.00 91.50 387 GLN A N 1
ATOM 3054 C CA . GLN A 1 387 ? 27.002 3.554 5.655 1.00 91.50 387 GLN A CA 1
ATOM 3055 C C . GLN A 1 387 ? 28.442 3.073 5.526 1.00 91.50 387 GLN A C 1
ATOM 3057 O O . GLN A 1 387 ? 28.952 2.949 4.417 1.00 91.50 387 GLN A O 1
ATOM 3062 N N . ILE A 1 388 ? 29.074 2.741 6.656 1.00 92.94 388 ILE A N 1
ATOM 3063 C CA . ILE A 1 388 ? 30.449 2.231 6.684 1.00 92.94 388 ILE A CA 1
ATOM 3064 C C . ILE A 1 388 ? 30.543 0.954 5.845 1.00 92.94 388 ILE A C 1
ATOM 3066 O O . ILE A 1 388 ? 31.352 0.887 4.922 1.00 92.94 388 ILE A O 1
ATOM 3070 N N . LYS A 1 389 ? 29.654 -0.018 6.094 1.00 93.25 389 LYS A N 1
ATOM 3071 C CA . LYS A 1 389 ? 29.635 -1.287 5.352 1.00 93.25 389 LYS A CA 1
ATOM 3072 C C . LYS A 1 389 ? 29.415 -1.082 3.847 1.00 93.25 389 LYS A C 1
ATOM 3074 O O . LYS A 1 389 ? 30.043 -1.764 3.043 1.00 93.25 389 LYS A O 1
ATOM 3079 N N . PHE A 1 390 ? 28.526 -0.166 3.454 1.00 94.81 390 PHE A N 1
ATOM 3080 C CA . PHE A 1 390 ? 28.280 0.152 2.046 1.00 94.81 390 PHE A CA 1
ATOM 3081 C C . PHE A 1 390 ? 29.521 0.752 1.389 1.00 94.81 390 PHE A C 1
ATOM 3083 O O . PHE A 1 390 ? 29.955 0.252 0.353 1.00 94.81 390 PHE A O 1
ATOM 3090 N N . THR A 1 391 ? 30.116 1.773 2.006 1.00 94.69 391 THR A N 1
ATOM 3091 C CA . THR A 1 391 ? 31.300 2.449 1.470 1.00 94.69 391 THR A CA 1
ATOM 3092 C C . THR A 1 391 ? 32.484 1.491 1.359 1.00 94.69 391 THR A C 1
ATOM 3094 O O . THR A 1 391 ? 33.110 1.428 0.306 1.00 94.69 391 THR A O 1
ATOM 3097 N N . GLU A 1 392 ? 32.769 0.683 2.383 1.00 95.00 392 GLU A N 1
ATOM 3098 C CA . GLU A 1 392 ? 33.852 -0.313 2.338 1.00 95.00 392 GLU A CA 1
ATOM 3099 C C . GLU A 1 392 ? 33.622 -1.374 1.249 1.00 95.00 392 GLU A C 1
ATOM 3101 O O . GLU A 1 392 ? 34.536 -1.697 0.479 1.00 95.00 392 GLU A O 1
ATOM 3106 N N . GLY A 1 393 ? 32.392 -1.885 1.141 1.00 95.12 393 GLY A N 1
ATOM 3107 C CA . GLY A 1 393 ? 32.017 -2.867 0.123 1.00 95.12 393 GLY A CA 1
ATOM 3108 C C . GLY A 1 393 ? 32.134 -2.315 -1.299 1.00 95.12 393 GLY A C 1
ATOM 3109 O O . GLY A 1 393 ? 32.708 -2.965 -2.175 1.00 95.12 393 GLY A O 1
ATOM 3110 N N . ALA A 1 394 ? 31.657 -1.090 -1.522 1.00 95.62 394 ALA A N 1
ATOM 3111 C CA . ALA A 1 394 ? 31.721 -0.423 -2.818 1.00 95.62 394 ALA A CA 1
ATOM 3112 C C . ALA A 1 394 ? 33.154 -0.025 -3.206 1.00 95.62 394 ALA A C 1
ATOM 3114 O O . ALA A 1 394 ? 33.570 -0.239 -4.347 1.00 95.62 394 ALA A O 1
ATOM 3115 N N . MET A 1 395 ? 33.961 0.456 -2.259 1.00 96.06 395 MET A N 1
ATOM 3116 C CA . MET A 1 395 ? 35.376 0.746 -2.506 1.00 96.06 395 MET A CA 1
ATOM 3117 C C . MET A 1 395 ? 36.166 -0.516 -2.871 1.00 96.06 395 MET A C 1
ATOM 3119 O O . MET A 1 395 ? 36.993 -0.481 -3.781 1.00 96.06 395 MET A O 1
ATOM 3123 N N . THR A 1 396 ? 35.867 -1.655 -2.239 1.00 95.81 396 THR A N 1
ATOM 3124 C CA . THR A 1 396 ? 36.475 -2.954 -2.593 1.00 95.81 396 THR A CA 1
ATOM 3125 C C . THR A 1 396 ? 36.132 -3.384 -4.026 1.00 95.81 396 THR A C 1
ATOM 3127 O O . THR A 1 396 ? 36.904 -4.092 -4.670 1.00 95.81 396 THR A O 1
ATOM 3130 N N . ARG A 1 397 ? 34.995 -2.919 -4.556 1.00 93.81 397 ARG A N 1
ATOM 3131 C CA . ARG A 1 397 ? 34.542 -3.145 -5.938 1.00 93.81 397 ARG A CA 1
ATOM 3132 C C . ARG A 1 397 ? 35.023 -2.080 -6.933 1.00 93.81 397 ARG A C 1
ATOM 3134 O O . ARG A 1 397 ? 34.667 -2.147 -8.106 1.00 93.81 397 ARG A O 1
ATOM 3141 N N . GLY A 1 398 ? 35.868 -1.143 -6.495 1.00 94.25 398 GLY A N 1
ATOM 3142 C CA . GLY A 1 398 ? 36.552 -0.177 -7.358 1.00 94.25 398 GLY A CA 1
ATOM 3143 C C . GLY A 1 398 ? 35.866 1.184 -7.499 1.00 94.25 398 GLY A C 1
ATOM 3144 O O . GLY A 1 398 ? 36.284 1.976 -8.343 1.00 94.25 398 GLY A O 1
ATOM 3145 N N . PHE A 1 399 ? 34.840 1.486 -6.697 1.00 96.06 399 PHE A N 1
ATOM 3146 C CA . PHE A 1 399 ? 34.216 2.813 -6.683 1.00 96.06 399 PHE A CA 1
ATOM 3147 C C . PHE A 1 399 ? 35.007 3.793 -5.806 1.00 96.06 399 PHE A C 1
ATOM 3149 O O . PHE A 1 399 ? 35.530 3.423 -4.754 1.00 96.06 399 PHE A O 1
ATOM 3156 N N . SER A 1 400 ? 35.099 5.060 -6.225 1.00 96.12 400 SER A N 1
ATOM 3157 C CA . SER A 1 400 ? 35.743 6.092 -5.406 1.00 96.12 400 SER A CA 1
ATOM 3158 C C . SER A 1 400 ? 34.875 6.441 -4.196 1.00 96.12 400 SER A C 1
ATOM 3160 O O . SER A 1 400 ? 33.654 6.257 -4.214 1.00 96.12 400 SER A O 1
ATOM 3162 N N . LYS A 1 401 ? 35.497 6.973 -3.142 1.00 93.88 401 LYS A N 1
ATOM 3163 C CA . LYS A 1 401 ? 34.772 7.370 -1.933 1.00 93.88 401 LYS A CA 1
ATOM 3164 C C . LYS A 1 401 ? 33.726 8.447 -2.232 1.00 93.88 401 LYS A C 1
ATOM 3166 O O . LYS A 1 401 ? 32.623 8.376 -1.710 1.00 93.88 401 LYS A O 1
ATOM 3171 N N . GLU A 1 402 ? 34.038 9.383 -3.122 1.00 95.44 402 GLU A N 1
ATOM 3172 C CA . GLU A 1 402 ? 33.135 10.463 -3.531 1.00 95.44 402 GLU A CA 1
ATOM 3173 C C . GLU A 1 402 ? 31.862 9.912 -4.184 1.00 95.44 402 GLU A C 1
ATOM 3175 O O . GLU A 1 402 ? 30.762 10.362 -3.870 1.00 95.44 402 GLU A O 1
ATOM 3180 N N . VAL A 1 403 ? 31.998 8.899 -5.048 1.00 94.94 403 VAL A N 1
ATOM 3181 C CA . VAL A 1 403 ? 30.853 8.204 -5.656 1.00 94.94 403 VAL A CA 1
ATOM 3182 C C . VAL A 1 403 ? 30.050 7.455 -4.592 1.00 94.94 403 VAL A C 1
ATOM 3184 O O . VAL A 1 403 ? 28.823 7.518 -4.598 1.00 94.94 403 VAL A O 1
ATOM 3187 N N . CYS A 1 404 ? 30.721 6.770 -3.662 1.00 95.25 404 CYS A N 1
ATOM 3188 C CA . CYS A 1 404 ? 30.053 6.044 -2.579 1.00 95.25 404 CYS A CA 1
ATOM 3189 C C . CYS A 1 404 ? 29.242 6.985 -1.679 1.00 95.25 404 CYS A C 1
ATOM 3191 O O . CYS A 1 404 ? 28.083 6.696 -1.387 1.00 95.25 404 CYS A O 1
ATOM 3193 N N . ASP A 1 405 ? 29.830 8.114 -1.282 1.00 93.44 405 ASP A N 1
ATOM 3194 C CA . ASP A 1 405 ? 29.198 9.108 -0.414 1.00 93.44 405 ASP A CA 1
ATOM 3195 C C . ASP A 1 405 ? 27.999 9.774 -1.114 1.00 93.44 405 ASP A C 1
ATOM 3197 O O . ASP A 1 405 ? 26.954 9.961 -0.489 1.00 93.44 405 ASP A O 1
ATOM 3201 N N . ALA A 1 406 ? 28.101 10.058 -2.419 1.00 94.06 406 ALA A N 1
ATOM 3202 C CA . ALA A 1 406 ? 26.988 10.586 -3.212 1.00 94.06 406 ALA A CA 1
ATOM 3203 C C . ALA A 1 406 ? 25.813 9.594 -3.295 1.00 94.06 406 ALA A C 1
ATOM 3205 O O . ALA A 1 406 ? 24.673 9.953 -2.999 1.00 94.06 406 ALA A O 1
ATOM 3206 N N . ILE A 1 407 ? 26.093 8.327 -3.621 1.00 94.56 407 ILE A N 1
ATOM 3207 C CA . ILE A 1 407 ? 25.068 7.274 -3.699 1.00 94.56 407 ILE A CA 1
ATOM 3208 C C . ILE A 1 407 ? 24.424 7.036 -2.332 1.00 94.56 407 ILE A C 1
ATOM 3210 O O . ILE A 1 407 ? 23.207 6.875 -2.234 1.00 94.56 407 ILE A O 1
ATOM 3214 N N . TRP A 1 408 ? 25.224 7.017 -1.266 1.00 92.81 408 TRP A N 1
ATOM 3215 C CA . TRP A 1 408 ? 24.703 6.848 0.083 1.00 92.81 408 TRP A CA 1
ATOM 3216 C C . TRP A 1 408 ? 23.807 8.017 0.504 1.00 92.81 408 TRP A C 1
ATOM 3218 O O . TRP A 1 408 ? 22.763 7.787 1.114 1.00 92.81 408 TRP A O 1
ATOM 3228 N N . GLY A 1 409 ? 24.170 9.250 0.138 1.00 91.12 409 GLY A N 1
ATOM 3229 C CA . GLY A 1 409 ? 23.334 10.432 0.353 1.00 91.12 409 GLY A CA 1
ATOM 3230 C C . GLY A 1 409 ? 21.950 10.285 -0.284 1.00 91.12 409 GLY A C 1
ATOM 3231 O O . GLY A 1 409 ? 20.937 10.527 0.380 1.00 91.12 409 GLY A O 1
ATOM 3232 N N . ASP A 1 410 ? 21.892 9.793 -1.524 1.00 89.75 410 ASP A N 1
ATOM 3233 C CA . ASP A 1 410 ? 20.620 9.505 -2.191 1.00 89.75 410 ASP A CA 1
ATOM 3234 C C . ASP A 1 410 ? 19.840 8.396 -1.466 1.00 89.75 410 ASP A C 1
ATOM 3236 O O . ASP A 1 410 ? 18.638 8.535 -1.228 1.00 89.75 410 ASP A O 1
ATOM 3240 N N . ILE A 1 411 ? 20.504 7.307 -1.057 1.00 89.62 411 ILE A N 1
ATOM 3241 C CA . ILE A 1 411 ? 19.869 6.221 -0.292 1.00 89.62 411 ILE A CA 1
ATOM 3242 C C . ILE A 1 411 ? 19.289 6.749 1.022 1.00 89.62 411 ILE A C 1
ATOM 3244 O O . ILE A 1 411 ? 18.142 6.441 1.339 1.00 89.62 411 ILE A O 1
ATOM 3248 N N . GLU A 1 412 ? 20.033 7.537 1.796 1.00 86.25 412 GLU A N 1
ATOM 3249 C CA . GLU A 1 412 ? 19.569 8.061 3.083 1.00 86.25 412 GLU A CA 1
ATOM 3250 C C . GLU A 1 412 ? 18.343 8.967 2.919 1.00 86.25 412 GLU A C 1
ATOM 3252 O O . GLU A 1 412 ? 17.380 8.865 3.696 1.00 86.25 412 GLU A O 1
ATOM 3257 N N . PHE A 1 413 ? 18.359 9.827 1.899 1.00 83.38 413 PHE A N 1
ATOM 3258 C CA . PHE A 1 413 ? 17.236 10.695 1.575 1.00 83.38 413 PHE A CA 1
ATOM 3259 C C . PHE A 1 413 ? 16.008 9.877 1.155 1.00 83.38 413 PHE A C 1
ATOM 3261 O O . PHE A 1 413 ? 14.925 10.024 1.734 1.00 83.38 413 PHE A O 1
ATOM 3268 N N . PHE A 1 414 ? 16.171 8.967 0.191 1.00 81.44 414 PHE A N 1
ATOM 3269 C CA . PHE A 1 414 ? 15.054 8.254 -0.423 1.00 81.44 414 PHE A CA 1
ATOM 3270 C C . PHE A 1 414 ? 14.551 7.068 0.377 1.00 81.44 414 PHE A C 1
ATOM 3272 O O . PHE A 1 414 ? 13.371 6.749 0.290 1.00 81.44 414 PHE A O 1
ATOM 3279 N N . ALA A 1 415 ? 15.359 6.425 1.207 1.00 77.94 415 ALA A N 1
ATOM 3280 C CA . ALA A 1 415 ? 14.905 5.274 1.978 1.00 77.94 415 ALA A CA 1
ATOM 3281 C C . ALA A 1 415 ? 13.796 5.624 2.989 1.00 77.94 415 ALA A C 1
ATOM 3283 O O . ALA A 1 415 ? 13.059 4.739 3.426 1.00 77.94 415 ALA A O 1
ATOM 3284 N N . ARG A 1 416 ? 13.623 6.913 3.326 1.00 76.12 416 ARG A N 1
ATOM 3285 C CA . ARG A 1 416 ? 12.485 7.411 4.122 1.00 76.12 416 ARG A CA 1
ATOM 3286 C C . ARG A 1 416 ? 11.173 7.379 3.345 1.00 76.12 416 ARG A C 1
ATOM 3288 O O . ARG A 1 416 ? 10.107 7.322 3.953 1.00 76.12 416 ARG A O 1
ATOM 3295 N N . TYR A 1 417 ? 11.259 7.413 2.021 1.00 82.56 417 TYR A N 1
ATOM 3296 C CA . TYR A 1 417 ? 10.122 7.596 1.134 1.00 82.56 417 TYR A CA 1
ATOM 3297 C C . TYR A 1 417 ? 9.972 6.521 0.049 1.00 82.56 417 TYR A C 1
ATOM 3299 O O . TYR A 1 417 ? 8.962 6.511 -0.661 1.00 82.56 417 TYR A O 1
ATOM 3307 N N . GLY A 1 418 ? 10.936 5.607 -0.069 1.00 82.56 418 GLY A N 1
ATOM 3308 C CA . GLY A 1 418 ? 10.967 4.561 -1.082 1.00 82.56 418 GLY A CA 1
ATOM 3309 C C . GLY A 1 418 ? 9.674 3.753 -1.085 1.00 82.56 418 GLY A C 1
ATOM 3310 O O . GLY A 1 418 ? 9.182 3.328 -0.033 1.00 82.56 418 GLY A O 1
ATOM 3311 N N . PHE A 1 419 ? 9.104 3.562 -2.270 1.00 90.25 419 PHE A N 1
ATOM 3312 C CA . PHE A 1 419 ? 7.879 2.790 -2.463 1.00 90.25 419 PHE A CA 1
ATOM 3313 C C . PHE A 1 419 ? 8.187 1.306 -2.675 1.00 90.25 419 PHE A C 1
ATOM 3315 O O . PHE A 1 419 ? 9.241 0.976 -3.204 1.00 90.25 419 PHE A O 1
ATOM 3322 N N . ASN A 1 420 ? 7.288 0.411 -2.267 1.00 91.00 420 ASN A N 1
ATOM 3323 C CA . ASN A 1 420 ? 7.371 -0.992 -2.679 1.00 91.00 420 ASN A CA 1
ATOM 3324 C C . ASN A 1 420 ? 6.883 -1.075 -4.130 1.00 91.00 420 ASN A C 1
ATOM 3326 O O . ASN A 1 420 ? 5.734 -0.713 -4.364 1.00 91.00 420 ASN A O 1
ATOM 3330 N N . LYS A 1 421 ? 7.733 -1.459 -5.089 1.00 92.69 421 LYS A N 1
ATOM 3331 C CA . LYS A 1 421 ? 7.332 -1.521 -6.507 1.00 92.69 421 LYS A CA 1
ATOM 3332 C C . LYS A 1 421 ? 6.288 -2.618 -6.743 1.00 92.69 421 LYS A C 1
ATOM 3334 O O . LYS A 1 421 ? 5.383 -2.406 -7.546 1.00 92.69 421 LYS A O 1
ATOM 3339 N N . ALA A 1 422 ? 6.441 -3.755 -6.057 1.00 89.88 422 ALA A N 1
ATOM 3340 C CA . ALA A 1 422 ? 5.466 -4.852 -6.005 1.00 89.88 422 ALA A CA 1
ATOM 3341 C C . ALA A 1 422 ? 4.183 -4.440 -5.264 1.00 89.88 422 ALA A C 1
ATOM 3343 O O . ALA A 1 422 ? 3.089 -4.731 -5.790 1.00 89.88 422 ALA A O 1
#

Sequence (422 aa):
DIWWNVRGSGAGSVVAYTLGITSIDPLVNSLIFERFLNPGRVSMPDIDLDYPDDVRHLMVAYTKRRYGEEKVAQIITFGTLGARAAIRDVGRAFDMPLPEVDAIARMVPAIPGKPVKISNVLDAEHEFYSSELAERYQREKEVRELLDTAKNLEGVSRHASSHAAGVIVSDRPLHEYVPLNRPTSGDEGLGGVDRVTQWPMEIVESIGLLKVDFLGLSTLTVMRRAARLIEERYGTRYTMDNIPYDAGQIGPDPNRNPDKLFDMLGRGEVAGVFQVEGAGMRRLMMEMKPRRFDHIIAAISLYRPGPMENIPEYIRRMHADIYEGKDVVTYHTPALEPILKDTYGILVYQEQIIRIASDLAGYEPGEADMIRKAVAKKKKKLMEEHQIKFTEGAMTRGFSKEVCDAIWGDIEFFARYGFNKA

pLDDT: mean 89.82, std 8.08, range [48.25, 97.94]

Radius of gyration: 25.55 Å; Cα contacts (8 Å, |Δi|>4): 651; chains: 1; bounding box: 62×59×66 Å

Solvent-accessible surface area (backbone atoms only — not comparable to full-atom values): 23058 Å² total; per-residue (Å²): 144,78,68,71,40,51,47,48,40,45,30,10,28,64,67,34,31,76,71,64,61,21,90,54,62,18,73,88,69,70,40,51,41,48,74,44,57,30,90,82,48,98,65,87,76,73,62,39,35,38,20,23,47,94,54,36,36,57,56,46,38,46,50,28,71,72,63,34,68,60,17,37,28,32,29,26,37,68,48,50,26,48,37,52,54,17,34,46,53,41,25,56,74,70,70,47,61,63,71,58,34,50,54,58,28,62,63,50,69,87,50,91,96,49,90,52,51,60,68,42,26,59,32,88,89,38,100,54,43,29,71,68,59,36,50,42,41,74,72,35,68,68,51,31,55,40,51,58,53,14,58,74,43,36,66,42,74,73,47,76,43,70,43,91,34,39,32,38,50,50,98,53,54,38,74,82,80,43,63,70,38,68,54,82,59,63,83,77,51,77,27,62,50,74,30,19,34,70,50,40,62,73,59,43,51,73,74,67,53,47,70,40,35,54,34,62,34,61,66,50,40,52,50,54,51,50,27,51,54,40,25,76,72,70,71,49,75,61,48,91,90,44,58,48,72,32,66,92,40,73,28,85,51,81,90,53,55,33,61,62,54,27,53,36,37,28,72,42,67,26,82,92,37,85,98,35,52,49,75,67,48,23,49,46,31,40,72,58,44,43,75,43,48,64,47,55,55,48,48,65,49,30,71,41,95,74,48,45,76,48,48,67,56,47,42,45,36,73,42,13,81,81,54,79,56,72,42,62,72,67,63,90,43,80,83,46,45,91,66,20,57,91,45,53,55,46,87,54,36,44,63,44,56,29,46,49,34,27,75,49,21,64,38,54,62,43,59,24,56,48,56,43,51,26,44,69,67,67,38,64,70,55,45,53,54,49,49,53,52,40,41,55,32,19,41,77,69,71,45,52,68,69,47,40,52,53,53,47,51,52,46,65,63,36,42,70,60,40,26,78,81,66

Foldseek 3Di:
DKDKAWDDLCLLDPVCCVVVVHLHDNVVLVRHNCRQPPPVDPDDGATEMETAQVCLLVVLLVLCVVQHLLFKAFAKDFDAQALLNLLQVLCVVVVHDNVVSNVLSPLQDDDPPDRTALVQCLDPPHPRHDPVLVVCCVPPPVSVVSSVSSNVRGGPGDDMATDQFKMWGDNDRCVVPFDWDAHPDDQPPRNRRRIYGPDHPVVCVVSPIDIYGSHHDNLNVVVVVVQVVCCVPPVFHDDPNFPDQWAPRAHSDNVDGCQVVLVCLLVLVCVVPPPQVDPVSSVLSVLQSDHTPLSVLQSSQQPDPQSVVCSVLQSCLSVCVVVVVPSQQDELDPQLCVLCVSSSNAQRALSSQLCCQCVQQNDDSSVSVVLLVCLCVVPPVSLVVVLVSRQVSNVVVPDDSVSSVVVSVSSNSCSNRHHHSD

Mean predicted aligned error: 7.11 Å

Nearest PDB structures (foldseek):
  2hpi-assembly1_A  TM=9.404E-01  e=3.830E-35  Thermus aquaticus
  3e0d-assembly2_B  TM=9.211E-01  e=9.386E-35  Thermus aquaticus
  4iqj-assembly1_D  TM=9.101E-01  e=2.951E-34  Thermus aquaticus
  4iqj-assembly1_C  TM=9.105E-01  e=3.601E-34  Thermus aquaticus
  4iqj-assembly1_B  TM=9.285E-01  e=1.365E-32  Thermus aquaticus

Secondary structure (DSSP, 8-state):
----EEEGGGGG-HHHHHTTS--S-TTTTT--GGGTS-TTS------EEEE-TTTHHHHHHHHHHHH-GGGEEEEEEEEE--HHHHHHHHHHHTT--HHHHHHHHHHS--BTTBPPPHHHHH-TTSTT--HHHHHHHHH-HHHHHHHHHHHHHTT-EEEEEEEEEEEEE-SS-GGGTS-EE--SS-TTSTTT---EEEEEHHHHHHTTPEEEEEEE-HHHHHHHHHHHHHHHHHS----TTTS--STT---SSTT--THHHHHHHHTT--TT-TTT-SHHHHHHHHHH---SHHHHHHHHHHSSTTGGGGHHHHHHHHTTTTTTT-S----SSGGGHHHHGGGTT---BHHHHHHHHHHHH---HHHHHHHHHHHHTT-HHHHHHHHHHHHHHHHHTT--HHHHHHHHHHHHHHTTTPBP--